Protein AF-A0ABD3D390-F1 (afdb_monomer_lite)

Secondary structure (DSSP, 8-state):
-PPPP----PPPPSSTTS-EEEEEE--BSSPBTTTB-EEEEEEETTT--EEEEEESSGGGHHHHHHHHHHHHHHHHT----EEEE---TTTS-HHHHHHHHHHTPEEEEPPTT-GGGGHHHHHHHHHHHHHHHHHHHTSSS-GGGHHHHHHHHHHHHHHS-BTTBSS-HHHHHHSSPPP-TT---TT-EEEEE-----TTS-SEEEEEEEE--SSSSSEEEEETTTTEEEEES--EE-HHHHHHS----------B--------PPP-------------------------PPPGGGTTTT-S-------------SSHHHHHSSTTHHHHHHHHHHHHHHHHHTT-----PPPTT--PPPEEEEEEEEE-TTS-EEEEEEEEEE--TTPPTTTTSS--SS-PPPHHHHHHHHHHHHHHTPPP-----S---------SEEEE-TTS--EEEPPGGGGG-SSEEEEE--SSEEEEE-----TT-SEEE--S-SEEEEPPPGGGGG-TT--EEE--SSEEEEPPPS-GGG-SS--EEE--SSEEEEEPPGGGGG-TT--EEE--SSEEESPPPGGGGG-TT--EEE--SS--EEPPP----SB-TTS-B---EEE--SSEE-SPPPGGG-

Sequence (630 aa):
MTKSPFTGEGERASELLGLIHTDVCGPMSSTARGGFSYFITFTDDVSRFGYVYLMKHKSESFEKFTEFQNEVENQLGKTIKALRSDRGGEYMSQEFDDHLVKCGIISQLTPPGTPQLNGVSERRNRTLLDMVRSMMSQAVLPISFWRHALQTAAFTLNRAPTKAVDKTPYQIWTGKVPKLSYFKIWGCEAYVKRNISTKLEPKSDKCFFVGYPKETKGYYFYNQSENKVFVARDGVFLEKEHISKKASGSNIVLNEVREDGQQIQPEINDTVIEDPMDVEITPTLRRSERYRVRPARYLDVLANESYEVMLLESNEPSTYKTAIAGPDSEKWLEAMKSEIESMSENQVWNLVDLPNGVKPIGCKWVFKIKTDMDGKLEVFKARLVAKGYKQIHGVDYDETFSPVAMLKSIRILLAIAAHYDYEIWQMDVKTAFLNGILEEEVLDFSNCSITGTMPKWLSSFMNLTRLDLSNNHIEGPIPELSSSMRFLYLSNNMMINGSIPDSLCQMKSLETLDLSKNRLSGNLPDCWGNFESLDTARLSSNQFSGDIPNSIGGAYNLQLLQLNNNSFTGQLPTTLKNCSRLILLDVGDNKLSGKLPELDIGQYPDGTDGLRFLRLRNNELYDIIPSSYC

InterPro domains:
  IPR001584 Integrase, catalytic core [PF00665] (18-115)
  IPR001584 Integrase, catalytic core [PS50994] (1-177)
  IPR001611 Leucine-rich repeat [PF00560] (463-482)
  IPR001611 Leucine-rich repeat [PF00560] (485-507)
  IPR001611 Leucine-rich repeat [PF00560] (509-531)
  IPR001611 Leucine-rich repeat [PF00560] (557-579)
  IPR001611 Leucine-rich repeat [PS51450] (463-485)
  IPR012337 Ribonuclease H-like superfamily [SSF53098] (18-184)
  IPR013103 Reverse transcriptase, RNA-dependent DNA polymerase [PF07727] (346-442)
  IPR032675 Leucine-rich repeat domain superfamily [G3DSA:3.80.10.10] (426-630)
  IPR036397 Ribonuclease H superfamily [G3DSA:3.30.420.10] (9-190)
  IPR039537 Retrotransposon Ty1/copia-like [PTHR42648] (2-226)
  IPR057670 Retroviral polymerase, SH3-like domain [PF25597] (188-246)

Radius of gyration: 32.11 Å; chains: 1; bounding box: 96×70×72 Å

Structure (mmCIF, N/CA/C/O backbone):
data_AF-A0ABD3D390-F1
#
_entry.id   AF-A0ABD3D390-F1
#
loop_
_atom_site.group_PDB
_atom_site.id
_atom_site.type_symbol
_atom_site.label_atom_id
_atom_site.label_alt_id
_atom_site.label_comp_id
_atom_site.label_asym_id
_atom_site.label_entity_id
_atom_site.label_seq_id
_atom_site.pdbx_PDB_ins_code
_atom_site.Cartn_x
_atom_site.Cartn_y
_atom_site.Cartn_z
_atom_site.occupancy
_atom_site.B_iso_or_equiv
_atom_site.auth_seq_id
_atom_site.auth_comp_id
_atom_site.auth_asym_id
_atom_site.auth_atom_id
_atom_site.pdbx_PDB_model_num
ATOM 1 N N . MET A 1 1 ? 24.607 2.615 22.182 1.00 33.56 1 MET A N 1
ATOM 2 C CA . MET A 1 1 ? 23.678 1.831 23.026 1.00 33.56 1 MET A CA 1
ATOM 3 C C . MET A 1 1 ? 22.365 1.669 22.275 1.00 33.56 1 MET A C 1
ATOM 5 O O . MET A 1 1 ? 21.786 2.673 21.886 1.00 33.56 1 MET A O 1
ATOM 9 N N . THR A 1 2 ? 21.925 0.443 21.997 1.00 32.66 2 THR A N 1
ATOM 10 C CA . THR A 1 2 ? 20.591 0.171 21.427 1.00 32.66 2 THR A CA 1
ATOM 11 C C . THR A 1 2 ? 19.517 0.329 22.504 1.00 32.66 2 THR A C 1
ATOM 13 O O . THR A 1 2 ? 19.751 -0.075 23.642 1.00 32.66 2 THR A O 1
ATOM 16 N N . LYS A 1 3 ? 18.360 0.917 22.159 1.00 33.91 3 LYS A N 1
ATOM 17 C CA . LYS A 1 3 ? 17.220 1.101 23.078 1.00 33.91 3 LYS A CA 1
ATOM 18 C C . LYS A 1 3 ? 16.818 -0.235 23.715 1.00 33.91 3 LYS A C 1
ATOM 20 O O . LYS A 1 3 ? 16.620 -1.216 23.000 1.00 33.91 3 LYS A O 1
ATOM 25 N N . SER A 1 4 ? 16.705 -0.261 25.041 1.00 38.94 4 SER A N 1
ATOM 26 C CA . SER A 1 4 ? 16.231 -1.426 25.792 1.00 38.94 4 SER A CA 1
ATOM 27 C C . SER A 1 4 ? 14.790 -1.780 25.396 1.00 38.94 4 SER A C 1
ATOM 29 O O . SER A 1 4 ? 13.994 -0.866 25.162 1.00 38.94 4 SER A O 1
ATOM 31 N N . PRO A 1 5 ? 14.429 -3.074 25.312 1.00 40.56 5 PRO A N 1
ATOM 32 C CA . PRO A 1 5 ? 13.050 -3.483 25.075 1.00 40.56 5 PRO A CA 1
ATOM 33 C C . PRO A 1 5 ? 12.152 -3.004 26.219 1.00 40.56 5 PRO A C 1
ATOM 35 O O . PRO A 1 5 ? 12.545 -3.012 27.384 1.00 40.56 5 PRO A O 1
ATOM 38 N N . PHE A 1 6 ? 10.946 -2.569 25.867 1.00 48.03 6 PHE A N 1
ATOM 39 C CA . PHE A 1 6 ? 9.955 -2.080 26.813 1.00 48.03 6 PHE A CA 1
ATOM 40 C C . PHE A 1 6 ? 9.243 -3.280 27.462 1.00 48.03 6 PHE A C 1
ATOM 42 O O . PHE A 1 6 ? 8.554 -4.023 26.771 1.00 48.03 6 PHE A O 1
ATOM 49 N N . THR A 1 7 ? 9.457 -3.512 28.760 1.00 43.53 7 THR A N 1
ATOM 50 C CA . THR A 1 7 ? 8.981 -4.707 29.496 1.00 43.53 7 THR A CA 1
ATOM 51 C C . THR A 1 7 ? 7.921 -4.396 30.559 1.00 43.53 7 THR A C 1
ATOM 53 O O . THR A 1 7 ? 7.740 -5.183 31.480 1.00 43.53 7 THR A O 1
ATOM 56 N N . GLY A 1 8 ? 7.255 -3.241 30.490 1.00 49.16 8 GLY A N 1
ATOM 57 C CA . GLY A 1 8 ? 6.240 -2.855 31.474 1.00 49.16 8 GLY A CA 1
ATOM 58 C C . GLY A 1 8 ? 4.819 -3.121 30.983 1.00 49.16 8 GLY A C 1
ATOM 59 O O . GLY A 1 8 ? 4.412 -2.541 29.977 1.00 49.16 8 GLY A O 1
ATOM 60 N N . GLU A 1 9 ? 4.049 -3.929 31.714 1.00 51.69 9 GLU A N 1
ATOM 61 C CA . GLU A 1 9 ? 2.586 -3.842 31.682 1.00 51.69 9 GLU A CA 1
ATOM 62 C C . GLU A 1 9 ? 2.197 -2.486 32.284 1.00 51.69 9 GLU A C 1
ATOM 64 O O . GLU A 1 9 ? 2.497 -2.194 33.441 1.00 51.69 9 GLU A O 1
ATOM 69 N N . GLY A 1 10 ? 1.617 -1.599 31.475 1.00 59.81 10 GLY A N 1
ATOM 70 C CA . GLY A 1 10 ? 1.157 -0.304 31.970 1.00 59.81 10 GLY A CA 1
ATOM 71 C C . GLY A 1 10 ? -0.030 -0.491 32.911 1.00 59.81 10 GLY A C 1
ATOM 72 O O . GLY A 1 10 ? -0.993 -1.164 32.547 1.00 59.81 10 GLY A O 1
ATOM 73 N N . GLU A 1 11 ? 0.016 0.124 34.093 1.00 67.62 11 GLU A N 1
ATOM 74 C CA . GLU A 1 11 ? -1.122 0.126 35.014 1.00 67.62 11 GLU A CA 1
ATOM 75 C C . GLU A 1 11 ? -2.350 0.749 34.339 1.00 67.62 11 GLU A C 1
ATOM 77 O O . GLU A 1 11 ? -2.301 1.878 33.837 1.00 67.62 11 GLU A O 1
ATOM 82 N N . ARG A 1 12 ? -3.450 -0.011 34.317 1.00 79.50 12 ARG A N 1
ATOM 83 C CA . ARG A 1 12 ? -4.741 0.440 33.797 1.00 79.50 12 ARG A CA 1
ATOM 84 C C . ARG A 1 12 ? -5.472 1.242 34.869 1.00 79.50 12 ARG A C 1
ATOM 86 O O . ARG A 1 12 ? -5.472 0.861 36.039 1.00 79.50 12 ARG A O 1
ATOM 93 N N . ALA A 1 13 ? -6.148 2.313 34.472 1.00 86.19 13 ALA A N 1
ATOM 94 C CA . ALA A 1 13 ? -7.027 3.047 35.371 1.00 86.19 13 ALA A CA 1
ATOM 95 C C . ALA A 1 13 ? -8.154 2.138 35.905 1.00 86.19 13 ALA A C 1
ATOM 97 O O . ALA A 1 13 ? -8.640 1.239 35.218 1.00 86.19 13 ALA A O 1
ATOM 98 N N . SER A 1 14 ? -8.585 2.382 37.143 1.00 85.56 14 SER A N 1
ATOM 99 C CA . SER A 1 14 ? -9.670 1.634 37.793 1.00 85.56 14 SER A CA 1
ATOM 100 C C . SER A 1 14 ? -11.055 2.229 37.524 1.00 85.56 14 SER A C 1
ATOM 102 O O . SER A 1 14 ? -12.066 1.536 37.645 1.00 85.56 14 SER A O 1
ATOM 104 N N . GLU A 1 15 ? -11.122 3.504 37.134 1.00 91.94 15 GLU A N 1
ATOM 105 C CA . GLU A 1 15 ? -12.368 4.216 36.877 1.00 91.94 15 GLU A CA 1
ATOM 106 C C . GLU A 1 15 ? -12.321 5.113 35.633 1.00 91.94 15 GLU A C 1
ATOM 108 O O . GLU A 1 15 ? -11.257 5.558 35.202 1.00 91.94 15 GLU A O 1
ATOM 113 N N . LEU A 1 16 ? -13.503 5.393 35.068 1.00 93.19 16 LEU A N 1
ATOM 114 C CA . LEU A 1 16 ? -13.673 6.367 33.983 1.00 93.19 16 LEU A CA 1
ATOM 115 C C . LEU A 1 16 ? -13.083 7.726 34.370 1.00 93.19 16 LEU A C 1
ATOM 117 O O . LEU A 1 16 ? -13.301 8.184 35.493 1.00 93.19 16 LEU A O 1
ATOM 121 N N . LEU A 1 17 ? -12.407 8.369 33.416 1.00 94.25 17 LEU A N 1
ATOM 122 C CA . LEU A 1 17 ? -11.651 9.617 33.580 1.00 94.25 17 LEU A CA 1
ATOM 123 C C . LEU A 1 17 ? -10.423 9.510 34.506 1.00 94.25 17 LEU A C 1
ATOM 125 O O . LEU A 1 17 ? -9.750 10.511 34.748 1.00 94.25 17 LEU A O 1
ATOM 129 N N . GLY A 1 18 ? -10.068 8.312 34.983 1.00 92.81 18 GLY A N 1
ATOM 130 C CA . GLY A 1 18 ? -8.848 8.108 35.769 1.00 92.81 18 GLY A CA 1
ATOM 131 C C . GLY A 1 18 ? -7.574 8.398 34.967 1.00 92.81 18 GLY A C 1
ATOM 132 O O . GLY A 1 18 ? -6.640 9.007 35.481 1.00 92.81 18 GLY A O 1
ATOM 133 N N . LEU A 1 19 ? -7.551 8.018 33.689 1.00 94.25 19 LEU A N 1
ATOM 134 C CA . LEU A 1 19 ? -6.449 8.304 32.775 1.00 94.25 19 LEU A CA 1
ATOM 135 C C . LEU A 1 19 ? -6.984 8.549 31.363 1.00 94.25 19 LEU A C 1
ATOM 137 O O . LEU A 1 19 ? -7.680 7.701 30.799 1.00 94.25 19 LEU A O 1
ATOM 141 N N . ILE A 1 20 ? -6.622 9.693 30.786 1.00 95.94 20 ILE A N 1
ATOM 142 C CA . ILE A 1 20 ? -6.909 10.036 29.392 1.00 95.94 20 ILE A CA 1
ATOM 143 C C . ILE A 1 20 ? -5.615 9.994 28.587 1.00 95.94 20 ILE A C 1
ATOM 145 O O . ILE A 1 20 ? -4.655 10.684 28.910 1.00 95.94 20 ILE A O 1
ATOM 149 N N . HIS A 1 21 ? -5.604 9.210 27.514 1.00 94.56 21 HIS A N 1
ATOM 150 C CA . HIS A 1 21 ? -4.530 9.197 26.526 1.00 94.56 21 HIS A CA 1
ATOM 151 C C . HIS A 1 21 ? -4.840 10.178 25.405 1.00 94.56 21 HIS A C 1
ATOM 153 O O . HIS A 1 21 ? -5.932 10.131 24.831 1.00 94.56 21 HIS A O 1
ATOM 159 N N . THR A 1 22 ? -3.877 11.022 25.057 1.00 94.31 22 THR A N 1
ATOM 160 C CA . THR A 1 22 ? -4.019 11.989 23.971 1.00 94.31 22 THR A CA 1
ATOM 161 C C . THR A 1 22 ? -2.812 11.991 23.050 1.00 94.31 22 THR A C 1
ATOM 163 O O . THR A 1 22 ? -1.713 11.632 23.468 1.00 94.31 22 THR A O 1
ATOM 166 N N . ASP A 1 23 ? -3.056 12.309 21.784 1.00 92.38 23 ASP A N 1
ATOM 167 C CA . ASP A 1 23 ? -2.038 12.458 20.749 1.00 92.38 23 ASP A CA 1
ATOM 168 C C . ASP A 1 23 ? -2.574 13.357 19.622 1.00 92.38 23 ASP A C 1
ATOM 170 O O . ASP A 1 23 ? -3.759 13.258 19.254 1.00 92.38 23 ASP A O 1
ATOM 174 N N . VAL A 1 24 ? -1.712 14.223 19.083 1.00 90.81 24 VAL A N 1
ATOM 175 C CA . VAL A 1 24 ? -2.023 15.119 17.961 1.00 90.81 24 VAL A CA 1
ATOM 176 C C . VAL A 1 24 ? -1.482 14.534 16.670 1.00 90.81 24 VAL A C 1
ATOM 178 O O . VAL A 1 24 ? -0.295 14.285 16.510 1.00 90.81 24 VAL A O 1
ATOM 181 N N . CYS A 1 25 ? -2.365 14.407 15.690 1.00 88.62 25 CYS A N 1
ATOM 182 C CA . CYS A 1 25 ? -2.065 13.813 14.403 1.00 88.62 25 CYS A CA 1
ATOM 183 C C . CYS A 1 25 ? -2.111 14.891 13.305 1.00 88.62 25 CYS A C 1
ATOM 185 O O . CYS A 1 25 ? -3.143 15.543 13.102 1.00 88.62 25 CYS A O 1
ATOM 187 N N . GLY A 1 26 ? -0.989 15.096 12.603 1.00 85.62 26 GLY A N 1
ATOM 188 C CA . GLY A 1 26 ? -0.865 16.020 11.466 1.00 85.62 26 GLY A CA 1
ATOM 189 C C . GLY A 1 26 ? 0.453 16.823 11.417 1.00 85.62 26 GLY A C 1
ATOM 190 O O . GLY A 1 26 ? 1.260 16.750 12.349 1.00 85.62 26 GLY A O 1
ATOM 191 N N . PRO A 1 27 ? 0.660 17.646 10.367 1.00 85.69 27 PRO A N 1
ATOM 192 C CA . PRO A 1 27 ? -0.337 18.017 9.362 1.00 85.69 27 PRO A CA 1
ATOM 193 C C . PRO A 1 27 ? -0.616 16.884 8.380 1.00 85.69 27 PRO A C 1
ATOM 195 O O . PRO A 1 27 ? 0.280 16.139 8.001 1.00 85.69 27 PRO A O 1
ATOM 198 N N . MET A 1 28 ? -1.867 16.743 7.961 1.00 85.12 28 MET A N 1
ATOM 199 C CA . MET A 1 28 ? -2.247 15.790 6.921 1.00 85.12 28 MET A CA 1
ATOM 200 C C . MET A 1 28 ? -1.771 16.260 5.545 1.00 85.12 28 MET A C 1
ATOM 202 O O . MET A 1 28 ? -1.821 17.449 5.240 1.00 85.12 28 MET A O 1
ATOM 206 N N . SER A 1 29 ? -1.405 15.311 4.680 1.00 79.50 29 SER A N 1
ATOM 207 C CA . SER A 1 29 ? -0.998 15.544 3.285 1.00 79.50 29 SER A CA 1
ATOM 208 C C . SER A 1 29 ? -2.047 16.273 2.437 1.00 79.50 29 SER A C 1
ATOM 210 O O . SER A 1 29 ? -1.717 16.840 1.400 1.00 79.50 29 SER A O 1
ATOM 212 N N . SER A 1 30 ? -3.314 16.269 2.863 1.00 80.94 30 SER A N 1
ATOM 213 C CA . SER A 1 30 ? -4.393 17.020 2.230 1.00 80.94 30 SER A CA 1
ATOM 214 C C . SER A 1 30 ? -5.227 17.760 3.269 1.00 80.94 30 SER A C 1
ATOM 216 O O . SER A 1 30 ? -5.717 17.164 4.231 1.00 80.94 30 SER A O 1
ATOM 218 N N . THR A 1 31 ? -5.442 19.057 3.054 1.00 85.25 31 THR A N 1
ATOM 219 C CA . THR A 1 31 ? -6.301 19.882 3.907 1.00 85.25 31 THR A CA 1
ATOM 220 C C . THR A 1 31 ? -7.761 19.461 3.750 1.00 85.25 31 THR A C 1
ATOM 222 O O . THR A 1 31 ? -8.325 19.467 2.651 1.00 85.25 31 THR A O 1
ATOM 225 N N . ALA A 1 32 ? -8.412 19.115 4.860 1.00 83.69 32 ALA A N 1
ATOM 226 C CA . ALA A 1 32 ? -9.836 18.824 4.857 1.00 83.69 32 ALA A CA 1
ATOM 227 C C . ALA A 1 32 ? -10.651 20.074 4.527 1.00 83.69 32 ALA A C 1
ATOM 229 O O . ALA A 1 32 ? -10.271 21.218 4.804 1.00 83.69 32 ALA A O 1
ATOM 230 N N . ARG A 1 33 ? -11.859 19.845 4.007 1.00 81.25 33 ARG A N 1
ATOM 231 C CA . ARG A 1 33 ? -12.851 20.899 3.806 1.00 81.25 33 ARG A CA 1
ATOM 232 C C . ARG A 1 33 ? -12.993 21.720 5.09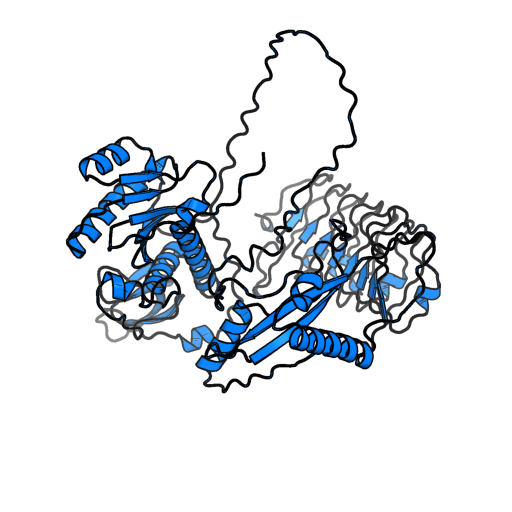3 1.00 81.25 33 ARG A C 1
ATOM 234 O O . ARG A 1 33 ? -13.036 21.149 6.177 1.00 81.25 33 ARG A O 1
ATOM 241 N N . GLY A 1 34 ? -13.053 23.047 4.995 1.00 79.25 34 GLY A N 1
ATOM 242 C CA . GLY A 1 34 ? -13.066 23.939 6.166 1.00 79.25 34 GLY A CA 1
ATOM 243 C C . GLY A 1 34 ? -11.686 24.311 6.728 1.00 79.25 34 GLY A C 1
ATOM 244 O O . GLY A 1 34 ? -11.636 25.028 7.724 1.00 79.25 34 GLY A O 1
ATOM 245 N N . GLY A 1 35 ? -10.595 23.882 6.082 1.00 84.88 35 GLY A N 1
ATOM 246 C CA . GLY A 1 35 ? -9.233 24.318 6.406 1.00 84.88 35 GLY A CA 1
ATOM 247 C C . GLY A 1 35 ? -8.574 23.542 7.546 1.00 84.88 35 GLY A C 1
ATOM 248 O O . GLY A 1 35 ? -7.660 24.066 8.169 1.00 84.88 35 GLY A O 1
ATOM 249 N N . PHE A 1 36 ? -9.059 22.338 7.856 1.00 89.31 36 PHE A N 1
ATOM 250 C CA . PHE A 1 36 ? -8.504 21.510 8.928 1.00 89.31 36 PHE A CA 1
ATOM 251 C C . PHE A 1 36 ? -7.352 20.658 8.398 1.00 89.31 36 PHE A C 1
ATOM 253 O O . PHE A 1 36 ? -7.521 19.951 7.404 1.00 89.31 36 PHE A O 1
ATOM 260 N N . SER A 1 37 ? -6.217 20.688 9.088 1.00 89.94 37 SER A N 1
ATOM 261 C CA . SER A 1 37 ? -5.024 19.908 8.726 1.00 89.94 37 SER A CA 1
ATOM 262 C C . SER A 1 37 ? -4.563 18.982 9.847 1.00 89.94 37 SER A C 1
ATOM 264 O O . SER A 1 37 ? -3.721 18.122 9.609 1.00 89.94 37 SER A O 1
ATOM 266 N N . TYR A 1 38 ? -5.132 19.122 11.045 1.00 92.69 38 TYR A N 1
ATOM 267 C CA . TYR A 1 38 ? -4.770 18.360 12.234 1.00 92.69 38 TYR A CA 1
ATOM 268 C C . TYR A 1 38 ? -6.020 17.787 12.900 1.00 92.69 38 TYR A C 1
ATOM 270 O O . TYR A 1 38 ? -7.134 18.298 12.731 1.00 92.69 38 TYR A O 1
ATOM 278 N N . PHE A 1 39 ? -5.839 16.746 13.702 1.00 94.81 39 PHE A N 1
ATOM 279 C CA . PHE A 1 39 ? -6.833 16.332 14.681 1.00 94.81 39 PHE A CA 1
ATOM 280 C C . PHE A 1 39 ? -6.155 15.868 15.966 1.00 94.81 39 PHE A C 1
ATOM 282 O O . PHE A 1 39 ? -5.033 15.374 15.940 1.00 94.81 39 PHE A O 1
ATOM 289 N N . ILE A 1 40 ? -6.853 16.019 17.085 1.00 95.19 40 ILE A N 1
ATOM 290 C CA . ILE A 1 40 ? -6.432 15.521 18.394 1.00 95.19 40 ILE A CA 1
ATOM 291 C C . ILE A 1 40 ? -7.415 14.455 18.855 1.00 95.19 40 ILE A C 1
ATOM 293 O O . ILE A 1 40 ? -8.628 14.565 18.619 1.00 95.19 40 ILE A O 1
ATOM 297 N N . THR A 1 41 ? -6.896 13.409 19.492 1.00 96.25 41 THR A N 1
ATOM 298 C CA . THR A 1 41 ? -7.727 12.374 20.105 1.00 96.25 41 THR A CA 1
ATOM 299 C C . THR A 1 41 ? -7.608 12.386 21.618 1.00 96.25 41 THR A C 1
ATOM 301 O O . THR A 1 41 ? -6.554 12.683 22.173 1.00 96.25 41 THR A O 1
ATOM 304 N N . PHE A 1 42 ? -8.713 12.068 22.289 1.00 96.62 42 PHE A N 1
ATOM 305 C CA . PHE A 1 42 ? -8.764 11.865 23.736 1.00 96.62 42 PHE A CA 1
ATOM 306 C C . PHE A 1 42 ? -9.428 10.522 23.993 1.00 96.62 42 PHE A C 1
ATOM 308 O O . PHE A 1 42 ? -10.597 10.334 23.657 1.00 96.62 42 PHE A O 1
ATOM 315 N N . THR A 1 43 ? -8.674 9.567 24.527 1.00 95.62 43 THR A N 1
ATOM 316 C CA . THR A 1 43 ? -9.132 8.191 24.735 1.00 95.62 43 THR A CA 1
ATOM 317 C C . THR A 1 43 ? -9.071 7.839 26.208 1.00 95.62 43 THR A C 1
ATOM 319 O O . THR A 1 43 ? -8.001 7.861 26.809 1.00 95.62 43 THR A O 1
ATOM 322 N N . ASP A 1 44 ? -10.214 7.471 26.772 1.00 95.69 44 ASP A N 1
ATOM 323 C CA . ASP A 1 44 ? -10.296 6.987 28.147 1.00 95.69 44 ASP A CA 1
ATOM 324 C C . ASP A 1 44 ? -9.688 5.585 28.277 1.00 95.69 44 ASP A C 1
ATOM 326 O O . ASP A 1 44 ? -9.950 4.694 27.461 1.00 95.69 44 ASP A O 1
ATOM 330 N N . ASP A 1 45 ? -8.856 5.382 29.295 1.00 93.62 45 ASP A N 1
ATOM 331 C CA . ASP A 1 45 ? -8.093 4.144 29.453 1.00 93.62 45 ASP A CA 1
ATOM 332 C C . ASP A 1 45 ? -8.968 2.932 29.838 1.00 93.62 45 ASP A C 1
ATOM 334 O O . ASP A 1 45 ? -8.740 1.803 29.381 1.00 93.62 45 ASP A O 1
ATOM 338 N N . VAL A 1 46 ? -10.036 3.161 30.607 1.00 92.38 46 VAL A N 1
ATOM 339 C CA . VAL A 1 46 ? -10.939 2.096 31.066 1.00 92.38 46 VAL A CA 1
ATOM 340 C C . VAL A 1 46 ? -11.863 1.649 29.946 1.00 92.38 46 VAL A C 1
ATOM 342 O O . VAL A 1 46 ? -11.826 0.492 29.533 1.00 92.38 46 VAL A O 1
ATOM 345 N N . SER A 1 47 ? -12.674 2.561 29.420 1.00 92.81 47 SER A N 1
ATOM 346 C CA . SER A 1 47 ? -13.694 2.270 28.411 1.00 92.81 47 SER A CA 1
ATOM 347 C C . SER A 1 47 ? -13.138 2.125 26.999 1.00 92.81 47 SER A C 1
ATOM 349 O O . SER A 1 47 ? -13.806 1.540 26.148 1.00 92.81 47 SER A O 1
ATOM 351 N N . ARG A 1 48 ? -11.946 2.677 26.721 1.00 93.81 48 ARG A N 1
ATOM 352 C CA . ARG A 1 48 ? -11.417 2.883 25.358 1.00 93.81 48 ARG A CA 1
ATOM 353 C C . ARG A 1 48 ? -12.319 3.755 24.482 1.00 93.81 48 ARG A C 1
ATOM 355 O O . ARG A 1 48 ? -12.203 3.733 23.253 1.00 93.81 48 ARG A O 1
ATOM 362 N N . PHE A 1 49 ? -13.221 4.520 25.096 1.00 95.06 49 PHE A N 1
ATOM 363 C CA . PHE A 1 49 ? -14.042 5.488 24.390 1.00 95.06 49 PHE A CA 1
ATOM 364 C C . PHE A 1 49 ? -13.158 6.651 23.946 1.00 95.06 49 PHE A C 1
ATOM 366 O O . PHE A 1 49 ? -12.448 7.243 24.755 1.00 95.06 49 PHE A O 1
ATOM 373 N N . GLY A 1 50 ? -13.181 6.949 22.647 1.00 94.56 50 GLY A N 1
ATOM 374 C CA . GLY A 1 50 ? -12.318 7.964 22.049 1.00 94.56 50 GLY A CA 1
ATOM 375 C C . GLY A 1 50 ? -13.107 9.130 21.468 1.00 94.56 50 GLY A C 1
ATOM 376 O O . GLY A 1 50 ? -14.030 8.913 20.678 1.00 94.56 50 GLY A O 1
ATOM 377 N N . TYR A 1 51 ? -12.701 10.348 21.802 1.00 95.81 51 TYR A N 1
ATOM 378 C CA . TYR A 1 51 ? -13.135 11.586 21.161 1.00 95.81 51 TYR A CA 1
ATOM 379 C C . TYR A 1 51 ? -12.119 12.015 20.105 1.00 95.81 51 TYR A C 1
ATOM 381 O O . TYR A 1 51 ? -10.929 11.724 20.218 1.00 95.81 51 TYR A O 1
ATOM 389 N N . VAL A 1 52 ? -12.609 12.701 19.073 1.00 95.94 52 VAL A N 1
ATOM 390 C CA . VAL A 1 52 ? -11.793 13.293 18.009 1.00 95.94 52 VAL A CA 1
ATOM 391 C C . VAL A 1 52 ? -12.240 14.735 17.810 1.00 95.94 52 VAL A C 1
ATOM 393 O O . VAL A 1 52 ? -13.430 14.976 17.574 1.00 95.94 52 VAL A O 1
ATOM 396 N N . TYR A 1 53 ? -11.291 15.667 17.866 1.00 95.38 53 TYR A N 1
ATOM 397 C CA . TYR A 1 53 ? -11.500 17.084 17.571 1.00 95.38 53 TYR A CA 1
ATOM 398 C C . TYR A 1 53 ? -10.620 17.492 16.389 1.00 95.38 53 TYR A C 1
ATOM 400 O O . TYR A 1 53 ? -9.461 17.096 16.299 1.00 95.38 53 TYR A O 1
ATOM 408 N N . LEU A 1 54 ? -11.193 18.250 15.455 1.00 93.88 54 LEU A N 1
ATOM 409 C CA . LEU A 1 54 ? -10.504 18.740 14.260 1.00 93.88 54 LEU A CA 1
ATOM 410 C C . LEU A 1 54 ? -9.874 20.102 14.560 1.00 93.88 54 LEU A C 1
ATOM 412 O O . LEU A 1 54 ? -10.511 20.926 15.213 1.00 93.88 54 LEU A O 1
ATOM 416 N N . MET A 1 55 ? -8.670 20.344 14.044 1.00 94.06 55 MET A N 1
ATOM 417 C CA . MET A 1 55 ? -7.900 21.567 14.290 1.00 94.06 55 MET A CA 1
ATOM 418 C C . MET A 1 55 ? -7.271 22.089 12.993 1.00 94.06 55 MET A C 1
ATOM 420 O O . MET A 1 55 ? -6.934 21.314 12.086 1.00 94.06 55 MET A O 1
ATOM 424 N N . LYS A 1 56 ? -7.127 23.411 12.872 1.00 91.31 56 LYS A N 1
ATOM 425 C CA . LYS A 1 56 ? -6.402 24.031 11.750 1.00 91.31 56 LYS A CA 1
ATOM 426 C C . LYS A 1 56 ? -4.917 24.168 12.072 1.00 91.31 56 LYS A C 1
ATOM 428 O O . LYS A 1 56 ? -4.088 23.964 11.190 1.00 91.31 56 LYS A O 1
ATOM 433 N N . HIS A 1 57 ? -4.594 24.419 13.339 1.00 88.94 57 HIS A N 1
ATOM 434 C CA . HIS A 1 57 ? -3.236 24.549 13.861 1.00 88.94 57 HIS A CA 1
ATOM 435 C C . HIS A 1 57 ? -3.037 23.702 15.126 1.00 88.94 57 HIS A C 1
ATOM 437 O O . HIS A 1 57 ? -3.966 23.529 15.913 1.00 88.94 57 HIS A O 1
ATOM 443 N N . LYS A 1 58 ? -1.808 23.213 15.370 1.00 88.38 58 LYS A N 1
ATOM 444 C CA . LYS A 1 58 ? -1.474 22.452 16.595 1.00 88.38 58 LYS A CA 1
ATOM 445 C C . LYS A 1 58 ? -1.682 23.258 17.884 1.00 88.38 58 LYS A C 1
ATOM 447 O O . LYS A 1 58 ? -1.937 22.673 18.931 1.00 88.38 58 LYS A O 1
ATOM 452 N N . SER A 1 59 ? -1.622 24.589 17.812 1.00 87.44 59 SER A N 1
ATOM 453 C CA . SER A 1 59 ? -1.857 25.485 18.950 1.00 87.44 59 SER A CA 1
ATOM 454 C C . SER A 1 59 ? -3.292 25.437 19.489 1.00 87.44 59 SER A C 1
ATOM 456 O O . SER A 1 59 ? -3.519 25.834 20.624 1.00 87.44 59 SER A O 1
ATOM 458 N N . GLU A 1 60 ? -4.259 24.927 18.718 1.00 91.12 60 GLU A N 1
ATOM 459 C CA . GLU A 1 60 ? -5.654 24.769 19.165 1.00 91.12 60 GLU A CA 1
ATOM 460 C C . GLU A 1 60 ? -5.835 23.610 20.169 1.00 91.12 60 GLU A C 1
ATOM 462 O O . GLU A 1 60 ? -6.918 23.440 20.727 1.00 91.12 60 GLU A O 1
ATOM 467 N N . SER A 1 61 ? -4.789 22.815 20.435 1.00 92.31 61 SER A N 1
ATOM 468 C CA . SER A 1 61 ? -4.864 21.623 21.296 1.00 92.31 61 SER A CA 1
ATOM 469 C C . SER A 1 61 ? -5.355 21.931 22.713 1.00 92.31 61 SER A C 1
ATOM 471 O O . SER A 1 61 ? -6.154 21.168 23.257 1.00 92.31 61 SER A O 1
ATOM 473 N N . PHE A 1 62 ? -4.940 23.063 23.295 1.00 93.19 62 PHE A N 1
ATOM 474 C CA . PHE A 1 62 ? -5.381 23.483 24.630 1.00 93.19 62 PHE A CA 1
ATOM 475 C C . PHE A 1 62 ? -6.876 23.837 24.673 1.00 93.19 62 PHE A C 1
ATOM 477 O O . PHE A 1 62 ? -7.608 23.387 25.560 1.00 93.19 62 PHE A O 1
ATOM 484 N N . GLU A 1 63 ? -7.358 24.578 23.672 1.00 94.56 63 GLU A N 1
ATOM 485 C CA . GLU A 1 63 ? -8.779 24.904 23.529 1.00 94.56 63 GLU A CA 1
ATOM 486 C C . GLU A 1 63 ? -9.613 23.617 23.425 1.00 94.56 63 GLU A C 1
ATOM 488 O O . GLU A 1 63 ? -10.620 23.464 24.119 1.00 94.56 63 GLU A O 1
ATOM 493 N N . LYS A 1 64 ? -9.159 22.649 22.614 1.00 95.38 64 LYS A N 1
ATOM 494 C CA . LYS A 1 64 ? -9.857 21.367 22.425 1.00 95.38 64 LYS A CA 1
ATOM 495 C C . LYS A 1 64 ? -9.809 20.465 23.647 1.00 95.38 64 LYS A C 1
ATOM 497 O O . LYS A 1 64 ? -10.787 19.766 23.907 1.00 95.38 64 LYS A O 1
ATOM 502 N N . PHE A 1 65 ? -8.730 20.505 24.423 1.00 95.94 65 PHE A N 1
ATOM 503 C CA . PHE A 1 65 ? -8.683 19.834 25.718 1.00 95.94 65 PHE A CA 1
ATOM 504 C C . PHE A 1 65 ? -9.693 20.437 26.700 1.00 95.94 65 PHE A C 1
ATOM 506 O O . PHE A 1 65 ? -10.431 19.694 27.340 1.00 95.94 65 PHE A O 1
ATOM 513 N N . THR A 1 66 ? -9.791 21.766 26.768 1.00 94.44 66 THR A N 1
ATOM 514 C CA . THR A 1 66 ? -10.745 22.457 27.648 1.00 94.44 66 THR A CA 1
ATOM 515 C C . THR A 1 66 ? -12.196 22.161 27.254 1.00 94.44 66 THR A C 1
ATOM 517 O O . THR A 1 66 ? -13.036 21.895 28.115 1.00 94.44 66 THR A O 1
ATOM 520 N N . GLU A 1 67 ? -12.502 22.155 25.950 1.00 95.31 67 GLU A N 1
ATOM 521 C CA . GLU A 1 67 ? -13.808 21.748 25.411 1.00 95.31 67 GLU A CA 1
ATOM 522 C C . GLU A 1 67 ? -14.152 20.307 25.829 1.00 95.31 67 GLU A C 1
ATOM 524 O O . GLU A 1 67 ? -15.223 20.060 26.388 1.00 95.31 67 GLU A O 1
ATOM 529 N N . PHE A 1 68 ? -13.213 19.376 25.628 1.00 96.44 68 PHE A N 1
ATOM 530 C CA . PHE A 1 68 ? -13.354 17.973 26.012 1.00 96.44 68 PHE A CA 1
ATOM 531 C C . PHE A 1 68 ? -13.563 17.797 27.519 1.00 96.44 68 PHE A C 1
ATOM 533 O O . PHE A 1 68 ? -14.511 17.125 27.919 1.00 96.44 68 PHE A O 1
ATOM 540 N N . GLN A 1 69 ? -12.715 18.410 28.348 1.00 95.94 69 GLN A N 1
ATOM 541 C CA . GLN A 1 69 ? -12.783 18.318 29.804 1.00 95.94 69 GLN A CA 1
ATOM 542 C C . GLN A 1 69 ? -14.156 18.767 30.310 1.00 95.94 69 GLN A C 1
ATOM 544 O O . GLN A 1 69 ? -14.844 18.003 30.984 1.00 95.94 69 GLN A O 1
ATOM 549 N N . ASN A 1 70 ? -14.590 19.970 29.928 1.00 94.88 70 ASN A N 1
ATOM 550 C CA . ASN A 1 70 ? -15.875 20.512 30.362 1.00 94.88 70 ASN A CA 1
ATOM 551 C C . ASN A 1 70 ? -17.049 19.622 29.930 1.00 94.88 70 ASN A C 1
ATOM 553 O O . ASN A 1 70 ? -18.000 19.430 30.690 1.00 94.88 70 ASN A O 1
ATOM 557 N N . GLU A 1 71 ? -16.987 19.063 28.718 1.00 93.69 71 GLU A N 1
ATOM 558 C CA . GLU A 1 71 ? -18.012 18.161 28.200 1.00 93.69 71 GLU A CA 1
ATOM 559 C C . GLU A 1 71 ? -18.096 16.865 29.024 1.00 93.69 71 GLU A C 1
ATOM 561 O O . GLU A 1 71 ? -19.178 16.502 29.498 1.00 93.69 71 GLU A O 1
ATOM 566 N N . VAL A 1 72 ? -16.976 16.156 29.199 1.00 94.69 72 VAL A N 1
ATOM 567 C CA . VAL A 1 72 ? -16.985 14.813 29.798 1.00 94.69 72 VAL A CA 1
ATOM 568 C C . VAL A 1 72 ? -17.152 14.835 31.308 1.00 94.69 72 VAL A C 1
ATOM 570 O O . VAL A 1 72 ? -17.841 13.967 31.847 1.00 94.69 72 VAL A O 1
ATOM 573 N N . GLU A 1 73 ? -16.585 15.833 31.988 1.00 94.88 73 GLU A N 1
ATOM 574 C CA . GLU A 1 73 ? -16.714 15.954 33.438 1.00 94.88 73 GLU A CA 1
ATOM 575 C C . GLU A 1 73 ? -18.160 16.266 33.832 1.00 94.88 73 GLU A C 1
ATOM 577 O O . GLU A 1 73 ? -18.711 15.641 34.741 1.00 94.88 73 GLU A O 1
ATOM 582 N N . ASN A 1 74 ? -18.823 17.147 33.077 1.00 93.88 74 ASN A N 1
ATOM 583 C CA . ASN A 1 74 ? -20.233 17.458 33.283 1.00 93.88 74 ASN A CA 1
ATOM 584 C C . ASN A 1 74 ? -21.153 16.272 32.941 1.00 93.88 74 ASN A C 1
ATOM 586 O O . ASN A 1 74 ? -22.112 16.007 33.662 1.00 93.88 74 ASN A O 1
ATOM 590 N N . GLN A 1 75 ? -20.874 15.531 31.861 1.00 90.19 75 GLN A N 1
ATOM 591 C CA . GLN A 1 75 ? -21.701 14.381 31.468 1.00 90.19 75 GLN A CA 1
ATOM 592 C C . GLN A 1 75 ? -21.596 13.197 32.438 1.00 90.19 75 GLN A C 1
ATOM 594 O O . GLN A 1 75 ? -22.586 12.492 32.639 1.00 90.19 75 GLN A O 1
ATOM 599 N N . LEU A 1 76 ? -20.413 12.955 33.011 1.00 91.62 76 LEU A N 1
ATOM 600 C CA . LEU A 1 76 ? -20.160 11.803 33.882 1.00 91.62 76 LEU A CA 1
ATOM 601 C C . LEU A 1 76 ? -20.226 12.134 35.378 1.00 91.62 76 LEU A C 1
ATOM 603 O O . LEU A 1 76 ? -20.268 11.211 36.191 1.00 91.62 76 LEU A O 1
ATOM 607 N N . GLY A 1 77 ? -20.222 13.418 35.756 1.00 91.69 77 GLY A N 1
ATOM 608 C CA . GLY A 1 77 ? -20.138 13.845 37.156 1.00 91.69 77 GLY A CA 1
ATOM 609 C C . GLY A 1 77 ? -18.828 13.419 37.829 1.00 91.69 77 GLY A C 1
ATOM 610 O O . GLY A 1 77 ? -18.798 13.176 39.034 1.00 91.69 77 GLY A O 1
ATOM 611 N N . LYS A 1 78 ? -17.759 13.268 37.042 1.00 92.44 78 LYS A N 1
ATOM 612 C CA . LYS A 1 78 ? -16.421 12.836 37.467 1.00 92.44 78 LYS A CA 1
ATOM 613 C C . LYS A 1 78 ? -15.385 13.829 36.962 1.00 92.44 78 LYS A C 1
ATOM 615 O O . LYS A 1 78 ? -15.653 14.523 35.995 1.00 92.44 78 LYS A O 1
ATOM 620 N N . THR A 1 79 ? -14.207 13.864 37.578 1.00 94.00 79 THR A N 1
ATOM 621 C CA . THR A 1 79 ? -13.097 14.702 37.100 1.00 94.00 79 THR A CA 1
ATOM 622 C C . THR A 1 79 ? -11.986 13.862 36.496 1.00 94.00 79 THR A C 1
ATOM 624 O O . THR A 1 79 ? -11.750 12.734 36.940 1.00 94.00 79 THR A O 1
ATOM 627 N N . ILE A 1 80 ? -11.298 14.420 35.504 1.00 96.06 80 ILE A N 1
ATOM 628 C CA . ILE A 1 80 ? -10.096 13.823 34.927 1.00 96.06 80 ILE A CA 1
ATOM 629 C C . ILE A 1 80 ? -9.004 13.806 36.000 1.00 96.06 80 ILE A C 1
ATOM 631 O O . ILE A 1 80 ? -8.763 14.814 36.657 1.00 96.06 80 ILE A O 1
ATOM 635 N N . LYS A 1 81 ? -8.359 12.654 36.221 1.00 94.88 81 LYS A N 1
ATOM 636 C CA . LYS A 1 81 ? -7.291 12.530 37.234 1.00 94.88 81 LYS A CA 1
ATOM 637 C C . LYS A 1 81 ? -5.899 12.672 36.638 1.00 94.88 81 LYS A C 1
ATOM 639 O O . LYS A 1 81 ? -5.041 13.314 37.237 1.00 94.88 81 LYS A O 1
ATOM 644 N N . ALA A 1 82 ? -5.677 12.096 35.461 1.00 93.75 82 ALA A N 1
ATOM 645 C CA . ALA A 1 82 ? -4.400 12.167 34.771 1.00 93.75 82 ALA A CA 1
ATOM 646 C C . ALA A 1 82 ? -4.574 12.275 33.252 1.00 93.75 82 ALA A C 1
ATOM 648 O O . ALA A 1 82 ? -5.478 11.671 32.666 1.00 93.75 82 ALA A O 1
ATOM 649 N N . LEU A 1 83 ? -3.664 13.012 32.620 1.00 94.12 83 LEU A N 1
ATOM 650 C CA . LEU A 1 83 ? -3.562 13.159 31.172 1.00 94.12 83 LEU A CA 1
ATOM 651 C C . LEU A 1 83 ? -2.201 12.631 30.718 1.00 94.12 83 LEU A C 1
ATOM 653 O O . LEU A 1 83 ? -1.172 13.127 31.167 1.00 94.12 83 LEU A O 1
ATOM 657 N N . ARG A 1 84 ? -2.189 11.638 29.826 1.00 92.56 84 ARG A N 1
ATOM 658 C CA . ARG A 1 84 ? -0.970 11.101 29.215 1.00 92.56 84 ARG A CA 1
ATOM 659 C C . ARG A 1 84 ? -0.833 11.580 27.779 1.00 92.56 84 ARG A C 1
ATOM 661 O O . ARG A 1 84 ? -1.680 11.272 26.940 1.00 92.56 84 ARG A O 1
ATOM 668 N N . SER A 1 85 ? 0.263 12.275 27.511 1.00 90.75 85 SER A N 1
ATOM 669 C CA . SER A 1 85 ? 0.635 12.793 26.197 1.00 90.75 85 SER A CA 1
ATOM 670 C C . SER A 1 85 ? 2.117 12.544 25.930 1.00 90.75 85 SER A C 1
ATOM 672 O O . SER A 1 85 ? 2.879 12.142 26.818 1.00 90.75 85 SER A O 1
ATOM 674 N N . ASP A 1 86 ? 2.538 12.788 24.697 1.00 85.44 86 ASP A N 1
ATOM 675 C CA . ASP A 1 86 ? 3.952 12.926 24.395 1.00 85.44 86 ASP A CA 1
ATOM 676 C C . ASP A 1 86 ? 4.484 14.298 24.859 1.00 85.44 86 ASP A C 1
ATOM 678 O O . ASP A 1 86 ? 3.794 15.071 25.530 1.00 85.44 86 ASP A O 1
ATOM 682 N N . ARG A 1 87 ? 5.749 14.585 24.537 1.00 81.75 87 ARG A N 1
ATOM 683 C CA . ARG A 1 87 ? 6.377 15.894 24.781 1.00 81.75 87 ARG A CA 1
ATOM 684 C C . ARG A 1 87 ? 6.227 16.830 23.575 1.00 81.75 87 ARG A C 1
ATOM 686 O O . ARG A 1 87 ? 7.149 17.588 23.277 1.00 81.75 87 ARG A O 1
ATOM 693 N N . GLY A 1 88 ? 5.107 16.744 22.856 1.00 79.12 88 GLY A N 1
ATOM 694 C CA . GLY A 1 88 ? 4.762 17.691 21.802 1.00 79.12 88 GLY A CA 1
ATOM 695 C C . GLY A 1 88 ? 4.696 19.117 22.351 1.00 79.12 88 GLY A C 1
ATOM 696 O O . GLY A 1 88 ? 4.238 19.345 23.474 1.00 79.12 88 GLY A O 1
ATOM 697 N N . GLY A 1 89 ? 5.172 20.093 21.573 1.00 78.31 89 GLY A N 1
ATOM 698 C CA . GLY A 1 89 ? 5.216 21.500 21.993 1.00 78.31 89 GLY A CA 1
ATOM 699 C C . GLY A 1 89 ? 3.837 22.074 22.348 1.00 78.31 89 GLY A C 1
ATOM 700 O O . GLY A 1 89 ? 3.740 22.990 23.157 1.00 78.31 89 GLY A O 1
ATOM 701 N N . GLU A 1 90 ? 2.769 21.497 21.800 1.00 83.38 90 GLU A N 1
ATOM 702 C CA . GLU A 1 90 ? 1.371 21.818 22.088 1.00 83.38 90 GLU A CA 1
ATOM 703 C C . GLU A 1 90 ? 0.914 21.452 23.509 1.00 83.38 90 GLU A C 1
ATOM 705 O O . GLU A 1 90 ? 0.005 22.095 24.031 1.00 83.38 90 GLU A O 1
ATOM 710 N N . TYR A 1 91 ? 1.544 20.454 24.137 1.00 84.56 91 TYR A N 1
ATOM 711 C CA . TYR A 1 91 ? 1.255 20.016 25.507 1.00 84.56 91 TYR A CA 1
ATOM 712 C C . TYR A 1 91 ? 2.196 20.663 26.533 1.00 84.56 91 TYR A C 1
ATOM 714 O O . TYR A 1 91 ? 1.983 20.532 27.734 1.00 84.56 91 TYR A O 1
ATOM 722 N N . MET A 1 92 ? 3.246 21.348 26.066 1.00 83.38 92 MET A N 1
ATOM 723 C CA . MET A 1 92 ? 4.280 21.973 26.898 1.00 83.38 92 MET A CA 1
ATOM 724 C C . MET A 1 92 ? 4.097 23.489 27.068 1.00 83.38 92 MET A C 1
ATOM 726 O O . MET A 1 92 ? 5.009 24.165 27.548 1.00 83.38 92 MET A O 1
ATOM 730 N N . SER A 1 93 ? 2.961 24.057 26.653 1.00 87.00 93 SER A N 1
ATOM 731 C CA . SER A 1 93 ? 2.704 25.482 26.864 1.00 87.00 93 SER A CA 1
ATOM 732 C C . SER A 1 93 ? 2.424 25.777 28.342 1.00 87.00 93 SER A C 1
ATOM 734 O O . SER A 1 93 ? 1.802 24.977 29.041 1.00 87.00 93 SER A O 1
ATOM 736 N N . GLN A 1 94 ? 2.856 26.952 28.813 1.00 86.88 94 GLN A N 1
ATOM 737 C CA . GLN A 1 94 ? 2.629 27.379 30.200 1.00 86.88 94 GLN A CA 1
ATOM 738 C C . GLN A 1 94 ? 1.133 27.421 30.540 1.00 86.88 94 GLN A C 1
ATOM 740 O O . GLN A 1 94 ? 0.734 27.010 31.619 1.00 86.88 94 GLN A O 1
ATOM 745 N N . GLU A 1 95 ? 0.300 27.858 29.592 1.00 90.38 95 GLU A N 1
ATOM 746 C CA . GLU A 1 95 ? -1.156 27.904 29.755 1.00 90.38 95 GLU A CA 1
ATOM 747 C C . GLU A 1 95 ? -1.761 26.510 29.987 1.00 90.38 95 GLU A C 1
ATOM 749 O O . GLU A 1 95 ? -2.642 26.350 30.834 1.00 90.38 95 GLU A O 1
ATOM 754 N N . PHE A 1 96 ? -1.265 25.493 29.271 1.00 90.56 96 PHE A N 1
ATOM 755 C CA . PHE A 1 96 ? -1.723 24.115 29.434 1.00 90.56 96 PHE A CA 1
ATOM 756 C C . PHE A 1 96 ? -1.334 23.583 30.818 1.00 90.56 96 PHE A C 1
ATOM 758 O O . PHE A 1 96 ? -2.182 23.030 31.520 1.00 90.56 96 PHE A O 1
ATOM 765 N N . ASP A 1 97 ? -0.081 23.788 31.233 1.00 89.31 97 ASP A N 1
ATOM 766 C CA . ASP A 1 97 ? 0.421 23.338 32.536 1.00 89.31 97 ASP A CA 1
ATOM 767 C C . ASP A 1 97 ? -0.302 24.033 33.702 1.00 89.31 97 ASP A C 1
ATOM 769 O O . ASP A 1 97 ? -0.824 23.364 34.597 1.00 89.31 97 ASP A O 1
ATOM 773 N N . ASP A 1 98 ? -0.455 25.361 33.640 1.00 90.94 98 ASP A N 1
ATOM 774 C CA . ASP A 1 98 ? -1.170 26.155 34.646 1.00 90.94 98 ASP A CA 1
ATOM 775 C C . ASP A 1 98 ? -2.619 25.673 34.817 1.00 90.94 98 ASP A C 1
ATOM 777 O O . ASP A 1 98 ? -3.135 25.589 35.937 1.00 90.94 98 ASP A O 1
ATOM 781 N N . HIS A 1 99 ? -3.287 25.326 33.713 1.00 93.25 99 HIS A N 1
ATOM 782 C CA . HIS A 1 99 ? -4.652 24.804 33.736 1.00 93.25 99 HIS A CA 1
ATOM 783 C C . HIS A 1 99 ? -4.731 23.394 34.330 1.00 93.25 99 HIS A C 1
ATOM 785 O O . HIS A 1 99 ? -5.605 23.137 35.160 1.00 93.25 99 HIS A O 1
ATOM 791 N N . LEU A 1 100 ? -3.808 22.492 33.975 1.00 92.44 100 LEU A N 1
ATOM 792 C CA . LEU A 1 100 ? -3.750 21.151 34.570 1.00 92.44 100 LEU A CA 1
ATOM 793 C C . LEU A 1 100 ? -3.518 21.225 36.082 1.00 92.44 100 LEU A C 1
ATOM 795 O O . LEU A 1 100 ? -4.248 20.584 36.841 1.00 92.44 100 LEU A O 1
ATOM 799 N N . VAL A 1 101 ? -2.577 22.063 36.528 1.00 92.19 101 VAL A N 1
ATOM 800 C CA . VAL A 1 101 ? -2.307 22.303 37.953 1.00 92.19 101 VAL A CA 1
ATOM 801 C C . VAL A 1 101 ? -3.542 22.873 38.649 1.00 92.19 101 VAL A C 1
ATOM 803 O O . VAL A 1 101 ? -3.942 22.376 39.703 1.00 92.19 101 VAL A O 1
ATOM 806 N N . LYS A 1 102 ? -4.200 23.868 38.043 1.00 93.94 102 LYS A N 1
ATOM 807 C CA . LYS A 1 102 ? -5.423 24.482 38.579 1.00 93.94 102 LYS A CA 1
ATOM 808 C C . LYS A 1 102 ? -6.572 23.483 38.727 1.00 93.94 102 LYS A C 1
ATOM 810 O O . LYS A 1 102 ? -7.320 23.558 39.701 1.00 93.94 102 LYS A O 1
ATOM 815 N N . CYS A 1 103 ? -6.726 22.562 37.780 1.00 91.62 103 CYS A N 1
ATOM 816 C CA . CYS A 1 103 ? -7.748 21.517 37.817 1.00 91.62 103 CYS A CA 1
ATOM 817 C C . CYS A 1 103 ? -7.342 20.293 38.659 1.00 91.62 103 CYS A C 1
ATOM 819 O O . CYS A 1 103 ? -8.172 19.412 38.878 1.00 91.62 103 CYS A O 1
ATOM 821 N N . GLY A 1 104 ? -6.097 20.228 39.143 1.00 91.81 104 GLY A N 1
ATOM 822 C CA . GLY A 1 104 ? -5.571 19.081 39.884 1.00 91.81 104 GLY A CA 1
ATOM 823 C C . GLY A 1 104 ? -5.366 17.832 39.019 1.00 91.81 104 GLY A C 1
ATOM 824 O O . GLY A 1 104 ? -5.453 16.716 39.530 1.00 91.81 104 GLY A O 1
ATOM 825 N N . ILE A 1 105 ? -5.129 18.009 37.717 1.00 94.81 105 ILE A N 1
ATOM 826 C CA . ILE A 1 105 ? -4.903 16.928 36.754 1.00 94.81 105 ILE A CA 1
ATOM 827 C C . ILE A 1 105 ? -3.405 16.634 36.674 1.00 94.81 105 ILE A C 1
ATOM 829 O O . ILE A 1 105 ? -2.595 17.522 36.420 1.00 94.81 105 ILE A O 1
ATOM 833 N N . ILE A 1 106 ? -3.028 15.368 36.843 1.00 92.81 106 ILE A N 1
ATOM 834 C CA . ILE A 1 106 ? -1.630 14.939 36.772 1.00 92.81 106 ILE A CA 1
ATOM 835 C C . ILE A 1 106 ? -1.202 14.795 35.307 1.00 92.81 106 ILE A C 1
ATOM 837 O O . ILE A 1 106 ? -1.716 13.939 34.583 1.00 92.81 106 ILE A O 1
ATOM 841 N N . SER A 1 107 ? -0.217 15.589 34.884 1.00 91.44 107 SER A N 1
ATOM 842 C CA . SER A 1 107 ? 0.423 15.445 33.572 1.00 91.44 107 SER A CA 1
ATOM 843 C C . SER A 1 107 ? 1.391 14.254 33.560 1.00 91.44 107 SER A C 1
ATOM 845 O O . SER A 1 107 ? 2.341 14.197 34.343 1.00 91.44 107 SER A O 1
ATOM 847 N N . GLN A 1 108 ? 1.157 13.281 32.677 1.00 90.19 108 GLN A N 1
ATOM 848 C CA . GLN A 1 108 ? 1.996 12.100 32.464 1.00 90.19 108 GLN A CA 1
ATOM 849 C C . GLN A 1 108 ? 2.660 12.175 31.083 1.00 90.19 108 GLN A C 1
ATOM 851 O O . GLN A 1 108 ? 2.177 11.598 30.112 1.00 90.19 108 GLN A O 1
ATOM 856 N N . LEU A 1 109 ? 3.788 12.877 30.991 1.00 85.88 109 LEU A N 1
ATOM 857 C CA . LEU A 1 109 ? 4.529 13.019 29.736 1.00 85.88 109 LEU A CA 1
ATOM 858 C C . LEU A 1 109 ? 5.382 11.780 29.448 1.00 85.88 109 LEU A C 1
ATOM 860 O O . LEU A 1 109 ? 6.225 11.395 30.265 1.00 85.88 109 LEU A O 1
ATOM 864 N N . THR A 1 110 ? 5.244 11.186 28.262 1.00 82.62 110 THR A N 1
ATOM 865 C CA . THR A 1 110 ? 6.145 10.098 27.858 1.00 82.62 110 THR A CA 1
ATOM 866 C C . THR A 1 110 ? 7.561 10.623 27.581 1.00 82.62 110 THR A C 1
ATOM 868 O O . THR A 1 110 ? 7.710 11.718 27.029 1.00 82.62 110 THR A O 1
ATOM 871 N N . PRO A 1 111 ? 8.627 9.874 27.915 1.00 75.94 111 PRO A N 1
ATOM 872 C CA . PRO A 1 111 ? 9.996 10.266 27.599 1.00 75.94 111 PRO A CA 1
ATOM 873 C C . PRO A 1 111 ? 10.221 10.501 26.089 1.00 75.94 111 PRO A C 1
ATOM 875 O O . PRO A 1 111 ? 9.577 9.853 25.252 1.00 75.94 111 PRO A O 1
ATOM 878 N N . PRO A 1 112 ? 11.156 11.398 25.712 1.00 70.44 112 PRO A N 1
ATOM 879 C CA . PRO A 1 112 ? 11.477 11.660 24.313 1.00 70.44 112 PRO A CA 1
ATOM 880 C C . PRO A 1 112 ? 11.884 10.388 23.565 1.00 70.44 112 PRO A C 1
ATOM 882 O O . PRO A 1 112 ? 12.695 9.592 24.042 1.00 70.44 112 PRO A O 1
ATOM 885 N N . GLY A 1 113 ? 11.339 10.198 22.364 1.00 59.25 113 GLY A N 1
ATOM 886 C CA . GLY A 1 113 ? 11.676 9.053 21.521 1.00 59.25 113 GLY A CA 1
ATOM 887 C C . GLY A 1 113 ? 11.164 7.705 22.040 1.00 59.25 113 GLY A C 1
ATOM 888 O O . GLY A 1 113 ? 11.607 6.675 21.524 1.00 59.25 113 GLY A O 1
ATOM 889 N N . THR A 1 114 ? 10.237 7.686 23.004 1.00 67.81 114 THR A N 1
ATOM 890 C CA . THR A 1 114 ? 9.496 6.478 23.421 1.00 67.81 114 THR A CA 1
ATOM 891 C C . THR A 1 114 ? 7.984 6.593 23.159 1.00 67.81 114 THR A C 1
ATOM 893 O O . THR A 1 114 ? 7.202 6.476 24.100 1.00 67.81 114 THR A O 1
ATOM 896 N N . PRO A 1 115 ? 7.562 6.802 21.894 1.00 61.06 115 PRO A N 1
ATOM 897 C CA . PRO A 1 115 ? 6.149 6.867 21.494 1.00 61.06 115 PRO A CA 1
ATOM 898 C C . PRO A 1 115 ? 5.306 5.692 22.037 1.00 61.06 115 PRO A C 1
ATOM 900 O O . PRO A 1 115 ? 4.193 5.847 22.536 1.00 61.06 115 PRO A O 1
ATOM 903 N N . GLN A 1 116 ? 5.928 4.512 22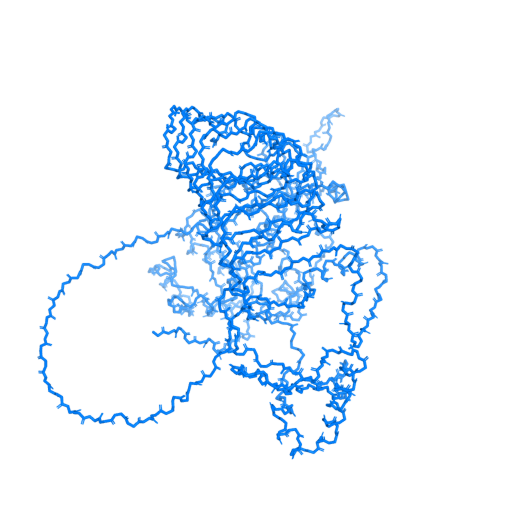.120 1.00 62.69 116 GLN A N 1
ATOM 904 C CA . GLN A 1 116 ? 5.315 3.261 22.570 1.00 62.69 116 GLN A CA 1
ATOM 905 C C . GLN A 1 116 ? 4.692 3.331 23.979 1.00 62.69 116 GLN A C 1
ATOM 907 O O . GLN A 1 116 ? 3.760 2.579 24.270 1.00 62.69 116 GLN A O 1
ATOM 912 N N . LEU A 1 117 ? 5.165 4.239 24.844 1.00 70.62 117 LEU A N 1
ATOM 913 C CA . LEU A 1 117 ? 4.617 4.472 26.187 1.00 70.62 117 LEU A CA 1
ATOM 914 C C . LEU A 1 117 ? 3.218 5.115 26.177 1.00 70.62 117 LEU A C 1
ATOM 916 O O . LEU A 1 117 ? 2.470 4.988 27.152 1.00 70.62 117 LEU A O 1
ATOM 920 N N . ASN A 1 118 ? 2.839 5.748 25.064 1.00 81.44 118 ASN A N 1
ATOM 921 C CA . ASN A 1 118 ? 1.489 6.226 24.785 1.00 81.44 118 ASN A CA 1
ATOM 922 C C . ASN A 1 118 ? 0.785 5.352 23.733 1.00 81.44 118 ASN A C 1
ATOM 924 O O . ASN A 1 118 ? -0.084 5.807 22.995 1.00 81.44 118 ASN A O 1
ATOM 928 N N . GLY A 1 119 ? 1.120 4.059 23.672 1.00 82.19 119 GLY A N 1
ATOM 929 C CA . GLY A 1 119 ? 0.652 3.168 22.609 1.00 82.19 119 GLY A CA 1
ATOM 930 C C . GLY A 1 119 ? -0.875 3.061 22.461 1.00 82.19 119 GLY A C 1
ATOM 931 O O . GLY A 1 119 ? -1.352 2.618 21.421 1.00 82.19 119 GLY A O 1
ATOM 932 N N . VAL A 1 120 ? -1.666 3.465 23.461 1.00 86.12 120 VAL A N 1
ATOM 933 C CA . VAL A 1 120 ? -3.135 3.527 23.366 1.00 86.12 120 VAL A CA 1
ATOM 934 C C . VAL A 1 120 ? -3.583 4.563 22.334 1.00 86.12 120 VAL A C 1
ATOM 936 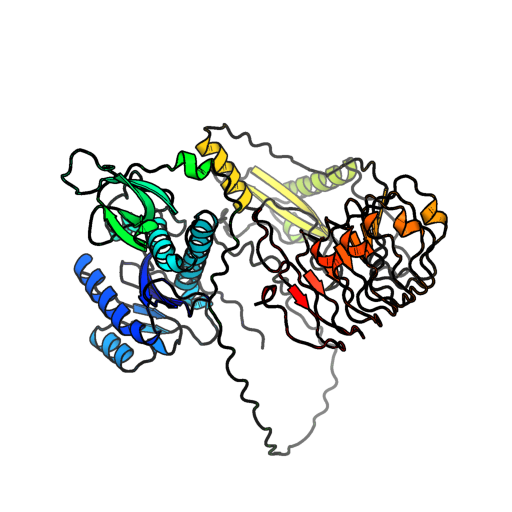O O . VAL A 1 120 ? -4.355 4.210 21.438 1.00 86.12 120 VAL A O 1
ATOM 939 N N . SER A 1 121 ? -3.125 5.814 22.444 1.00 86.12 121 SER A N 1
ATOM 940 C CA . SER A 1 121 ? -3.507 6.890 21.519 1.00 86.12 121 SER A CA 1
ATOM 941 C C . SER A 1 121 ? -2.905 6.654 20.134 1.00 86.12 121 SER A C 1
ATOM 943 O O . SER A 1 121 ? -3.612 6.782 19.138 1.00 86.12 121 SER A O 1
ATOM 945 N N . GLU A 1 122 ? -1.671 6.156 20.052 1.00 86.12 122 GLU A N 1
ATOM 946 C CA . GLU A 1 122 ? -1.023 5.842 18.771 1.00 86.12 122 GLU A CA 1
ATOM 947 C C . GLU A 1 122 ? -1.747 4.735 18.004 1.00 86.12 122 GLU A C 1
ATOM 949 O O . GLU A 1 122 ? -2.066 4.870 16.818 1.00 86.12 122 GLU A O 1
ATOM 954 N N . ARG A 1 123 ? -2.071 3.621 18.681 1.00 86.44 123 ARG A N 1
ATOM 955 C CA . ARG A 1 123 ? -2.859 2.541 18.070 1.00 86.44 123 ARG A CA 1
ATOM 956 C C . ARG A 1 123 ? -4.233 3.045 17.654 1.00 86.44 123 ARG A C 1
ATOM 958 O O . ARG A 1 123 ? -4.734 2.627 16.605 1.00 86.44 123 ARG A O 1
ATOM 965 N N . ARG A 1 124 ? -4.837 3.930 18.452 1.00 89.31 124 ARG A N 1
ATOM 966 C CA . ARG A 1 124 ? -6.128 4.541 18.142 1.00 89.31 124 ARG A CA 1
ATOM 967 C C . ARG A 1 124 ? -6.046 5.392 16.876 1.00 89.31 124 ARG A C 1
ATOM 969 O O . ARG A 1 124 ? -6.851 5.164 15.975 1.00 89.31 124 ARG A O 1
ATOM 976 N N . ASN A 1 125 ? -5.067 6.287 16.774 1.00 90.88 125 ASN A N 1
ATOM 977 C CA . ASN A 1 125 ? -4.852 7.161 15.619 1.00 90.88 125 ASN A CA 1
ATOM 978 C C . ASN A 1 125 ? -4.576 6.349 14.349 1.00 90.88 125 ASN A C 1
ATOM 980 O O . ASN A 1 125 ? -5.241 6.552 13.332 1.00 90.88 125 ASN A O 1
ATOM 984 N N . ARG A 1 126 ? -3.711 5.332 14.429 1.00 87.62 126 ARG A N 1
ATOM 985 C CA . ARG A 1 126 ? -3.455 4.403 13.317 1.00 87.62 126 ARG A CA 1
ATOM 986 C C . ARG A 1 126 ? -4.724 3.687 12.847 1.00 87.62 126 ARG A C 1
ATOM 988 O O . ARG A 1 126 ? -5.015 3.675 11.656 1.00 87.62 126 ARG A O 1
ATOM 995 N N . THR A 1 127 ? -5.511 3.143 13.779 1.00 89.69 127 THR A N 1
ATOM 996 C CA . THR A 1 127 ? -6.770 2.448 13.450 1.00 89.69 127 THR A CA 1
ATOM 997 C C . THR A 1 127 ? -7.776 3.394 12.794 1.00 89.69 127 THR A C 1
ATOM 999 O O . THR A 1 127 ? -8.432 3.023 11.822 1.00 89.69 127 THR A O 1
ATOM 1002 N N . LEU A 1 128 ? -7.891 4.625 13.301 1.00 92.69 128 LEU A N 1
ATOM 1003 C CA . LEU A 1 128 ? -8.759 5.648 12.724 1.00 92.69 128 LEU A CA 1
ATOM 1004 C C . LEU A 1 128 ? -8.353 5.975 11.284 1.00 92.69 128 LEU A C 1
ATOM 1006 O O . LEU A 1 128 ? -9.210 5.962 10.403 1.00 92.69 128 LEU A O 1
ATOM 1010 N N . LEU A 1 129 ? -7.065 6.210 11.028 1.00 91.06 129 LEU A N 1
ATOM 1011 C CA . LEU A 1 129 ? -6.565 6.509 9.685 1.00 91.06 129 LEU A CA 1
ATOM 1012 C C . LEU A 1 129 ? -6.763 5.339 8.714 1.00 91.06 129 LEU A C 1
ATOM 1014 O O . LEU A 1 129 ? -7.170 5.561 7.576 1.00 91.06 129 LEU A O 1
ATOM 1018 N N . ASP A 1 130 ? -6.556 4.097 9.152 1.00 88.31 130 ASP A N 1
ATOM 1019 C CA . ASP A 1 130 ? -6.801 2.915 8.317 1.00 88.31 130 ASP A CA 1
ATOM 1020 C C . ASP A 1 130 ? -8.283 2.768 7.945 1.00 88.31 130 ASP A C 1
ATOM 1022 O O . ASP A 1 130 ? -8.617 2.463 6.795 1.00 88.31 130 ASP A O 1
ATOM 1026 N N . MET A 1 131 ? -9.189 3.047 8.887 1.00 92.38 131 MET A N 1
ATOM 1027 C CA . MET A 1 131 ? -10.626 3.086 8.608 1.00 92.38 131 MET A CA 1
ATOM 1028 C C . MET A 1 131 ? -10.990 4.224 7.656 1.00 92.38 131 MET A C 1
ATOM 1030 O O . MET A 1 131 ? -11.780 4.004 6.744 1.00 92.38 131 MET A O 1
ATOM 1034 N N . VAL A 1 132 ? -10.400 5.411 7.820 1.00 92.38 132 VAL A N 1
ATOM 1035 C CA . VAL A 1 132 ? -10.604 6.551 6.912 1.00 92.38 132 VAL A CA 1
ATOM 1036 C C . VAL A 1 132 ? -10.170 6.196 5.496 1.00 92.38 132 VAL A C 1
ATOM 1038 O O . VAL A 1 132 ? -10.963 6.346 4.571 1.00 92.38 132 VAL A O 1
ATOM 1041 N N . ARG A 1 133 ? -8.959 5.653 5.319 1.00 88.62 133 ARG A N 1
ATOM 1042 C CA . ARG A 1 133 ? -8.457 5.206 4.009 1.00 88.62 133 ARG A CA 1
ATOM 1043 C C . ARG A 1 133 ? -9.383 4.168 3.380 1.00 88.62 133 ARG A C 1
ATOM 1045 O O . ARG A 1 133 ? -9.672 4.262 2.194 1.00 88.62 133 ARG A O 1
ATOM 1052 N N . SER A 1 134 ? -9.885 3.227 4.181 1.00 87.31 134 SER A N 1
ATOM 1053 C CA . SER A 1 134 ? -10.804 2.178 3.718 1.00 87.31 134 SER A CA 1
ATOM 1054 C C . SER A 1 134 ? -12.180 2.724 3.321 1.00 87.31 134 SER A C 1
ATOM 1056 O O . SER A 1 134 ? -12.731 2.324 2.303 1.00 87.31 134 SER A O 1
ATOM 1058 N N . MET A 1 135 ? -12.745 3.648 4.105 1.00 89.94 135 MET A N 1
ATOM 1059 C CA . MET A 1 135 ? -14.027 4.292 3.792 1.00 89.94 135 MET A CA 1
ATOM 1060 C C . MET A 1 135 ? -13.918 5.159 2.536 1.00 89.94 135 MET A C 1
ATOM 1062 O O . MET A 1 135 ? -14.814 5.166 1.699 1.00 89.94 135 MET A O 1
ATOM 1066 N N . MET A 1 136 ? -12.811 5.884 2.398 1.00 87.81 136 MET A N 1
ATOM 1067 C CA . MET A 1 136 ? -12.599 6.805 1.290 1.00 87.81 136 MET A CA 1
ATOM 1068 C C . MET A 1 136 ? -12.210 6.117 -0.008 1.00 87.81 136 MET A C 1
ATOM 1070 O O . MET A 1 136 ? -12.608 6.598 -1.058 1.00 87.81 136 MET A O 1
ATOM 1074 N N . SER A 1 137 ? -11.499 4.988 0.042 1.00 85.69 137 SER A N 1
ATOM 1075 C CA . SER A 1 137 ? -11.148 4.243 -1.170 1.00 85.69 137 SER A CA 1
ATOM 1076 C C . SER A 1 137 ? -12.368 3.673 -1.892 1.00 85.69 137 SER A C 1
ATOM 1078 O O . SER A 1 137 ? -12.308 3.453 -3.096 1.00 85.69 137 SER A O 1
ATOM 1080 N N . GLN A 1 138 ? -13.470 3.449 -1.170 1.00 80.81 138 GLN A N 1
ATOM 1081 C CA . GLN A 1 138 ? -14.731 2.928 -1.706 1.00 80.81 138 GLN A CA 1
ATOM 1082 C C . GLN A 1 138 ? -15.743 4.026 -2.072 1.00 80.81 138 GLN A C 1
ATOM 1084 O O . GLN A 1 138 ? -16.761 3.747 -2.704 1.00 80.81 138 GLN A O 1
ATOM 1089 N N . ALA A 1 139 ? -15.493 5.280 -1.689 1.00 82.62 139 ALA A N 1
ATOM 1090 C CA . ALA A 1 139 ? -16.410 6.383 -1.944 1.00 82.62 139 ALA A CA 1
ATOM 1091 C C . ALA A 1 139 ? -15.951 7.235 -3.130 1.00 82.62 139 ALA A C 1
ATOM 1093 O O . ALA A 1 139 ? -14.780 7.567 -3.258 1.00 82.62 139 ALA A O 1
ATOM 1094 N N . VAL A 1 140 ? -16.902 7.723 -3.929 1.00 82.75 140 VAL A N 1
ATOM 1095 C CA . VAL A 1 140 ? -16.646 8.668 -5.039 1.00 82.75 140 VAL A CA 1
ATOM 1096 C C . VAL A 1 140 ? -16.479 10.113 -4.519 1.00 82.75 140 VAL A C 1
ATOM 1098 O O . VAL A 1 140 ? -16.826 11.087 -5.181 1.00 82.75 140 VAL A O 1
ATOM 1101 N N . LEU A 1 141 ? -16.010 10.278 -3.279 1.00 85.19 141 LEU A N 1
ATOM 1102 C CA . LEU A 1 141 ? -15.893 11.572 -2.609 1.00 85.19 141 LEU A CA 1
ATOM 1103 C C . LEU A 1 141 ? -14.438 12.064 -2.622 1.00 85.19 141 LEU A C 1
ATOM 1105 O O . LEU A 1 141 ? -13.530 11.268 -2.389 1.00 85.19 141 LEU A O 1
ATOM 1109 N N . PRO A 1 142 ? -14.189 13.374 -2.820 1.00 86.00 142 PRO A N 1
ATOM 1110 C CA . PRO A 1 142 ? -12.835 13.923 -2.801 1.00 86.00 142 PRO A CA 1
ATOM 1111 C C . PRO A 1 142 ? -12.104 13.686 -1.476 1.00 86.00 142 PRO A C 1
ATOM 1113 O O . PRO A 1 142 ? -12.724 13.673 -0.407 1.00 86.00 142 PRO A O 1
ATOM 1116 N N . ILE A 1 143 ? -10.765 13.640 -1.523 1.00 86.50 143 ILE A N 1
ATOM 1117 C CA . ILE A 1 143 ? -9.945 13.410 -0.324 1.00 86.50 143 ILE A CA 1
ATOM 1118 C C . ILE A 1 143 ? -10.187 14.452 0.787 1.00 86.50 143 ILE A C 1
ATOM 1120 O O . ILE A 1 143 ? -10.089 14.158 1.974 1.00 86.50 143 ILE A O 1
ATOM 1124 N N . SER A 1 144 ? -10.629 15.659 0.428 1.00 87.94 144 SER A N 1
ATOM 1125 C CA . SER A 1 144 ? -10.989 16.725 1.373 1.00 87.94 144 SER A CA 1
ATOM 1126 C C . SER A 1 144 ? -12.140 16.367 2.334 1.00 87.94 144 SER A C 1
ATOM 1128 O O . SER A 1 144 ? -12.369 17.083 3.314 1.00 87.94 144 SER A O 1
ATOM 1130 N N . PHE A 1 145 ? -12.859 15.260 2.104 1.00 91.44 145 PHE A N 1
ATOM 1131 C CA . PHE A 1 145 ? -13.892 14.737 3.003 1.00 91.44 145 PHE A CA 1
ATOM 1132 C C . PHE A 1 145 ? -13.358 13.875 4.150 1.00 91.44 145 PHE A C 1
ATOM 1134 O O . PHE A 1 145 ? -14.163 13.469 4.996 1.00 91.44 145 PHE A O 1
ATOM 1141 N N . TRP A 1 146 ? -12.041 13.655 4.244 1.00 92.25 146 TRP A N 1
ATOM 1142 C CA . TRP A 1 146 ? -11.438 12.794 5.265 1.00 92.25 146 TRP A CA 1
ATOM 1143 C C . TRP A 1 146 ? -11.861 13.143 6.694 1.00 92.25 146 TRP A C 1
ATOM 1145 O O . TRP A 1 146 ? -12.021 12.243 7.511 1.00 92.25 146 TRP A O 1
ATOM 1155 N N . ARG A 1 147 ? -12.159 14.416 6.998 1.00 92.81 147 ARG A N 1
ATOM 1156 C CA . ARG A 1 147 ? -12.667 14.824 8.319 1.00 92.81 147 ARG A CA 1
ATOM 1157 C C . ARG A 1 147 ? -13.988 14.140 8.701 1.00 92.81 147 ARG A C 1
ATOM 1159 O O . ARG A 1 147 ? -14.178 13.763 9.853 1.00 92.81 147 ARG A O 1
ATOM 1166 N N . HIS A 1 148 ? -14.903 13.967 7.742 1.00 93.75 148 HIS A N 1
ATOM 1167 C CA . HIS A 1 148 ? -16.207 13.356 8.008 1.00 93.75 148 HIS A CA 1
ATOM 1168 C C . HIS A 1 148 ? -16.083 11.829 8.063 1.00 93.75 148 HIS A C 1
ATOM 1170 O O . HIS A 1 148 ? -16.732 11.187 8.891 1.00 93.75 148 HIS A O 1
ATOM 1176 N N . ALA A 1 149 ? -15.197 11.251 7.242 1.00 94.19 149 ALA A N 1
ATOM 1177 C CA . ALA A 1 149 ? -14.805 9.849 7.362 1.00 94.19 149 ALA A CA 1
ATOM 1178 C C . ALA A 1 149 ? -14.184 9.572 8.741 1.00 94.19 149 ALA A C 1
ATOM 1180 O O . ALA A 1 149 ? -14.566 8.612 9.398 1.00 94.19 149 ALA A O 1
ATOM 1181 N N . LEU A 1 150 ? -13.310 10.456 9.235 1.00 94.88 150 LEU A N 1
ATOM 1182 C CA . LEU A 1 150 ? -12.644 10.326 10.533 1.00 94.88 150 LEU A CA 1
ATOM 1183 C C . LEU A 1 150 ? -13.642 10.365 11.694 1.00 94.88 150 LEU A C 1
ATOM 1185 O O . LEU A 1 150 ? -13.619 9.498 12.568 1.00 94.88 150 LEU A O 1
ATOM 1189 N N . GLN A 1 151 ? -14.564 11.329 11.682 1.00 94.38 151 GLN A N 1
ATOM 1190 C CA . GLN A 1 151 ? -15.639 11.403 12.674 1.00 94.38 151 GLN A CA 1
ATOM 1191 C C . GLN A 1 151 ? -16.539 10.157 12.631 1.00 94.38 151 GLN A C 1
ATOM 1193 O O . GLN A 1 151 ? -16.914 9.626 13.678 1.00 94.38 151 GLN A O 1
ATOM 1198 N N . THR A 1 152 ? -16.839 9.645 11.434 1.00 94.81 152 THR A N 1
ATOM 1199 C CA . THR A 1 152 ? -17.615 8.408 11.250 1.00 94.81 152 THR A CA 1
ATOM 1200 C C . THR A 1 152 ? -16.846 7.185 11.758 1.00 94.81 152 THR A C 1
ATOM 1202 O O . THR A 1 152 ? -17.425 6.337 12.441 1.00 94.81 152 THR A O 1
ATOM 1205 N N . ALA A 1 153 ? -15.542 7.098 11.498 1.00 94.94 153 ALA A N 1
ATOM 1206 C CA . ALA A 1 153 ? -14.676 6.030 11.986 1.00 94.94 153 ALA A CA 1
ATOM 1207 C C . ALA A 1 153 ? -14.631 6.014 13.520 1.00 94.94 153 ALA A C 1
ATOM 1209 O O . ALA A 1 153 ? -14.861 4.970 14.127 1.00 94.94 153 ALA A O 1
ATOM 1210 N N . ALA A 1 154 ? -14.456 7.175 14.158 1.00 94.94 154 ALA A N 1
ATOM 1211 C CA . ALA A 1 154 ? -14.502 7.298 15.615 1.00 94.94 154 ALA A CA 1
ATOM 1212 C C . ALA A 1 154 ? -15.873 6.906 16.190 1.00 94.94 154 ALA A C 1
ATOM 1214 O O . ALA A 1 154 ? -15.953 6.134 17.150 1.00 94.94 154 ALA A O 1
ATOM 1215 N N . PHE A 1 155 ? -16.960 7.373 15.565 1.00 93.31 155 PHE A N 1
ATOM 1216 C CA . PHE A 1 155 ? -18.328 7.008 15.941 1.00 93.31 155 PHE A CA 1
ATOM 1217 C C . PHE A 1 155 ? -18.564 5.492 15.874 1.00 93.31 155 PHE A C 1
ATOM 1219 O O . PHE A 1 155 ? -19.219 4.932 16.762 1.00 93.31 155 PHE A O 1
ATOM 1226 N N . THR A 1 156 ? -18.014 4.850 14.839 1.00 92.81 156 THR A N 1
ATOM 1227 C CA . THR A 1 156 ? -18.091 3.406 14.596 1.00 92.81 156 THR A CA 1
ATOM 1228 C C . THR A 1 156 ? -17.282 2.634 15.629 1.00 92.81 156 THR A C 1
ATOM 1230 O O . THR A 1 156 ? -17.835 1.764 16.295 1.00 92.81 156 THR A O 1
ATOM 1233 N N . LEU A 1 157 ? -16.012 2.992 15.842 1.00 92.56 157 LEU A N 1
ATOM 1234 C CA . LEU A 1 157 ? -15.136 2.317 16.805 1.00 92.56 157 LEU A CA 1
ATOM 1235 C C . LEU A 1 157 ? -15.667 2.377 18.232 1.00 92.56 157 LEU A C 1
ATOM 1237 O O . LEU A 1 157 ? -15.542 1.405 18.967 1.00 92.56 157 LEU A O 1
ATOM 1241 N N . ASN A 1 158 ? -16.289 3.487 18.631 1.00 94.31 158 ASN A N 1
ATOM 1242 C CA . ASN A 1 158 ? -16.880 3.576 19.963 1.00 94.31 158 ASN A CA 1
ATOM 1243 C C . ASN A 1 158 ? -18.044 2.591 20.149 1.00 94.31 158 ASN A C 1
ATOM 1245 O O . ASN A 1 158 ? -18.337 2.208 21.274 1.00 94.31 158 ASN A O 1
ATOM 1249 N N . ARG A 1 159 ? -18.716 2.166 19.076 1.00 92.81 159 ARG A N 1
ATOM 1250 C CA . ARG A 1 159 ? -19.889 1.274 19.127 1.00 92.81 159 ARG A CA 1
ATOM 1251 C C . ARG A 1 159 ? -19.590 -0.154 18.681 1.00 92.81 159 ARG A C 1
ATOM 1253 O O . ARG A 1 159 ? -20.464 -1.007 18.799 1.00 92.81 159 ARG A O 1
ATOM 1260 N N . ALA A 1 160 ? -18.382 -0.409 18.192 1.00 90.06 160 ALA A N 1
ATOM 1261 C CA . ALA A 1 160 ? -17.913 -1.733 17.830 1.00 90.06 160 ALA A CA 1
ATOM 1262 C C . ALA A 1 160 ? -17.339 -2.466 19.061 1.00 90.06 160 ALA A C 1
ATOM 1264 O O . ALA A 1 160 ? -16.775 -1.824 19.953 1.00 90.06 160 ALA A O 1
ATOM 1265 N N . PRO A 1 161 ? -17.454 -3.803 19.130 1.00 87.06 161 PRO A N 1
ATOM 1266 C CA . PRO A 1 161 ? -16.721 -4.603 20.105 1.00 87.06 161 PRO A CA 1
ATOM 1267 C C . PRO A 1 161 ? -15.206 -4.450 19.921 1.00 87.06 161 PRO A C 1
ATOM 1269 O O . PRO A 1 161 ? -14.712 -4.330 18.800 1.00 87.06 161 PRO A O 1
ATOM 1272 N N . THR A 1 162 ? -14.456 -4.489 21.019 1.00 85.00 162 THR A N 1
ATOM 1273 C CA . THR A 1 162 ? -12.988 -4.471 21.014 1.00 85.00 162 THR A CA 1
ATOM 1274 C C . THR A 1 162 ? -12.470 -5.496 22.010 1.00 85.00 162 THR A C 1
ATOM 1276 O O . THR A 1 162 ? -13.164 -5.848 22.951 1.00 85.00 162 THR A O 1
ATOM 1279 N N . LYS A 1 163 ? -11.244 -5.979 21.816 1.00 82.38 163 LYS A N 1
ATOM 1280 C CA . LYS A 1 163 ? -10.636 -6.975 22.708 1.00 82.38 163 LYS A CA 1
ATOM 1281 C C . LYS A 1 163 ? -10.173 -6.387 24.041 1.00 82.38 163 LYS A C 1
ATOM 1283 O O . LYS A 1 163 ? -9.969 -7.120 24.992 1.00 82.38 163 LYS A O 1
ATOM 1288 N N . ALA A 1 164 ? -10.020 -5.065 24.109 1.00 81.69 164 ALA A N 1
ATOM 1289 C CA . ALA A 1 164 ? -9.550 -4.378 25.309 1.00 81.69 164 ALA A CA 1
ATOM 1290 C C . ALA A 1 164 ? -10.617 -4.264 26.417 1.00 81.69 164 ALA A C 1
ATOM 1292 O O . ALA A 1 164 ? -10.284 -3.906 27.551 1.00 81.69 164 ALA A O 1
ATOM 1293 N N . VAL A 1 165 ? -11.894 -4.480 26.089 1.00 87.38 165 VAL A N 1
ATOM 1294 C CA . VAL A 1 165 ? -13.022 -4.367 27.021 1.00 87.38 165 VAL A CA 1
ATOM 1295 C C . VAL A 1 165 ? -14.127 -5.366 26.678 1.00 87.38 165 VAL A C 1
ATOM 1297 O O . VAL A 1 165 ? -14.451 -5.554 25.512 1.00 87.38 165 VAL A O 1
ATOM 1300 N N . ASP A 1 166 ? -14.772 -5.938 27.695 1.00 86.75 166 ASP A N 1
ATOM 1301 C CA . ASP A 1 166 ? -15.806 -6.977 27.519 1.00 86.75 166 ASP A CA 1
ATOM 1302 C C . ASP A 1 166 ? -17.105 -6.462 26.874 1.00 86.75 166 ASP A C 1
ATOM 1304 O O . ASP A 1 166 ? -17.920 -7.225 26.355 1.00 86.75 166 ASP A O 1
ATOM 1308 N N . LYS A 1 167 ? -17.329 -5.147 26.927 1.00 91.31 167 LYS A N 1
ATOM 1309 C CA . LYS A 1 167 ? -18.487 -4.451 26.350 1.00 91.31 167 LYS A CA 1
ATOM 1310 C C . LYS A 1 167 ? -18.006 -3.416 25.345 1.00 91.31 167 LYS A C 1
ATOM 1312 O O . LYS A 1 167 ? -16.858 -2.993 25.378 1.00 91.31 167 LYS A O 1
ATOM 1317 N N . THR A 1 168 ? -18.897 -2.942 24.474 1.00 92.12 168 THR A N 1
ATOM 1318 C CA . THR A 1 168 ? -18.538 -1.840 23.562 1.00 92.12 168 THR A CA 1
ATOM 1319 C C . THR A 1 168 ? -18.094 -0.603 24.359 1.00 92.12 168 THR A C 1
ATOM 1321 O O . THR A 1 168 ? -18.698 -0.324 25.404 1.00 92.12 168 THR A O 1
ATOM 1324 N N . PRO A 1 169 ? -17.111 0.181 23.876 1.00 94.62 169 PRO A N 1
ATOM 1325 C CA . PRO A 1 169 ? -16.692 1.410 24.550 1.00 94.62 169 PRO A CA 1
ATOM 1326 C C . PRO A 1 169 ? -17.870 2.334 24.878 1.00 94.62 169 PRO A C 1
ATOM 1328 O O . PRO A 1 169 ? -17.959 2.887 25.970 1.00 94.62 169 PRO A O 1
ATOM 1331 N N . TYR A 1 170 ? -18.837 2.436 23.963 1.00 93.75 170 TYR A N 1
ATOM 1332 C CA . TYR A 1 170 ? -20.067 3.209 24.121 1.00 93.75 170 TYR A CA 1
ATOM 1333 C C . TYR A 1 170 ? -20.919 2.727 25.293 1.00 93.75 170 TYR A C 1
ATOM 1335 O O . TYR A 1 170 ? -21.456 3.550 26.032 1.00 93.75 170 TYR A O 1
ATOM 1343 N N . GLN A 1 171 ? -21.042 1.415 25.486 1.00 94.25 171 GLN A N 1
ATOM 1344 C CA . GLN A 1 171 ? -21.817 0.859 26.591 1.00 94.25 171 GLN A CA 1
ATOM 1345 C C . GLN A 1 171 ? -21.143 1.090 27.940 1.00 94.25 171 GLN A C 1
ATOM 1347 O O . GLN A 1 171 ? -21.844 1.348 28.912 1.00 94.25 171 GLN A O 1
ATOM 1352 N N . ILE A 1 172 ? -19.813 1.027 28.009 1.00 93.06 172 ILE A N 1
ATOM 1353 C CA . ILE A 1 172 ? -19.080 1.321 29.247 1.00 93.06 172 ILE A CA 1
ATOM 1354 C C . ILE A 1 172 ? -19.170 2.816 29.569 1.00 93.06 172 ILE A C 1
ATOM 1356 O O . ILE A 1 172 ? -19.431 3.177 30.710 1.00 93.06 172 ILE A O 1
ATOM 1360 N N . TRP A 1 173 ? -19.033 3.672 28.554 1.00 93.88 173 TRP A N 1
ATOM 1361 C CA . TRP A 1 173 ? -19.077 5.126 28.707 1.00 93.88 173 TRP A CA 1
ATOM 1362 C C . TRP A 1 173 ? -20.468 5.666 29.064 1.00 93.88 173 TRP A C 1
ATOM 1364 O O . TRP A 1 173 ? -20.602 6.535 29.916 1.00 93.88 173 TRP A O 1
ATOM 1374 N N . THR A 1 174 ? -21.523 5.167 28.412 1.00 91.12 174 THR A N 1
ATOM 1375 C CA . THR A 1 174 ? -22.892 5.709 28.551 1.00 91.12 174 THR A CA 1
ATOM 1376 C C . THR A 1 174 ? -23.831 4.842 29.389 1.00 91.12 174 THR A C 1
ATOM 1378 O O . THR A 1 174 ? -24.970 5.237 29.645 1.00 91.12 174 THR A O 1
ATOM 1381 N N . GLY A 1 175 ? -23.418 3.620 29.732 1.00 90.75 175 GLY A N 1
ATOM 1382 C CA . GLY A 1 175 ? -24.269 2.600 30.351 1.00 90.75 175 GLY A CA 1
ATOM 1383 C C . GLY A 1 175 ? -25.301 1.959 29.409 1.00 90.75 175 GLY A C 1
ATOM 1384 O O . GLY A 1 175 ? -26.041 1.073 29.834 1.00 90.75 175 GLY A O 1
ATOM 1385 N N . LYS A 1 176 ? -25.385 2.374 28.136 1.00 89.81 176 LYS A N 1
ATOM 1386 C CA . LYS A 1 176 ? -26.429 1.939 27.189 1.00 89.81 176 LYS A CA 1
ATOM 1387 C C . LYS A 1 176 ? -25.857 1.088 26.060 1.00 89.81 176 LYS A C 1
ATOM 1389 O O . LYS A 1 176 ? -24.830 1.417 25.478 1.00 89.81 176 LYS A O 1
ATOM 1394 N N . VAL A 1 177 ? -26.563 0.021 25.690 1.00 88.69 177 VAL A N 1
ATOM 1395 C CA . VAL A 1 177 ? -26.200 -0.798 24.521 1.00 88.69 177 VAL A CA 1
ATOM 1396 C C . VAL A 1 177 ? -26.421 0.022 23.237 1.00 88.69 177 VAL A C 1
ATOM 1398 O O . VAL A 1 177 ? -27.504 0.598 23.068 1.00 88.69 177 VAL A O 1
ATOM 1401 N N . PRO A 1 178 ? -25.431 0.115 22.329 1.00 88.06 178 PRO A N 1
ATOM 1402 C CA . PRO A 1 178 ? -25.586 0.878 21.097 1.00 88.06 178 PRO A CA 1
ATOM 1403 C C . PRO A 1 178 ? -26.604 0.218 20.159 1.00 88.06 178 PRO A C 1
ATOM 1405 O O . PRO A 1 178 ? -26.580 -0.990 19.934 1.00 88.06 178 PRO A O 1
ATOM 1408 N N . LYS A 1 179 ? -27.486 1.022 19.556 1.00 84.75 179 LYS A N 1
ATOM 1409 C CA . LYS A 1 179 ? -28.373 0.556 18.481 1.00 84.75 179 LYS A CA 1
ATOM 1410 C C . LYS A 1 179 ? -27.616 0.557 17.155 1.00 84.75 179 LYS A C 1
ATOM 1412 O O . LYS A 1 179 ? -27.194 1.617 16.698 1.00 84.75 179 LYS A O 1
ATOM 1417 N N . LEU A 1 180 ? -27.485 -0.613 16.531 1.00 84.75 180 LEU A N 1
ATOM 1418 C CA . LEU A 1 180 ? -26.738 -0.774 15.277 1.00 84.75 180 LEU A CA 1
ATOM 1419 C C . LEU A 1 180 ? -27.582 -0.536 14.015 1.00 84.75 180 LEU A C 1
ATOM 1421 O O . LEU A 1 180 ? -27.025 -0.287 12.954 1.00 84.75 180 LEU A O 1
ATOM 1425 N N . SER A 1 181 ? -28.916 -0.517 14.124 1.00 82.88 181 SER A N 1
ATOM 1426 C CA . SER A 1 181 ? -29.840 -0.311 12.990 1.00 82.88 181 SER A CA 1
ATOM 1427 C C . SER A 1 181 ? -29.672 1.031 12.266 1.00 82.88 181 SER A C 1
ATOM 1429 O O . SER A 1 181 ? -30.216 1.231 11.186 1.00 82.88 181 SER A O 1
ATOM 1431 N N . TYR A 1 182 ? -28.968 1.968 12.898 1.00 82.44 182 TYR A N 1
ATOM 1432 C CA . TYR A 1 182 ? -28.699 3.308 12.392 1.00 82.44 182 TYR A CA 1
ATOM 1433 C C . TYR A 1 182 ? -27.431 3.388 11.530 1.00 82.44 182 TYR A C 1
ATOM 1435 O O . TYR A 1 182 ? -27.172 4.420 10.920 1.00 82.44 182 TYR A O 1
ATOM 1443 N N . PHE A 1 183 ? -26.615 2.329 11.497 1.00 88.50 183 PHE A N 1
ATOM 1444 C CA . PHE A 1 183 ? -25.395 2.330 10.703 1.00 88.50 183 PHE A CA 1
ATOM 1445 C C . PHE A 1 183 ? -25.704 2.242 9.213 1.00 88.50 183 PHE A C 1
ATOM 1447 O O . PHE A 1 183 ? -26.540 1.448 8.782 1.00 88.50 183 PHE A O 1
ATOM 1454 N N . LYS A 1 184 ? -25.001 3.078 8.452 1.00 91.25 184 LYS A N 1
ATOM 1455 C CA . LYS A 1 184 ? -25.053 3.162 6.997 1.00 91.25 184 LYS A CA 1
ATOM 1456 C C . LYS A 1 184 ? -23.658 3.113 6.399 1.00 91.25 184 LYS A C 1
ATOM 1458 O O . LYS A 1 184 ? -22.702 3.567 7.035 1.00 91.25 184 LYS A O 1
ATOM 1463 N N . ILE A 1 185 ? -23.544 2.564 5.190 1.00 90.12 185 ILE A N 1
ATOM 1464 C CA . ILE A 1 185 ? -22.274 2.511 4.453 1.00 90.12 185 ILE A CA 1
ATOM 1465 C C . ILE A 1 185 ? -21.835 3.934 4.105 1.00 90.12 185 ILE A C 1
ATOM 1467 O O . ILE A 1 185 ? -22.506 4.635 3.349 1.00 90.12 185 ILE A O 1
ATOM 1471 N N . TRP A 1 186 ? -20.713 4.371 4.677 1.00 93.00 186 TRP A N 1
ATOM 1472 C CA . TRP A 1 186 ? -20.159 5.700 4.426 1.00 93.00 186 TRP A CA 1
ATOM 1473 C C . TRP A 1 186 ? -19.855 5.893 2.935 1.00 93.00 186 TRP A C 1
ATOM 1475 O O . TRP A 1 186 ? -19.305 5.000 2.302 1.00 93.00 186 TRP A O 1
ATOM 1485 N N . GLY A 1 187 ? -20.225 7.045 2.373 1.00 90.38 187 GLY A N 1
ATOM 1486 C CA . GLY A 1 187 ? -20.039 7.341 0.952 1.00 90.38 187 GLY A CA 1
ATOM 1487 C C . GLY A 1 187 ? -21.112 6.762 0.025 1.00 90.38 187 GLY A C 1
ATOM 1488 O O . GLY A 1 187 ? -21.050 7.010 -1.179 1.00 90.38 187 GLY A O 1
ATOM 1489 N N . CYS A 1 188 ? -22.114 6.037 0.542 1.00 90.62 188 CYS A N 1
ATOM 1490 C CA . CYS A 1 188 ? -23.209 5.553 -0.295 1.00 90.62 188 CYS A CA 1
ATOM 1491 C C . CYS A 1 188 ? -24.116 6.693 -0.785 1.00 90.62 188 CYS A C 1
ATOM 1493 O O . CYS A 1 188 ? -24.304 7.717 -0.118 1.00 90.62 188 CYS A O 1
ATOM 1495 N N . GLU A 1 189 ? -24.691 6.500 -1.970 1.00 91.06 189 GLU A N 1
ATOM 1496 C CA . GLU A 1 189 ? -25.700 7.401 -2.519 1.00 91.06 189 GLU A CA 1
ATOM 1497 C C . GLU A 1 189 ? -27.014 7.244 -1.740 1.00 91.06 189 GLU A C 1
ATOM 1499 O O . GLU A 1 189 ? -27.416 6.137 -1.380 1.00 91.06 189 GLU A O 1
ATOM 1504 N N . ALA A 1 190 ? -27.705 8.350 -1.489 1.00 91.94 190 ALA A N 1
ATOM 1505 C CA . ALA A 1 190 ? -28.983 8.374 -0.802 1.00 91.94 190 ALA A CA 1
ATOM 1506 C C . ALA A 1 190 ? -29.903 9.455 -1.378 1.00 91.94 190 ALA A C 1
ATOM 1508 O O . ALA A 1 190 ? -29.457 10.552 -1.715 1.00 91.94 190 ALA A O 1
ATOM 1509 N N . TYR A 1 191 ? -31.201 9.161 -1.453 1.00 90.38 191 TYR A N 1
ATOM 1510 C CA . TYR A 1 191 ? -32.216 10.154 -1.799 1.00 90.38 191 TYR A CA 1
ATOM 1511 C C . TYR A 1 191 ? -32.750 10.831 -0.541 1.00 90.38 191 TYR A C 1
ATOM 1513 O O . TYR A 1 191 ? -33.279 10.168 0.356 1.00 90.38 191 TYR A O 1
ATOM 1521 N N . VAL A 1 192 ? -32.638 12.157 -0.491 1.00 89.06 192 VAL A N 1
ATOM 1522 C CA . VAL A 1 192 ? -33.063 12.980 0.647 1.00 89.06 192 VAL A CA 1
ATOM 1523 C C . VAL A 1 192 ? -34.169 13.926 0.203 1.00 89.06 192 VAL A C 1
ATOM 1525 O O . VAL A 1 192 ? -34.062 14.585 -0.828 1.00 89.06 192 VAL A O 1
ATOM 1528 N N . LYS A 1 193 ? -35.263 13.986 0.965 1.00 83.75 193 LYS A N 1
ATOM 1529 C CA . LYS A 1 193 ? -36.435 14.799 0.617 1.00 83.75 193 LYS A CA 1
ATOM 1530 C C . LYS A 1 193 ? -36.115 16.298 0.695 1.00 83.75 193 LYS A C 1
ATOM 1532 O O . LYS A 1 193 ? -35.608 16.764 1.713 1.00 83.75 193 LYS A O 1
ATOM 1537 N N . ARG A 1 194 ? -36.487 17.056 -0.341 1.00 72.38 194 ARG A N 1
ATOM 1538 C CA . ARG A 1 194 ? -36.425 18.525 -0.347 1.00 72.38 194 ARG A CA 1
ATOM 1539 C C . ARG A 1 194 ? -37.625 19.120 0.391 1.00 72.38 194 ARG A C 1
ATOM 1541 O O . ARG A 1 194 ? -38.762 18.683 0.205 1.00 72.38 194 ARG A O 1
ATOM 1548 N N . ASN A 1 195 ? -37.389 20.166 1.181 1.00 63.50 195 ASN A N 1
ATOM 1549 C CA . ASN A 1 195 ? -38.446 20.975 1.797 1.00 63.50 195 ASN A CA 1
ATOM 1550 C C . ASN A 1 195 ? -38.944 22.049 0.808 1.00 63.50 195 ASN A C 1
ATOM 1552 O O . ASN A 1 195 ? -38.802 23.239 1.071 1.00 63.50 195 ASN A O 1
ATOM 1556 N N . ILE A 1 196 ? -39.487 21.644 -0.347 1.00 60.50 196 ILE A N 1
ATOM 1557 C CA . ILE A 1 196 ? -40.045 22.564 -1.359 1.00 60.50 196 ILE A CA 1
ATOM 1558 C C . ILE A 1 196 ? -41.548 22.286 -1.535 1.00 60.50 196 ILE A C 1
ATOM 1560 O O . ILE A 1 196 ? -41.986 21.135 -1.494 1.00 60.50 196 ILE A O 1
ATOM 1564 N N . SER A 1 197 ? -42.347 23.351 -1.679 1.00 53.47 197 SER A N 1
ATOM 1565 C CA . SER A 1 197 ? -43.821 23.330 -1.685 1.00 53.47 197 SER A CA 1
ATOM 1566 C C . SER A 1 197 ? -44.471 23.308 -3.080 1.00 53.47 197 SER A C 1
ATOM 1568 O O . SER A 1 197 ? -45.698 23.244 -3.179 1.00 53.47 197 SER A O 1
ATOM 1570 N N . THR A 1 198 ? -43.698 23.350 -4.167 1.00 56.31 198 THR A N 1
ATOM 1571 C CA . THR A 1 198 ? -44.222 23.411 -5.540 1.00 56.31 198 THR A CA 1
ATOM 1572 C C . THR A 1 198 ? -44.511 22.013 -6.103 1.00 56.31 198 THR A C 1
ATOM 1574 O O . THR A 1 198 ? -43.750 21.063 -5.937 1.00 56.31 198 THR A O 1
ATOM 1577 N N . LYS A 1 199 ? -45.674 21.855 -6.753 1.00 56.47 199 LYS A N 1
ATOM 1578 C CA . LYS A 1 199 ? -46.265 20.545 -7.101 1.00 56.47 199 LYS A CA 1
ATOM 1579 C C . LYS A 1 199 ? -45.553 19.767 -8.224 1.00 56.47 199 LYS A C 1
ATOM 1581 O O . LYS A 1 199 ? -45.890 18.599 -8.403 1.00 56.47 199 LYS A O 1
ATOM 1586 N N . LEU A 1 200 ? -44.626 20.381 -8.966 1.00 57.44 200 LEU A N 1
ATOM 1587 C CA . LEU A 1 200 ? -44.087 19.833 -10.225 1.00 57.44 200 LEU A CA 1
ATOM 1588 C C . LEU A 1 200 ? -42.566 19.592 -10.240 1.00 57.44 200 LEU A C 1
ATOM 1590 O O . LEU A 1 200 ? -42.067 19.032 -11.210 1.00 57.44 200 LEU A O 1
ATOM 1594 N N . GLU A 1 201 ? -41.827 19.962 -9.192 1.00 64.25 201 GLU A N 1
ATOM 1595 C CA . GLU A 1 201 ? -40.376 19.731 -9.122 1.00 64.25 201 GLU A CA 1
ATOM 1596 C C . GLU A 1 201 ? -40.022 18.393 -8.442 1.00 64.25 201 GLU A C 1
ATOM 1598 O O . GLU A 1 201 ? -40.817 17.867 -7.649 1.00 64.25 201 GLU A O 1
ATOM 1603 N N . PRO A 1 202 ? -38.826 17.827 -8.714 1.00 64.19 202 PRO A N 1
ATOM 1604 C CA . PRO A 1 202 ? -38.328 16.647 -8.013 1.00 64.19 202 PRO A CA 1
ATOM 1605 C C . PRO A 1 202 ? -38.345 16.851 -6.491 1.00 64.19 202 PRO A C 1
ATOM 1607 O O . PRO A 1 202 ? -37.742 17.779 -5.955 1.00 64.19 202 PRO A O 1
ATOM 1610 N N . LYS A 1 203 ? -39.035 15.957 -5.772 1.00 73.44 203 LYS A N 1
ATOM 1611 C CA . LYS A 1 203 ? -39.236 16.058 -4.312 1.00 73.44 203 LYS A CA 1
ATOM 1612 C C . LYS A 1 203 ? -38.039 15.583 -3.483 1.00 73.44 203 LYS A C 1
ATOM 1614 O O . LYS A 1 203 ? -38.098 15.629 -2.253 1.00 73.44 203 LYS A O 1
ATOM 1619 N N . SER A 1 204 ? -36.982 15.096 -4.122 1.00 82.31 204 SER A N 1
ATOM 1620 C CA . SER A 1 204 ? -35.800 14.553 -3.459 1.00 82.31 204 SER A CA 1
ATOM 1621 C C . SER A 1 204 ? -34.546 14.793 -4.279 1.00 82.31 204 SER A C 1
ATOM 1623 O O . SER A 1 204 ? -34.572 14.614 -5.496 1.00 82.31 204 SER A O 1
ATOM 1625 N N . ASP A 1 205 ? -33.454 15.096 -3.590 1.00 83.88 205 ASP A N 1
ATOM 1626 C CA . ASP A 1 205 ? -32.129 15.210 -4.181 1.00 83.88 205 ASP A CA 1
ATOM 1627 C C . ASP A 1 205 ? -31.341 13.922 -3.968 1.00 83.88 205 ASP A C 1
ATOM 1629 O O . ASP A 1 205 ? -31.441 13.279 -2.917 1.00 83.88 205 ASP A O 1
ATOM 1633 N N . LYS A 1 206 ? -30.530 13.563 -4.964 1.00 89.12 206 LYS A N 1
ATOM 1634 C CA . LYS A 1 206 ? -29.520 12.517 -4.826 1.00 89.12 206 LYS A CA 1
ATOM 1635 C C . LYS A 1 206 ? -28.298 13.115 -4.130 1.00 89.12 206 LYS A C 1
ATOM 1637 O O . LYS A 1 206 ? -27.734 14.099 -4.600 1.00 89.12 206 LYS A O 1
ATOM 1642 N N . CYS A 1 207 ? -27.915 12.555 -2.994 1.00 91.62 207 CYS A N 1
ATOM 1643 C CA . CYS A 1 207 ? -26.821 13.033 -2.152 1.00 91.62 207 CYS A CA 1
ATOM 1644 C C . CYS A 1 207 ? -25.928 11.865 -1.721 1.00 91.62 207 CYS A C 1
ATOM 1646 O O . CYS A 1 207 ? -26.314 10.707 -1.839 1.00 91.62 207 CYS A O 1
ATOM 1648 N N . PHE A 1 208 ? -24.753 12.163 -1.176 1.00 91.88 208 PHE A N 1
ATOM 1649 C CA . PHE A 1 208 ? -23.871 11.163 -0.577 1.00 91.88 208 PHE A CA 1
ATOM 1650 C C . PHE A 1 208 ? -23.974 11.199 0.941 1.00 91.88 208 PHE A C 1
ATOM 1652 O O . PHE A 1 208 ? -23.938 12.273 1.542 1.00 91.88 208 PHE A O 1
ATOM 1659 N N . PHE A 1 209 ? -24.080 10.038 1.576 1.00 94.25 209 PHE A N 1
ATOM 1660 C CA . PHE A 1 209 ? -24.006 9.934 3.026 1.00 94.25 209 PHE A CA 1
ATOM 1661 C C . PHE A 1 209 ? -22.562 10.145 3.500 1.00 94.25 209 PHE A C 1
ATOM 1663 O O . PHE A 1 209 ? -21.664 9.404 3.104 1.00 94.25 209 PHE A O 1
ATOM 1670 N N . VAL A 1 210 ? -22.333 11.142 4.360 1.00 92.69 210 VAL A N 1
ATOM 1671 C CA . VAL A 1 210 ? -20.977 11.523 4.795 1.00 92.69 210 VAL A CA 1
ATOM 1672 C C . VAL A 1 210 ? -20.749 11.459 6.304 1.00 92.69 210 VAL A C 1
ATOM 1674 O O . VAL A 1 210 ? -19.628 11.702 6.736 1.00 92.69 210 VAL A O 1
ATOM 1677 N N . GLY A 1 211 ? -21.738 11.086 7.120 1.00 92.75 211 GLY A N 1
ATOM 1678 C CA . GLY A 1 211 ? -21.507 10.796 8.542 1.00 92.75 211 GLY A CA 1
ATOM 1679 C C . GLY A 1 211 ? -22.650 11.177 9.473 1.00 92.75 211 GLY A C 1
ATOM 1680 O O . GLY A 1 211 ? -23.770 11.434 9.042 1.00 92.75 211 GLY A O 1
ATOM 1681 N N . TYR A 1 212 ? -22.364 11.227 10.773 1.00 91.69 212 TYR A N 1
ATOM 1682 C CA . TYR A 1 212 ? -23.377 11.391 11.817 1.00 91.69 212 TYR A CA 1
ATOM 1683 C C . TYR A 1 212 ? -23.185 12.711 12.596 1.00 91.69 212 TYR A C 1
ATOM 1685 O O . TYR A 1 212 ? -22.141 12.868 13.233 1.00 91.69 212 TYR A O 1
ATOM 1693 N N . PRO A 1 213 ? -24.144 13.659 12.575 1.00 88.88 213 PRO A N 1
ATOM 1694 C CA . PRO A 1 213 ? -24.143 14.837 13.450 1.00 88.88 213 PRO A CA 1
ATOM 1695 C C . PRO A 1 213 ? -24.184 14.467 14.936 1.00 88.88 213 PRO A C 1
ATOM 1697 O O . PRO A 1 213 ? -24.857 13.513 15.329 1.00 88.88 213 PRO A O 1
ATOM 1700 N N . LYS A 1 214 ? -23.482 15.248 15.772 1.00 83.62 214 LYS A N 1
ATOM 1701 C CA . LYS A 1 214 ? -23.496 15.082 17.236 1.00 83.62 214 LYS A CA 1
ATOM 1702 C C . LYS A 1 214 ? -24.758 15.698 17.852 1.00 83.62 214 L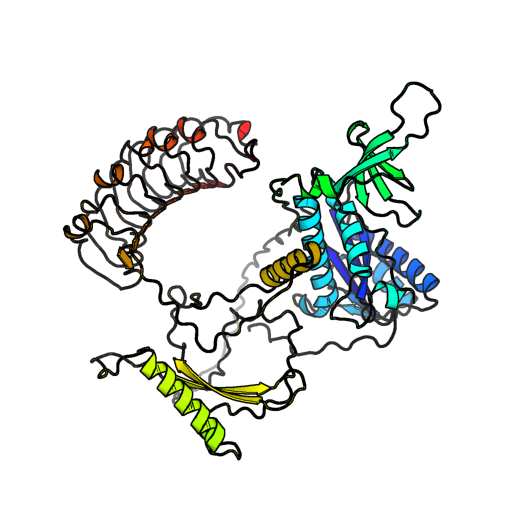YS A C 1
ATOM 1704 O O . LYS A 1 214 ? -25.305 15.167 18.811 1.00 83.62 214 LYS A O 1
ATOM 1709 N N . GLU A 1 215 ? -25.231 16.798 17.275 1.00 81.69 215 GLU A N 1
ATOM 1710 C CA . GLU A 1 215 ? -26.232 17.705 17.843 1.00 81.69 215 GLU A CA 1
ATOM 1711 C C . GLU A 1 215 ? -27.670 17.301 17.494 1.00 81.69 215 GLU A C 1
ATOM 1713 O O . GLU A 1 215 ? -28.625 17.742 18.128 1.00 81.69 215 GLU A O 1
ATOM 1718 N N . THR A 1 216 ? -27.860 16.490 16.451 1.00 82.62 216 THR A N 1
ATOM 1719 C CA . THR A 1 216 ? -29.184 16.147 15.913 1.00 82.62 216 THR A CA 1
ATOM 1720 C C . THR A 1 216 ? -29.272 14.665 15.584 1.00 82.62 216 THR A C 1
ATOM 1722 O O . THR A 1 216 ? -28.325 14.059 15.097 1.00 82.62 216 THR A O 1
ATOM 1725 N N . LYS A 1 217 ? -30.451 14.070 15.797 1.00 81.94 217 LYS A N 1
ATOM 1726 C CA . LYS A 1 217 ? -30.762 12.722 15.305 1.00 81.94 217 LYS A CA 1
ATOM 1727 C C . LYS A 1 217 ? -31.009 12.783 13.795 1.00 81.94 217 LYS A C 1
ATOM 1729 O O . LYS A 1 217 ? -32.119 13.085 13.361 1.00 81.94 217 LYS A O 1
ATOM 1734 N N . GLY A 1 218 ? -29.961 12.547 13.019 1.00 87.88 218 GLY A N 1
ATOM 1735 C CA . GLY A 1 218 ? -29.998 12.535 11.562 1.00 87.88 218 GLY A CA 1
ATOM 1736 C C . GLY A 1 218 ? -28.638 12.177 10.972 1.00 87.88 218 GLY A C 1
ATOM 1737 O O . GLY A 1 218 ? -27.733 11.729 11.680 1.00 87.88 218 GLY A O 1
ATOM 1738 N N . TYR A 1 219 ? -28.495 12.371 9.674 1.00 92.44 219 TYR A N 1
ATOM 1739 C CA . TYR A 1 219 ? -27.294 12.039 8.925 1.00 92.44 219 TYR A CA 1
ATOM 1740 C C . TYR A 1 219 ? -26.792 13.288 8.201 1.00 92.44 219 TYR A C 1
ATOM 1742 O O . TYR A 1 219 ? -27.585 14.132 7.774 1.00 92.44 219 TYR A O 1
ATOM 1750 N N . TYR A 1 220 ? -25.475 13.403 8.062 1.00 92.94 220 TYR A N 1
ATOM 1751 C CA . TYR A 1 220 ? -24.864 14.361 7.158 1.00 92.94 220 TYR A CA 1
ATOM 1752 C C . TYR A 1 220 ? -24.955 13.834 5.732 1.00 92.94 220 TYR A C 1
ATOM 1754 O O . TYR A 1 220 ? -24.499 12.727 5.432 1.00 92.94 220 TYR A O 1
ATOM 1762 N N . PHE A 1 221 ? -25.495 14.668 4.852 1.00 92.69 221 PHE A N 1
ATOM 1763 C CA . PHE A 1 221 ? -25.574 14.418 3.425 1.00 92.69 221 PHE A CA 1
ATOM 1764 C C . PHE A 1 221 ? -24.804 15.486 2.663 1.00 92.69 221 PHE A C 1
ATOM 1766 O O . PHE A 1 221 ? -24.866 16.670 2.997 1.00 92.69 221 PHE A O 1
ATOM 1773 N N . TYR A 1 222 ? -24.082 15.065 1.633 1.00 92.44 222 TYR A N 1
ATOM 1774 C CA . TYR A 1 222 ? -23.397 15.943 0.701 1.00 92.44 222 TYR A CA 1
ATOM 1775 C C . TYR A 1 222 ? -24.157 16.000 -0.622 1.00 92.44 222 TYR A C 1
ATOM 1777 O O . TYR A 1 222 ? -24.303 14.985 -1.304 1.00 92.44 222 TYR A O 1
ATOM 1785 N N . ASN A 1 223 ? -24.624 17.195 -0.981 1.00 88.81 223 ASN A N 1
ATOM 1786 C CA . ASN A 1 223 ? -25.169 17.481 -2.300 1.00 88.81 223 ASN A CA 1
ATOM 1787 C C . ASN A 1 223 ? -24.036 17.987 -3.201 1.00 88.81 223 ASN A C 1
ATOM 1789 O O . ASN A 1 223 ? -23.460 19.048 -2.942 1.00 88.81 223 ASN A O 1
ATOM 1793 N N . GLN A 1 224 ? -23.723 17.222 -4.248 1.00 86.19 224 GLN A N 1
ATOM 1794 C CA . GLN A 1 224 ? -22.666 17.551 -5.202 1.00 86.19 224 GLN A CA 1
ATOM 1795 C C . GLN A 1 224 ? -23.015 18.791 -6.039 1.00 86.19 224 GLN A C 1
ATOM 1797 O O . GLN A 1 224 ? -22.148 19.632 -6.255 1.00 86.19 224 GLN A O 1
ATOM 1802 N N . SER A 1 225 ? -24.282 18.950 -6.436 1.00 83.75 225 SER A N 1
ATOM 1803 C CA . SER A 1 225 ? -24.759 20.060 -7.275 1.00 83.75 225 SER A CA 1
ATOM 1804 C C . SER A 1 225 ? -24.655 21.412 -6.570 1.00 83.75 225 SER A C 1
ATOM 1806 O O . SER A 1 225 ? -24.281 22.411 -7.173 1.00 83.75 225 SER A O 1
ATOM 1808 N N . GLU A 1 226 ? -24.959 21.443 -5.273 1.00 83.69 226 GLU A N 1
ATOM 1809 C CA . GLU A 1 226 ? -24.873 22.655 -4.443 1.00 83.69 226 GLU A CA 1
ATOM 1810 C C . GLU A 1 226 ? -23.508 22.791 -3.751 1.00 83.69 226 GLU A C 1
ATOM 1812 O O . GLU A 1 226 ? -23.249 23.763 -3.039 1.00 83.69 226 GLU A O 1
ATOM 1817 N N . ASN A 1 227 ? -22.647 21.781 -3.907 1.00 85.56 227 ASN A N 1
ATOM 1818 C CA . ASN A 1 227 ? -21.413 21.605 -3.159 1.00 85.56 227 ASN A CA 1
ATOM 1819 C C . ASN A 1 227 ? -21.610 21.849 -1.648 1.00 85.56 227 ASN A C 1
ATOM 1821 O O . ASN A 1 227 ? -20.789 22.495 -0.999 1.00 85.56 227 ASN A O 1
ATOM 1825 N N . LYS A 1 228 ? -22.684 21.341 -1.036 1.00 88.00 228 LYS A N 1
ATOM 1826 C CA . LYS A 1 228 ? -23.038 21.657 0.361 1.00 88.00 228 LYS A CA 1
ATOM 1827 C C . LYS A 1 228 ? -23.270 20.400 1.186 1.00 88.00 228 LYS A C 1
ATOM 1829 O O . LYS A 1 228 ? -23.863 19.436 0.713 1.00 88.00 228 LYS A O 1
ATOM 1834 N N . VAL A 1 229 ? -22.786 20.420 2.429 1.00 89.81 229 VAL A N 1
ATOM 1835 C CA . VAL A 1 229 ? -23.120 19.406 3.437 1.00 89.81 229 VAL A CA 1
ATOM 1836 C C . VAL A 1 229 ? -24.263 19.941 4.291 1.00 89.81 229 VAL A C 1
ATOM 1838 O O . VAL A 1 229 ? -24.202 21.080 4.756 1.00 89.81 229 VAL A O 1
ATOM 1841 N N . PHE A 1 230 ? -25.302 19.140 4.486 1.00 90.19 230 PHE A N 1
ATOM 1842 C CA . PHE A 1 230 ? -26.463 19.483 5.303 1.00 90.19 230 PHE A CA 1
ATOM 1843 C C . PHE A 1 230 ? -26.917 18.275 6.128 1.00 90.19 230 PHE A C 1
ATOM 1845 O O . PHE A 1 230 ? -26.506 17.144 5.872 1.00 90.19 230 PHE A O 1
ATOM 1852 N N . VAL A 1 231 ? -27.743 18.520 7.145 1.00 91.00 231 VAL A N 1
ATOM 1853 C CA . VAL A 1 231 ? -28.307 17.471 8.003 1.00 91.00 231 VAL A CA 1
ATOM 1854 C C . VAL A 1 231 ? -29.736 17.184 7.573 1.00 91.00 231 VAL A C 1
ATOM 1856 O O . VAL A 1 231 ? -30.533 18.108 7.416 1.00 91.00 231 VAL A O 1
ATOM 1859 N N . ALA A 1 232 ? -30.078 15.907 7.444 1.00 88.44 232 ALA A N 1
ATOM 1860 C CA . ALA A 1 232 ? -31.462 15.471 7.315 1.00 88.44 232 ALA A CA 1
ATOM 1861 C C . ALA A 1 232 ? -31.741 14.279 8.232 1.00 88.44 232 ALA A C 1
ATOM 1863 O O . ALA A 1 232 ? -30.852 13.482 8.530 1.00 88.44 232 ALA A O 1
ATOM 1864 N N . ARG A 1 233 ? -32.988 14.175 8.700 1.00 85.38 233 ARG A N 1
ATOM 1865 C CA . ARG A 1 233 ? -33.408 13.118 9.628 1.00 85.38 233 ARG A CA 1
ATOM 1866 C C . ARG A 1 233 ? -33.356 11.738 8.975 1.00 85.38 233 ARG A C 1
ATOM 1868 O O . ARG A 1 233 ? -32.799 10.818 9.558 1.00 85.38 233 ARG A O 1
ATOM 1875 N N . ASP A 1 234 ? -33.918 11.630 7.775 1.00 81.38 234 ASP A N 1
ATOM 1876 C CA . ASP A 1 234 ? -34.099 10.371 7.060 1.00 81.38 234 ASP A CA 1
ATOM 1877 C C . ASP A 1 234 ? -33.727 10.535 5.580 1.00 81.38 234 ASP A C 1
ATOM 1879 O O . ASP A 1 234 ? -33.864 11.616 5.000 1.00 81.38 234 ASP A O 1
ATOM 1883 N N . GLY A 1 235 ? -33.281 9.438 4.973 1.00 85.44 235 GLY A N 1
ATOM 1884 C CA . GLY A 1 235 ? -32.983 9.319 3.550 1.00 85.44 235 GLY A CA 1
ATOM 1885 C C . GLY A 1 235 ? -33.131 7.866 3.102 1.00 85.44 235 GLY A C 1
ATOM 1886 O O . GLY A 1 235 ? -33.065 6.945 3.919 1.00 85.44 235 GLY A O 1
ATOM 1887 N N . VAL A 1 236 ? -33.361 7.653 1.809 1.00 90.12 236 VAL A N 1
ATOM 1888 C CA . VAL A 1 236 ? -33.382 6.308 1.216 1.00 90.12 236 VAL A CA 1
ATOM 1889 C C . VAL A 1 236 ? -31.970 5.985 0.741 1.00 90.12 236 VAL A C 1
ATOM 1891 O O . VAL A 1 236 ? -31.526 6.541 -0.259 1.00 90.12 236 VAL A O 1
ATOM 1894 N N . PHE A 1 237 ? -31.263 5.125 1.475 1.00 91.19 237 PHE A N 1
ATOM 1895 C CA . PHE A 1 237 ? -29.863 4.770 1.215 1.00 91.19 237 PHE A CA 1
ATOM 1896 C C . PHE A 1 237 ? -29.753 3.632 0.196 1.00 91.19 237 PHE A C 1
ATOM 1898 O O . PHE A 1 237 ? -30.370 2.578 0.358 1.00 91.19 237 PHE A O 1
ATOM 1905 N N . LEU A 1 238 ? -28.921 3.818 -0.826 1.00 88.12 238 LEU A N 1
ATOM 1906 C CA . LEU A 1 238 ? -28.696 2.866 -1.915 1.00 88.12 238 LEU A CA 1
ATOM 1907 C C . LEU A 1 238 ? -27.487 1.961 -1.614 1.00 88.12 238 LEU A C 1
ATOM 1909 O O . LEU A 1 238 ? -26.552 1.844 -2.402 1.00 88.12 238 LEU A O 1
ATOM 1913 N N . GLU A 1 239 ? -27.490 1.317 -0.444 1.00 86.06 239 GLU A N 1
ATOM 1914 C CA . GLU A 1 239 ? -26.349 0.533 0.068 1.00 86.06 239 GLU A CA 1
ATOM 1915 C C . GLU A 1 239 ? -26.041 -0.696 -0.803 1.00 86.06 239 GLU A C 1
ATOM 1917 O O . GLU A 1 239 ? -24.881 -1.005 -1.063 1.00 86.06 239 GLU A O 1
ATOM 1922 N N . LYS A 1 240 ? -27.080 -1.367 -1.320 1.00 83.38 240 LYS A N 1
ATOM 1923 C CA . LYS A 1 240 ? -26.925 -2.526 -2.217 1.00 83.38 240 LYS A CA 1
ATOM 1924 C C . LYS A 1 240 ? -26.290 -2.136 -3.550 1.00 83.38 240 LYS A C 1
ATOM 1926 O O . LYS A 1 240 ? -25.389 -2.820 -4.026 1.00 83.38 240 LYS A O 1
ATOM 1931 N N . GLU A 1 241 ? -26.741 -1.024 -4.129 1.00 80.00 241 GLU A N 1
ATOM 1932 C CA . GLU A 1 241 ? -26.181 -0.503 -5.378 1.00 80.00 241 GLU A CA 1
ATOM 1933 C C . GLU A 1 241 ? -24.719 -0.103 -5.186 1.00 80.00 241 GLU A C 1
ATOM 1935 O O . GLU A 1 241 ? -23.883 -0.418 -6.029 1.00 80.00 241 GLU A O 1
ATOM 1940 N N . HIS A 1 242 ? -24.406 0.522 -4.050 1.00 78.88 242 HIS A N 1
ATOM 1941 C CA . HIS A 1 242 ? -23.049 0.912 -3.689 1.00 78.88 242 HIS A CA 1
ATOM 1942 C C . HIS A 1 242 ? -22.091 -0.288 -3.590 1.00 78.88 242 HIS A C 1
ATOM 1944 O O . HIS A 1 242 ? -20.976 -0.190 -4.079 1.00 78.88 242 HIS A O 1
ATOM 1950 N N . ILE A 1 243 ? -22.533 -1.434 -3.054 1.00 77.06 243 ILE A N 1
ATOM 1951 C CA . ILE A 1 243 ? -21.730 -2.675 -3.029 1.00 77.06 243 ILE A CA 1
ATOM 1952 C C . ILE A 1 243 ? -21.607 -3.297 -4.432 1.00 77.06 243 ILE A C 1
ATOM 1954 O O . ILE A 1 243 ? -20.556 -3.817 -4.797 1.00 77.06 243 ILE A O 1
ATOM 1958 N N . SER A 1 244 ? -22.686 -3.272 -5.224 1.00 69.81 244 SER A N 1
ATOM 1959 C CA . SER A 1 244 ? -22.710 -3.887 -6.563 1.00 69.81 244 SER A CA 1
ATOM 1960 C C . SER A 1 244 ? -21.881 -3.127 -7.602 1.00 69.81 244 SER A C 1
ATOM 1962 O O . SER A 1 244 ? -21.329 -3.729 -8.526 1.00 69.81 244 SER A O 1
ATOM 1964 N N . LYS A 1 245 ? -21.760 -1.804 -7.441 1.00 65.31 245 LYS A N 1
ATOM 1965 C CA . LYS A 1 245 ? -20.804 -0.985 -8.175 1.00 65.31 245 LYS A CA 1
ATOM 1966 C C . LYS A 1 245 ? -19.422 -1.368 -7.649 1.00 65.31 245 LYS A C 1
ATOM 1968 O O . LYS A 1 245 ? -18.987 -0.837 -6.636 1.00 65.31 245 LYS A O 1
ATOM 1973 N N . LYS A 1 246 ? -18.738 -2.300 -8.323 1.00 49.59 246 LYS A N 1
ATOM 1974 C CA . LYS A 1 246 ? -17.296 -2.546 -8.155 1.00 49.59 246 LYS A CA 1
ATOM 1975 C C . LYS A 1 246 ? -16.544 -1.251 -8.492 1.00 49.59 246 LYS A C 1
ATOM 1977 O O . LYS A 1 246 ? -16.031 -1.107 -9.595 1.00 49.59 246 LYS A O 1
ATOM 1982 N N . ALA A 1 247 ? -16.539 -0.272 -7.594 1.00 50.53 247 ALA A N 1
ATOM 1983 C CA . ALA A 1 247 ? -15.646 0.860 -7.716 1.00 50.53 247 ALA A CA 1
ATOM 1984 C C . ALA A 1 247 ? -14.235 0.286 -7.566 1.00 50.53 247 ALA A C 1
ATOM 1986 O O . ALA A 1 247 ? -13.915 -0.289 -6.523 1.00 50.53 247 ALA A O 1
ATOM 1987 N N . SER A 1 248 ? -13.420 0.363 -8.624 1.00 48.72 248 SER A N 1
ATOM 1988 C CA . SER A 1 248 ? -11.973 0.176 -8.505 1.00 48.72 248 SER A CA 1
ATOM 1989 C C . SER A 1 248 ? -11.519 1.092 -7.375 1.00 48.72 248 SER A C 1
ATOM 1991 O O . SER A 1 248 ? -11.631 2.311 -7.495 1.00 48.72 248 SER A O 1
ATOM 1993 N N . GLY A 1 249 ? -11.149 0.509 -6.233 1.00 52.75 249 GLY A N 1
ATOM 1994 C CA . GLY A 1 249 ? -10.856 1.283 -5.035 1.00 52.75 249 GLY A CA 1
ATOM 1995 C C . GLY A 1 249 ? -9.776 2.314 -5.346 1.00 52.75 249 GLY A C 1
ATOM 1996 O O . GLY A 1 249 ? -8.716 1.958 -5.854 1.00 52.75 249 GLY A O 1
ATOM 1997 N N . SER A 1 250 ? -10.032 3.591 -5.075 1.00 58.22 250 SER A N 1
ATOM 1998 C CA . SER A 1 250 ? -9.032 4.630 -5.316 1.00 58.22 250 SER A CA 1
ATOM 1999 C C . SER A 1 250 ? -7.923 4.527 -4.268 1.00 58.22 250 SER A C 1
ATOM 2001 O O . SER A 1 250 ? -8.211 4.412 -3.072 1.00 58.22 250 SER A O 1
ATOM 2003 N N . ASN A 1 251 ? -6.657 4.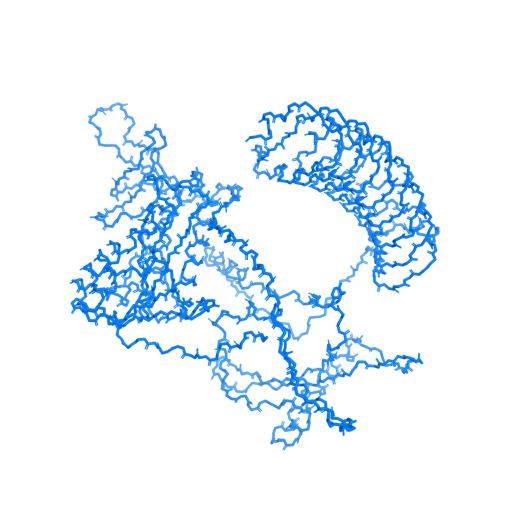607 -4.684 1.00 59.50 251 ASN A N 1
ATOM 2004 C CA . ASN A 1 251 ? -5.526 4.677 -3.759 1.00 59.50 251 ASN A CA 1
ATOM 2005 C C . ASN A 1 251 ? -5.549 6.019 -3.005 1.00 59.50 251 ASN A C 1
ATOM 2007 O O . ASN A 1 251 ? -5.200 7.062 -3.553 1.00 59.50 251 ASN A O 1
ATOM 2011 N N . ILE A 1 252 ? -5.975 6.001 -1.738 1.00 68.44 252 ILE A N 1
ATOM 2012 C CA . ILE A 1 252 ? -6.041 7.198 -0.889 1.00 68.44 252 ILE A CA 1
ATOM 2013 C C . ILE A 1 252 ? -4.698 7.413 -0.184 1.00 68.44 252 ILE A C 1
ATOM 2015 O O . ILE A 1 252 ? -4.349 6.681 0.744 1.00 68.44 252 ILE A O 1
ATOM 2019 N N . VAL A 1 253 ? -3.970 8.462 -0.576 1.00 68.69 253 VAL A N 1
ATOM 2020 C CA . VAL A 1 253 ? -2.744 8.906 0.108 1.00 68.69 253 VAL A CA 1
ATOM 2021 C C . VAL A 1 253 ? -3.094 9.979 1.142 1.00 68.69 253 VAL A C 1
ATOM 2023 O O . VAL A 1 253 ? -3.086 11.176 0.859 1.00 68.69 253 VAL A O 1
ATOM 2026 N N . LEU A 1 254 ? -3.413 9.536 2.360 1.00 65.44 254 LEU A N 1
ATOM 2027 C CA . LEU A 1 254 ? -3.597 10.401 3.529 1.00 65.44 254 LEU A CA 1
ATOM 2028 C C . LEU A 1 254 ? -2.558 10.027 4.589 1.00 65.44 254 LEU A C 1
ATOM 2030 O O . LEU A 1 254 ? -2.698 8.997 5.258 1.00 65.44 254 LEU A O 1
ATOM 2034 N N . ASN A 1 255 ? -1.512 10.842 4.703 1.00 75.38 255 ASN A N 1
ATOM 2035 C CA . ASN A 1 255 ? -0.393 10.626 5.618 1.00 75.38 255 ASN A CA 1
ATOM 2036 C C . ASN A 1 255 ? -0.091 11.898 6.405 1.00 75.38 255 ASN A C 1
ATOM 2038 O O . ASN A 1 255 ? -0.338 13.003 5.926 1.00 75.38 255 ASN A O 1
ATOM 2042 N N . GLU A 1 256 ? 0.484 11.729 7.590 1.00 75.88 256 GLU A N 1
ATOM 2043 C CA . GLU A 1 256 ? 1.104 12.828 8.321 1.00 75.88 256 GLU A CA 1
ATOM 2044 C C . GLU A 1 256 ? 2.377 13.272 7.590 1.00 75.88 256 GLU A C 1
ATOM 2046 O O . GLU A 1 256 ? 3.249 12.454 7.285 1.00 75.88 256 GLU A O 1
ATOM 2051 N N . VAL A 1 257 ? 2.478 14.565 7.298 1.00 71.25 257 VAL A N 1
ATOM 2052 C CA . VAL A 1 257 ? 3.674 15.184 6.731 1.00 71.25 257 VAL A CA 1
ATOM 2053 C C . VAL A 1 257 ? 4.658 15.395 7.876 1.00 71.25 257 VAL A C 1
ATOM 2055 O O . VAL A 1 257 ? 4.412 16.192 8.780 1.00 71.25 257 VAL A O 1
ATOM 2058 N N . ARG A 1 258 ? 5.767 14.654 7.859 1.00 48.03 258 ARG A N 1
ATOM 2059 C CA . ARG A 1 258 ? 6.882 14.883 8.781 1.00 48.03 258 ARG A CA 1
ATOM 2060 C C . ARG A 1 258 ? 7.743 15.999 8.200 1.00 48.03 258 ARG A C 1
ATOM 2062 O O . ARG A 1 258 ? 8.313 15.821 7.129 1.00 48.03 258 ARG A O 1
ATOM 2069 N N . GLU A 1 259 ? 7.816 17.139 8.879 1.00 38.19 259 GLU A N 1
ATOM 2070 C CA . GLU A 1 259 ? 8.895 18.095 8.634 1.00 38.19 259 GLU A CA 1
ATOM 2071 C C . GLU A 1 259 ? 10.188 17.442 9.132 1.00 38.19 259 GLU A C 1
ATOM 2073 O O . GLU A 1 259 ? 10.341 17.189 10.330 1.00 38.19 259 GLU A O 1
ATOM 2078 N N . ASP A 1 260 ? 11.092 17.099 8.214 1.00 29.95 260 ASP A N 1
ATOM 2079 C CA . ASP A 1 260 ? 12.446 16.708 8.582 1.00 29.95 260 ASP A CA 1
ATOM 2080 C C . ASP A 1 260 ? 13.080 17.884 9.328 1.00 29.95 260 ASP A C 1
ATOM 2082 O O . ASP A 1 260 ? 13.310 18.958 8.768 1.00 29.95 260 ASP A O 1
ATOM 2086 N N . GLY A 1 261 ? 13.316 17.687 10.626 1.00 30.75 261 GLY A N 1
ATOM 2087 C CA . GLY A 1 261 ? 14.039 18.641 11.449 1.00 30.75 261 GLY A CA 1
ATOM 2088 C C . GLY A 1 261 ? 15.361 18.997 10.776 1.00 30.75 261 GLY A C 1
ATOM 2089 O O . GLY A 1 261 ? 16.125 18.115 10.380 1.00 30.75 261 GLY A O 1
ATOM 2090 N N . GLN A 1 262 ? 15.605 20.299 10.643 1.00 25.56 262 GLN A N 1
ATOM 2091 C CA . GLN A 1 262 ? 16.869 20.867 10.194 1.00 25.56 262 GLN A CA 1
ATOM 2092 C C . GLN A 1 262 ? 18.038 20.127 10.858 1.00 25.56 262 GLN A C 1
ATOM 2094 O O . GLN A 1 262 ? 18.190 20.146 12.081 1.00 25.56 262 GLN A O 1
ATOM 2099 N N . GLN A 1 263 ? 18.869 19.477 10.042 1.00 25.27 263 GLN A N 1
ATOM 2100 C CA . GLN A 1 263 ? 20.178 19.000 10.466 1.00 25.27 263 GLN A CA 1
ATOM 2101 C C . GLN A 1 263 ? 21.031 20.218 10.830 1.00 25.27 263 GLN A C 1
ATOM 2103 O O . GLN A 1 263 ? 21.661 20.833 9.973 1.00 25.27 263 GLN A O 1
ATOM 2108 N N . ILE A 1 264 ? 21.048 20.574 12.111 1.00 26.52 264 ILE A N 1
ATOM 2109 C CA . ILE A 1 264 ? 22.107 21.405 12.670 1.00 26.52 264 ILE A CA 1
ATOM 2110 C C . ILE A 1 264 ? 23.343 20.502 12.733 1.00 26.52 264 ILE A C 1
ATOM 2112 O O . ILE A 1 264 ? 23.421 19.599 13.566 1.00 26.52 264 ILE A O 1
ATOM 2116 N N . GLN A 1 265 ? 24.275 20.703 11.802 1.00 21.89 265 GLN A N 1
ATOM 2117 C CA . GLN A 1 265 ? 25.627 20.156 11.895 1.00 21.89 265 GLN A CA 1
ATOM 2118 C C . GLN A 1 265 ? 26.291 20.749 13.149 1.00 21.89 265 GLN A C 1
ATOM 2120 O O . GLN A 1 265 ? 26.369 21.974 13.246 1.00 21.89 265 GLN A O 1
ATOM 2125 N N . PRO A 1 266 ? 26.761 19.946 14.119 1.00 27.89 266 PRO A N 1
ATOM 2126 C CA . PRO A 1 266 ? 27.625 20.467 15.162 1.00 27.89 266 PRO A CA 1
ATOM 2127 C C . PRO A 1 266 ? 29.022 20.673 14.571 1.00 27.89 266 PRO A C 1
ATOM 2129 O O . PRO A 1 266 ? 29.672 19.714 14.150 1.00 27.89 266 PRO A O 1
ATOM 2132 N N . GLU A 1 267 ? 29.469 21.928 14.538 1.00 23.78 267 GLU A N 1
ATOM 2133 C CA . GLU A 1 267 ? 30.871 22.286 14.332 1.00 23.78 267 GLU A CA 1
ATOM 2134 C C . GLU A 1 267 ? 31.736 21.617 15.410 1.00 23.78 267 GLU A C 1
ATOM 2136 O O . GLU A 1 267 ? 31.479 21.722 16.611 1.00 23.78 267 GLU A O 1
ATOM 2141 N N . ILE A 1 268 ? 32.757 20.898 14.953 1.00 28.12 268 ILE A N 1
ATOM 2142 C CA . ILE A 1 268 ? 33.785 20.276 15.781 1.00 28.12 268 ILE A CA 1
ATOM 2143 C C . ILE A 1 268 ? 34.711 21.395 16.265 1.00 28.12 268 ILE A C 1
ATOM 2145 O O . ILE A 1 268 ? 35.416 21.993 15.458 1.00 28.12 268 ILE A O 1
ATOM 2149 N N . ASN A 1 269 ? 34.725 21.657 17.572 1.00 25.02 269 ASN A N 1
ATOM 2150 C CA . ASN A 1 269 ? 35.808 22.389 18.224 1.00 25.02 269 ASN A CA 1
ATOM 2151 C C . ASN A 1 269 ? 36.553 21.428 19.148 1.00 25.02 269 ASN A C 1
ATOM 2153 O O . ASN A 1 269 ? 36.067 21.058 20.218 1.00 25.02 269 ASN A O 1
ATOM 2157 N N . ASP A 1 270 ? 37.738 21.033 18.694 1.00 24.16 270 ASP A N 1
ATOM 2158 C CA . ASP A 1 270 ? 38.718 20.259 19.439 1.00 24.16 270 ASP A CA 1
ATOM 2159 C C . ASP A 1 270 ? 39.202 21.042 20.665 1.00 24.16 270 ASP A C 1
ATOM 2161 O O . ASP A 1 270 ? 39.724 22.152 20.556 1.00 24.16 270 ASP A O 1
ATOM 2165 N N . THR A 1 271 ? 39.095 20.448 21.853 1.00 24.06 271 THR A N 1
ATOM 2166 C CA . THR A 1 271 ? 40.012 20.766 22.954 1.00 24.06 271 THR A CA 1
ATOM 2167 C C . THR A 1 271 ? 40.515 19.480 23.598 1.00 24.06 271 THR A C 1
ATOM 2169 O O . THR A 1 271 ? 39.772 18.706 24.197 1.00 24.06 271 THR A O 1
ATOM 2172 N N . VAL A 1 272 ? 41.814 19.274 23.396 1.00 22.81 272 VAL A N 1
ATOM 2173 C CA . VAL A 1 272 ? 42.682 18.213 23.905 1.00 22.81 272 VAL A CA 1
ATOM 2174 C C . VAL A 1 272 ? 42.853 18.346 25.421 1.00 22.81 272 VAL A C 1
ATOM 2176 O O . VAL A 1 272 ? 43.139 19.438 25.911 1.00 22.81 272 VAL A O 1
ATOM 2179 N N . ILE A 1 273 ? 42.747 17.233 26.152 1.00 25.11 273 ILE A N 1
ATOM 2180 C CA . ILE A 1 273 ? 43.321 17.071 27.497 1.00 25.11 273 ILE A CA 1
ATOM 2181 C C . ILE A 1 273 ? 44.042 15.710 27.529 1.00 25.11 273 ILE A C 1
ATOM 2183 O O . ILE A 1 273 ? 43.394 14.673 27.406 1.00 25.11 273 ILE A O 1
ATOM 2187 N N . GLU A 1 274 ? 45.372 15.746 27.661 1.00 22.47 274 GLU A N 1
ATOM 2188 C CA . GLU A 1 274 ? 46.308 14.617 27.862 1.00 22.47 274 GLU A CA 1
ATOM 2189 C C . GLU A 1 274 ? 46.270 14.142 29.339 1.00 22.47 274 GLU A C 1
ATOM 2191 O O . GLU A 1 274 ? 46.285 14.977 30.244 1.00 22.47 274 GLU A O 1
ATOM 2196 N N . ASP A 1 275 ? 45.931 12.870 29.608 1.00 28.59 275 ASP A N 1
ATOM 2197 C CA . ASP A 1 275 ? 46.778 11.677 29.918 1.00 28.59 275 ASP A CA 1
ATOM 2198 C C . ASP A 1 275 ? 47.288 11.568 31.383 1.00 28.59 275 ASP A C 1
ATOM 2200 O O . ASP A 1 275 ? 47.605 12.592 31.991 1.00 28.59 275 ASP A O 1
ATOM 2204 N N . PRO A 1 276 ? 47.350 10.356 32.008 1.00 27.48 276 PRO A N 1
ATOM 2205 C CA . PRO A 1 276 ? 48.475 9.445 31.723 1.00 27.48 276 PRO A CA 1
ATOM 2206 C C . PRO A 1 276 ? 48.273 7.906 31.872 1.00 27.48 276 PRO A C 1
ATOM 2208 O O . PRO A 1 276 ? 47.614 7.411 32.784 1.00 27.48 276 PRO A O 1
ATOM 2211 N N . MET A 1 277 ? 49.065 7.199 31.051 1.00 24.19 277 MET A N 1
ATOM 2212 C CA . MET A 1 277 ? 49.863 5.972 31.279 1.00 24.19 277 MET A CA 1
ATOM 2213 C C . MET A 1 277 ? 49.231 4.566 31.393 1.00 24.19 277 MET A C 1
ATOM 2215 O O . MET A 1 277 ? 48.454 4.233 32.286 1.00 24.19 277 MET A O 1
ATOM 2219 N N . ASP A 1 278 ? 49.759 3.716 30.505 1.00 24.89 278 ASP A N 1
ATOM 2220 C CA . ASP A 1 278 ? 49.565 2.281 30.303 1.00 24.89 278 ASP A CA 1
ATOM 2221 C C . ASP A 1 278 ? 49.899 1.376 31.501 1.00 24.89 278 ASP A C 1
ATOM 2223 O O . ASP A 1 278 ? 50.934 1.512 32.158 1.00 24.89 278 ASP A O 1
ATOM 2227 N N . VAL A 1 279 ? 49.085 0.327 31.662 1.00 26.22 279 VAL A N 1
ATOM 2228 C CA . VAL A 1 279 ? 49.505 -0.962 32.232 1.00 26.22 279 VAL A CA 1
ATOM 2229 C C . VAL A 1 279 ? 49.029 -2.072 31.294 1.00 26.22 279 VAL A C 1
ATOM 2231 O O . VAL A 1 279 ? 47.831 -2.324 31.160 1.00 26.22 279 VAL A O 1
ATOM 2234 N N . GLU A 1 280 ? 49.983 -2.745 30.649 1.00 25.95 280 GLU A N 1
ATOM 2235 C CA . GLU A 1 280 ? 49.763 -3.945 29.841 1.00 25.95 280 GLU A CA 1
ATOM 2236 C C . GLU A 1 280 ? 49.201 -5.090 30.699 1.00 25.95 280 GLU A C 1
ATOM 2238 O O . GLU A 1 280 ? 49.857 -5.586 31.617 1.00 25.95 280 GLU A O 1
ATOM 2243 N N . ILE A 1 281 ? 48.002 -5.572 30.359 1.00 27.39 281 ILE A N 1
ATOM 2244 C CA . ILE A 1 281 ? 47.500 -6.872 30.813 1.00 27.39 281 ILE A CA 1
ATOM 2245 C C . ILE A 1 281 ? 47.159 -7.700 29.575 1.00 27.39 281 ILE A C 1
ATOM 2247 O O . ILE A 1 281 ? 46.278 -7.367 28.784 1.00 27.39 281 ILE A O 1
ATOM 2251 N N . THR A 1 282 ? 47.883 -8.804 29.428 1.00 26.98 282 THR A N 1
ATOM 2252 C CA . THR A 1 282 ? 47.693 -9.848 28.420 1.00 26.98 282 THR A CA 1
ATOM 2253 C C . THR A 1 282 ? 46.230 -10.323 28.357 1.00 26.98 282 THR A C 1
ATOM 2255 O O . THR A 1 282 ? 45.665 -10.728 29.379 1.00 26.98 282 THR A O 1
ATOM 2258 N N . PRO A 1 283 ? 45.575 -10.333 27.176 1.00 29.05 283 PRO A N 1
ATOM 2259 C CA . PRO A 1 283 ? 44.208 -10.815 27.073 1.00 29.05 283 PRO A CA 1
ATOM 2260 C C . PRO A 1 283 ? 44.197 -12.344 27.125 1.00 29.05 283 PRO A C 1
ATOM 2262 O O . PRO A 1 283 ? 44.468 -13.044 26.149 1.00 29.05 283 PRO A O 1
ATOM 2265 N N . THR A 1 284 ? 43.827 -12.876 28.287 1.00 28.47 284 THR A N 1
ATOM 2266 C CA . THR A 1 284 ? 43.270 -14.225 28.379 1.00 28.47 284 THR A CA 1
ATOM 2267 C C . THR A 1 284 ? 42.013 -14.298 27.508 1.00 28.47 284 THR A C 1
ATOM 2269 O O . THR A 1 284 ? 41.191 -13.381 27.495 1.00 28.47 284 THR A O 1
ATOM 2272 N N . LEU A 1 285 ? 41.866 -15.394 26.759 1.00 27.66 285 LEU A N 1
ATOM 2273 C CA . LEU A 1 285 ? 40.681 -15.725 25.964 1.00 27.66 285 LEU A CA 1
ATOM 2274 C C . LEU A 1 285 ? 39.424 -15.762 26.857 1.00 27.66 285 LEU A C 1
ATOM 2276 O O . LEU A 1 285 ? 38.992 -16.818 27.318 1.00 27.66 285 LEU A O 1
ATOM 2280 N N . ARG A 1 286 ? 38.795 -14.604 27.084 1.00 27.11 286 ARG A N 1
ATOM 2281 C CA . ARG A 1 286 ? 37.434 -14.517 27.612 1.00 27.11 286 ARG A CA 1
ATOM 2282 C C . ARG A 1 286 ? 36.474 -14.858 26.484 1.00 27.11 286 ARG A C 1
ATOM 2284 O O . ARG A 1 286 ? 36.151 -14.047 25.620 1.00 27.11 286 ARG A O 1
ATOM 2291 N N . ARG A 1 287 ? 36.019 -16.106 26.518 1.00 27.12 287 ARG A N 1
ATOM 2292 C CA . ARG A 1 287 ? 34.844 -16.607 25.809 1.00 27.12 287 ARG A CA 1
ATOM 2293 C C . ARG A 1 287 ? 33.688 -15.638 26.081 1.00 27.12 287 ARG A C 1
ATOM 2295 O O . ARG A 1 287 ? 33.159 -15.612 27.186 1.00 27.12 287 ARG A O 1
ATOM 2302 N N . SER A 1 288 ? 33.330 -14.804 25.107 1.00 28.25 288 SER A N 1
ATOM 2303 C CA . SER A 1 288 ? 32.187 -13.908 25.260 1.00 28.25 288 SER A CA 1
ATOM 2304 C C . SER A 1 288 ? 30.921 -14.757 25.364 1.00 28.25 288 SER A C 1
ATOM 2306 O O . SER A 1 288 ? 30.511 -15.382 24.380 1.00 28.25 288 SER A O 1
ATOM 2308 N N . GLU A 1 289 ? 30.286 -14.773 26.528 1.00 32.38 289 GLU A N 1
ATOM 2309 C CA . GLU A 1 289 ? 28.894 -15.186 26.664 1.00 32.38 289 GLU A CA 1
ATOM 2310 C C . GLU A 1 289 ? 28.020 -14.091 26.047 1.00 32.38 289 GLU A C 1
ATOM 2312 O O . GLU A 1 289 ? 27.478 -13.219 26.717 1.00 32.38 289 GLU A O 1
ATOM 2317 N N . ARG A 1 290 ? 27.933 -14.083 24.712 1.00 28.69 290 ARG A N 1
ATOM 2318 C CA . ARG A 1 290 ? 26.945 -13.260 24.013 1.00 28.69 290 ARG A CA 1
ATOM 2319 C C . ARG A 1 290 ? 25.569 -13.834 24.319 1.00 28.69 290 ARG A C 1
ATOM 2321 O O . ARG A 1 290 ? 25.256 -14.948 23.892 1.00 28.69 290 ARG A O 1
ATOM 2328 N N . TYR A 1 291 ? 24.739 -13.058 25.007 1.00 32.16 291 TYR A N 1
ATOM 2329 C CA . TYR A 1 291 ? 23.313 -13.334 25.081 1.00 32.16 291 TYR A CA 1
ATOM 2330 C C . TYR A 1 291 ? 22.736 -13.259 23.660 1.00 32.16 291 TYR A C 1
ATOM 2332 O O . TYR A 1 291 ? 22.880 -12.256 22.960 1.00 32.16 291 TYR A O 1
ATOM 2340 N N . ARG A 1 292 ? 22.154 -14.363 23.189 1.00 30.86 292 ARG A N 1
ATOM 2341 C CA . ARG A 1 292 ? 21.590 -14.469 21.838 1.00 30.86 292 ARG A CA 1
ATOM 2342 C C . ARG A 1 292 ? 20.237 -13.756 21.805 1.00 30.86 292 ARG A C 1
ATOM 2344 O O . ARG A 1 292 ? 19.273 -14.263 22.369 1.00 30.86 292 ARG A O 1
ATOM 2351 N N . VAL A 1 293 ? 20.157 -12.614 21.127 1.00 40.25 293 VAL A N 1
ATOM 2352 C CA . VAL A 1 293 ? 18.894 -11.901 20.862 1.00 40.25 293 VAL A CA 1
ATOM 2353 C C . VAL A 1 293 ? 18.262 -12.444 19.573 1.00 40.25 293 VAL A C 1
ATOM 2355 O O . VAL A 1 293 ? 18.968 -12.715 18.601 1.00 40.25 293 VAL A O 1
ATOM 2358 N N . ARG A 1 294 ? 16.937 -12.649 19.568 1.00 32.97 294 ARG A N 1
ATOM 2359 C CA . ARG A 1 294 ? 16.181 -13.106 18.386 1.00 32.97 294 ARG A CA 1
ATOM 2360 C C . ARG A 1 294 ? 16.074 -11.981 17.334 1.00 32.97 294 ARG A C 1
ATOM 2362 O O . ARG A 1 294 ? 15.895 -10.832 17.729 1.00 32.97 294 ARG A O 1
ATOM 2369 N N . PRO A 1 295 ? 16.121 -12.284 16.022 1.00 30.12 295 PRO A N 1
ATOM 2370 C CA . PRO A 1 295 ? 15.859 -11.303 14.965 1.00 30.12 295 PRO A CA 1
ATOM 2371 C C . PRO A 1 295 ? 14.449 -10.705 15.062 1.00 30.12 295 PRO A C 1
ATOM 2373 O O . PRO A 1 295 ? 13.478 -11.434 15.259 1.00 30.12 295 PRO A O 1
ATOM 2376 N N . ALA A 1 296 ? 14.323 -9.391 14.861 1.00 38.50 296 ALA A N 1
ATOM 2377 C CA . ALA A 1 296 ? 13.064 -8.643 14.979 1.00 38.50 296 ALA A CA 1
ATOM 2378 C C . ALA A 1 296 ? 12.046 -8.894 13.842 1.00 38.50 296 ALA A C 1
ATOM 2380 O O . ALA A 1 296 ? 10.938 -8.366 13.888 1.00 38.50 296 ALA A O 1
ATOM 2381 N N . ARG A 1 297 ? 12.382 -9.711 12.834 1.00 35.34 297 ARG A N 1
ATOM 2382 C CA . ARG A 1 297 ? 11.562 -9.892 11.617 1.00 35.34 297 ARG A CA 1
ATOM 2383 C C . ARG A 1 297 ? 10.223 -10.600 11.830 1.00 35.34 297 ARG A C 1
ATOM 2385 O O . ARG A 1 297 ? 9.364 -10.524 10.966 1.00 35.34 297 ARG A O 1
ATOM 2392 N N . TYR A 1 298 ? 10.019 -11.221 12.990 1.00 31.58 298 TYR A N 1
ATOM 2393 C CA . TYR A 1 298 ? 8.753 -11.862 13.363 1.00 31.58 298 TYR A CA 1
ATOM 2394 C C . TYR A 1 298 ? 8.042 -11.197 14.547 1.00 31.58 298 TYR A C 1
ATOM 2396 O O . TYR A 1 298 ? 7.110 -11.778 15.101 1.00 31.58 298 TYR A O 1
ATOM 2404 N N . LEU A 1 299 ? 8.467 -9.999 14.967 1.00 31.59 299 LEU A N 1
ATOM 2405 C CA . LEU A 1 299 ? 7.831 -9.338 16.108 1.00 31.59 299 LEU A CA 1
ATOM 2406 C C . LEU A 1 299 ? 6.593 -8.522 15.713 1.00 31.59 299 LEU A C 1
ATOM 2408 O O . LEU A 1 299 ? 5.652 -8.463 16.493 1.00 31.59 299 LEU A O 1
ATOM 2412 N N . ASP A 1 300 ? 6.528 -7.960 14.503 1.00 33.41 300 ASP A N 1
ATOM 2413 C CA . ASP A 1 300 ? 5.464 -6.994 14.171 1.00 33.41 300 ASP A CA 1
ATOM 2414 C C . ASP A 1 300 ? 4.148 -7.639 13.685 1.00 33.41 300 ASP A C 1
ATOM 2416 O O . ASP A 1 300 ? 3.102 -6.995 13.634 1.00 33.41 300 ASP A O 1
ATOM 2420 N N . VAL A 1 301 ? 4.159 -8.948 13.397 1.00 33.22 301 VAL A N 1
ATOM 2421 C CA . VAL A 1 301 ? 2.940 -9.730 13.091 1.00 33.22 301 VAL A CA 1
ATOM 2422 C C . VAL A 1 301 ? 2.394 -10.454 14.333 1.00 33.22 301 VAL A C 1
ATOM 2424 O O . VAL A 1 301 ? 1.227 -10.841 14.356 1.00 33.22 301 VAL A O 1
ATOM 2427 N N . LEU A 1 302 ? 3.190 -10.566 15.404 1.00 30.31 302 LEU A N 1
ATOM 2428 C CA . LEU A 1 302 ? 2.783 -11.160 16.685 1.00 30.31 302 LEU A CA 1
ATOM 2429 C C . LEU A 1 302 ? 2.565 -10.124 17.806 1.00 30.31 302 LEU A C 1
ATOM 2431 O O . LEU A 1 302 ? 2.102 -10.495 18.878 1.00 30.31 302 LEU A O 1
ATOM 2435 N N . ALA A 1 303 ? 2.819 -8.833 17.562 1.00 34.09 303 ALA A N 1
ATOM 2436 C CA . ALA A 1 303 ? 2.652 -7.763 18.555 1.00 34.09 303 ALA A CA 1
ATOM 2437 C C . ALA A 1 303 ? 1.225 -7.177 18.655 1.00 34.09 303 ALA A C 1
ATOM 2439 O O . ALA A 1 303 ? 1.015 -6.182 19.346 1.00 34.09 303 ALA A O 1
ATOM 2440 N N . ASN A 1 304 ? 0.228 -7.778 17.997 1.00 31.61 304 ASN A N 1
ATOM 2441 C CA . ASN A 1 304 ? -1.178 -7.494 18.291 1.00 31.61 304 ASN A CA 1
ATOM 2442 C C . ASN A 1 304 ? -1.721 -8.590 19.208 1.00 31.61 304 ASN A C 1
ATOM 2444 O O . ASN A 1 304 ? -2.227 -9.613 18.743 1.00 31.61 304 ASN A O 1
ATOM 2448 N N . GLU A 1 305 ? -1.609 -8.337 20.512 1.00 35.00 305 GLU A N 1
ATOM 2449 C CA . GLU A 1 305 ? -2.260 -9.054 21.608 1.00 35.00 305 GLU A CA 1
ATOM 2450 C C . GLU A 1 305 ? -3.678 -9.458 21.220 1.00 35.00 305 GLU A C 1
ATOM 2452 O O . GLU A 1 305 ? -4.576 -8.623 21.101 1.00 35.00 305 GLU A O 1
ATOM 2457 N N . SER A 1 306 ? -3.856 -10.742 20.912 1.00 30.66 306 SER A N 1
ATOM 2458 C CA . SER A 1 306 ? -5.124 -11.461 21.067 1.00 30.66 306 SER A CA 1
ATOM 2459 C C . SER A 1 306 ? -5.098 -12.904 20.570 1.00 30.66 306 SER A C 1
ATOM 2461 O O . SER A 1 306 ? -6.110 -13.435 20.109 1.00 30.66 306 SER A O 1
ATOM 2463 N N . TYR A 1 307 ? -3.943 -13.538 20.710 1.00 34.66 307 TYR A N 1
ATOM 2464 C CA . TYR A 1 307 ? -3.853 -14.980 20.854 1.00 34.66 307 TYR A CA 1
ATOM 2465 C C . TYR A 1 307 ? -3.107 -15.263 22.159 1.00 34.66 307 TYR A C 1
ATOM 2467 O O . TYR A 1 307 ? -2.032 -15.851 22.161 1.00 34.66 307 TYR A O 1
ATOM 2475 N N . GLU A 1 308 ? -3.684 -14.829 23.282 1.00 29.38 308 GLU A N 1
ATOM 2476 C CA . GLU A 1 308 ? -3.487 -15.552 24.537 1.00 29.38 308 GLU A CA 1
ATOM 2477 C C . GLU A 1 308 ? -4.246 -16.875 24.416 1.00 29.38 308 GLU A C 1
ATOM 2479 O O . GLU A 1 308 ? -5.360 -17.043 24.902 1.00 29.38 308 GLU A O 1
ATOM 2484 N N . VAL A 1 309 ? -3.638 -17.842 23.733 1.00 30.38 309 VAL A N 1
ATOM 2485 C CA . VAL A 1 309 ? -3.790 -19.218 24.190 1.00 30.38 309 VAL A CA 1
ATOM 2486 C C . VAL A 1 309 ? -2.852 -19.311 25.383 1.00 30.38 309 VAL A C 1
ATOM 2488 O O . VAL A 1 309 ? -1.656 -19.509 25.201 1.00 30.38 309 VAL A O 1
ATOM 2491 N N . MET A 1 310 ? -3.395 -19.026 26.569 1.00 27.62 310 MET A N 1
ATOM 2492 C CA . MET A 1 310 ? -2.918 -19.492 27.872 1.00 27.62 310 MET A CA 1
ATOM 2493 C C . MET A 1 310 ? -1.392 -19.733 27.933 1.00 27.62 310 MET A C 1
ATOM 2495 O O . MET A 1 310 ? -0.931 -20.872 27.975 1.00 27.62 310 MET A O 1
ATOM 2499 N N . LEU A 1 311 ? -0.582 -18.668 27.955 1.00 32.12 311 LEU A N 1
ATOM 2500 C CA . LEU A 1 311 ? 0.803 -18.767 28.436 1.00 32.12 311 LEU A CA 1
ATOM 2501 C C . LEU A 1 311 ? 0.778 -18.799 29.970 1.00 32.12 311 LEU A C 1
ATOM 2503 O O . LEU A 1 311 ? 1.325 -17.935 30.645 1.00 32.12 311 LEU A O 1
ATOM 2507 N N . LEU A 1 312 ? 0.129 -19.831 30.514 1.00 32.03 312 LEU A N 1
ATOM 2508 C CA . LEU A 1 312 ? 0.551 -20.382 31.794 1.00 32.03 312 LEU A CA 1
ATOM 2509 C C . LEU A 1 312 ? 2.023 -20.770 31.632 1.00 32.03 312 LEU A C 1
ATOM 2511 O O . LEU A 1 312 ? 2.408 -21.240 30.556 1.00 32.03 312 LEU A O 1
ATOM 2515 N N . GLU A 1 313 ? 2.838 -20.546 32.664 1.00 35.31 313 GLU A N 1
ATOM 2516 C CA . GLU A 1 313 ? 4.231 -20.997 32.732 1.00 35.31 313 GLU A CA 1
ATOM 2517 C C . GLU A 1 313 ? 4.366 -22.372 32.066 1.00 35.31 313 GLU A C 1
ATOM 2519 O O . GLU A 1 313 ? 3.814 -23.372 32.529 1.00 35.31 313 GLU A O 1
ATOM 2524 N N . SER A 1 314 ? 4.999 -22.412 30.892 1.00 47.31 314 SER A N 1
ATOM 2525 C CA . SER A 1 314 ? 4.972 -23.620 30.083 1.00 47.31 314 SER A CA 1
ATOM 2526 C C . SER A 1 314 ? 5.820 -24.680 30.780 1.00 47.31 314 SER A C 1
ATOM 2528 O O . SER A 1 314 ? 7.046 -24.584 30.763 1.00 47.31 314 SER A O 1
ATOM 2530 N N . ASN A 1 315 ? 5.193 -25.740 31.291 1.00 59.69 315 ASN A N 1
ATOM 2531 C CA . ASN A 1 315 ? 5.857 -26.992 31.690 1.00 59.69 315 ASN A CA 1
ATOM 2532 C C . ASN A 1 315 ? 6.509 -27.732 30.490 1.00 59.69 315 ASN A C 1
ATOM 2534 O O . ASN A 1 315 ? 6.777 -28.931 30.545 1.00 59.69 315 ASN A O 1
ATOM 2538 N N . GLU A 1 316 ? 6.745 -27.041 29.371 1.00 77.31 316 GLU A N 1
ATOM 2539 C CA . GLU A 1 316 ? 7.302 -27.584 28.139 1.00 77.31 316 GLU A CA 1
ATOM 2540 C C . GLU A 1 316 ? 8.839 -27.597 28.213 1.00 77.31 316 GLU A C 1
ATOM 2542 O O . GLU A 1 316 ? 9.470 -26.572 28.491 1.00 77.31 316 GLU A O 1
ATOM 2547 N N . PRO A 1 317 ? 9.489 -28.736 27.933 1.00 78.38 317 PRO A N 1
ATOM 2548 C CA . PRO A 1 317 ? 10.937 -28.828 27.987 1.00 78.38 317 PRO A CA 1
ATOM 2549 C C . PRO A 1 317 ? 11.585 -28.039 26.842 1.00 78.38 317 PRO A C 1
ATOM 2551 O O . PRO A 1 317 ? 11.205 -28.151 25.680 1.00 78.38 317 PRO A O 1
ATOM 2554 N N . SER A 1 318 ? 12.640 -27.284 27.148 1.00 72.75 318 SER A N 1
ATOM 2555 C CA . SER A 1 318 ? 13.392 -26.510 26.148 1.00 72.75 318 SER A CA 1
ATOM 2556 C C . SER A 1 318 ? 14.488 -27.318 25.441 1.00 72.75 318 SER A C 1
ATOM 2558 O O . SER A 1 318 ? 15.014 -26.898 24.406 1.00 72.75 318 SER A O 1
ATOM 2560 N N . THR A 1 319 ? 14.854 -28.480 25.989 1.00 77.19 319 THR A N 1
ATOM 2561 C CA . THR A 1 319 ? 15.902 -29.355 25.458 1.00 77.19 319 THR A CA 1
ATOM 2562 C C . THR A 1 319 ? 15.505 -30.824 25.552 1.00 77.19 319 THR A C 1
ATOM 2564 O O . THR A 1 319 ? 14.713 -31.213 26.404 1.00 77.19 319 THR A O 1
ATOM 2567 N N . TYR A 1 320 ? 16.126 -31.669 24.726 1.00 81.31 320 TYR A N 1
ATOM 2568 C CA . TYR A 1 320 ? 15.982 -33.125 24.838 1.00 81.31 320 TYR A CA 1
ATOM 2569 C C . TYR A 1 320 ? 16.308 -33.626 26.254 1.00 81.31 320 TYR A C 1
ATOM 2571 O O . TYR A 1 320 ? 15.578 -34.433 26.815 1.00 81.31 320 TYR A O 1
ATOM 2579 N N . LYS A 1 321 ? 17.372 -33.094 26.872 1.00 80.44 321 LYS A N 1
ATOM 2580 C CA . LYS A 1 321 ? 17.786 -33.496 28.224 1.00 80.44 321 LYS A CA 1
ATOM 2581 C C . LYS A 1 321 ? 16.708 -33.197 29.267 1.00 80.44 321 LYS A C 1
ATOM 2583 O O . LYS A 1 321 ? 16.455 -34.036 30.119 1.00 80.44 321 LYS A O 1
ATOM 2588 N N . THR A 1 322 ? 16.059 -32.035 29.180 1.00 79.38 322 THR A N 1
ATOM 2589 C CA . THR A 1 322 ? 14.967 -31.668 30.095 1.00 79.38 322 THR A CA 1
ATOM 2590 C C . THR A 1 322 ? 13.674 -32.424 29.787 1.00 79.38 322 THR A C 1
ATOM 2592 O O . THR A 1 322 ? 12.923 -32.708 30.708 1.00 79.38 322 THR A O 1
ATOM 2595 N N . ALA A 1 323 ? 13.431 -32.794 28.523 1.00 80.06 323 ALA A N 1
ATOM 2596 C CA . ALA A 1 323 ? 12.273 -33.603 28.133 1.00 80.06 323 ALA A CA 1
ATOM 2597 C C . ALA A 1 323 ? 12.348 -35.033 28.686 1.00 80.06 323 ALA A C 1
ATOM 2599 O O . ALA A 1 323 ? 11.352 -35.556 29.173 1.00 80.06 323 ALA A O 1
ATOM 2600 N N . ILE A 1 324 ? 13.536 -35.645 28.653 1.00 81.00 324 ILE A N 1
ATOM 2601 C CA . ILE A 1 324 ? 13.746 -37.022 29.126 1.00 81.00 324 ILE A CA 1
ATOM 2602 C C . ILE A 1 324 ? 13.922 -37.109 30.648 1.00 81.00 324 ILE A C 1
ATOM 2604 O O . ILE A 1 324 ? 13.621 -38.138 31.239 1.00 81.00 324 ILE A O 1
ATOM 2608 N N . ALA A 1 325 ? 14.378 -36.039 31.303 1.00 79.69 325 ALA A N 1
ATOM 2609 C CA . ALA A 1 325 ? 14.513 -36.007 32.761 1.00 79.69 325 ALA A CA 1
ATOM 2610 C C . ALA A 1 325 ? 13.180 -35.778 33.504 1.00 79.69 325 ALA A C 1
ATOM 2612 O O . ALA A 1 325 ? 13.140 -35.898 34.727 1.00 79.69 325 ALA A O 1
ATOM 2613 N N . GLY A 1 326 ? 12.113 -35.406 32.788 1.00 77.62 326 GLY A N 1
ATOM 2614 C CA . GLY A 1 326 ? 10.802 -35.110 33.363 1.00 77.62 326 GLY A CA 1
ATOM 2615 C C . GLY A 1 326 ? 9.881 -36.334 33.499 1.00 77.62 326 GLY A C 1
ATOM 2616 O O . GLY A 1 326 ? 10.127 -37.374 32.884 1.00 77.62 326 GLY A O 1
ATOM 2617 N N . PRO A 1 327 ? 8.780 -36.203 34.262 1.00 78.19 327 PRO A N 1
ATOM 2618 C CA . PRO A 1 327 ? 7.798 -37.275 34.459 1.00 78.19 327 PRO A CA 1
ATOM 2619 C C . PRO A 1 327 ? 7.044 -37.663 33.173 1.00 78.19 327 PRO A C 1
ATOM 2621 O O . PRO A 1 327 ? 6.609 -38.800 33.047 1.00 78.19 327 PRO A O 1
ATOM 2624 N N . ASP A 1 328 ? 6.936 -36.761 32.191 1.00 83.75 328 ASP A N 1
ATOM 2625 C CA . ASP A 1 328 ? 6.284 -37.011 30.892 1.00 83.75 328 ASP A CA 1
ATOM 2626 C C . ASP A 1 328 ? 7.253 -37.497 29.790 1.00 83.75 328 ASP A C 1
ATOM 2628 O O . ASP A 1 328 ? 6.971 -37.374 28.595 1.00 83.75 328 ASP A O 1
ATOM 2632 N N . SER A 1 329 ? 8.419 -38.030 30.167 1.00 83.56 329 SER A N 1
ATOM 2633 C CA . SER A 1 329 ? 9.488 -38.428 29.237 1.00 83.56 329 SER A CA 1
ATOM 2634 C C . SER A 1 329 ? 9.057 -39.454 28.182 1.00 83.56 329 SER A C 1
ATOM 2636 O O . SER A 1 329 ? 9.430 -39.310 27.015 1.00 83.56 329 SER A O 1
ATOM 2638 N N . GLU A 1 330 ? 8.236 -40.442 28.548 1.00 86.06 330 GLU A N 1
ATOM 2639 C CA . GLU A 1 330 ? 7.721 -41.455 27.614 1.00 86.06 330 GLU A CA 1
ATOM 2640 C C . GLU A 1 330 ? 6.869 -40.832 26.501 1.00 86.06 330 GLU A C 1
ATOM 2642 O O . GLU A 1 330 ? 7.075 -41.129 25.323 1.00 86.06 330 GLU A O 1
ATOM 2647 N N . LYS A 1 331 ? 5.987 -39.888 26.851 1.00 86.56 331 LYS A N 1
ATOM 2648 C CA . LYS A 1 331 ? 5.103 -39.201 25.895 1.00 86.56 331 LYS A CA 1
ATOM 2649 C C . LYS A 1 331 ? 5.889 -38.302 24.944 1.00 86.56 331 LYS A C 1
ATOM 2651 O O . LYS A 1 331 ? 5.596 -38.237 23.751 1.00 86.56 331 LYS A O 1
ATOM 2656 N N . TRP A 1 332 ? 6.926 -37.626 25.446 1.00 86.81 332 TRP A N 1
ATOM 2657 C CA . TRP A 1 332 ? 7.831 -36.853 24.592 1.00 86.81 332 TRP A CA 1
ATOM 2658 C C . TRP A 1 332 ? 8.612 -37.741 23.625 1.00 86.81 332 TRP A C 1
ATOM 2660 O O . TRP A 1 332 ? 8.850 -37.343 22.484 1.00 86.81 332 TRP A O 1
ATOM 2670 N N . LEU A 1 333 ? 9.004 -38.938 24.061 1.00 86.81 333 LEU A N 1
ATOM 2671 C CA . LEU A 1 333 ? 9.736 -39.895 23.239 1.00 86.81 333 LEU A CA 1
ATOM 2672 C C . LEU A 1 333 ? 8.858 -40.498 22.137 1.00 86.81 333 LEU A C 1
ATOM 2674 O O . LEU A 1 333 ? 9.316 -40.620 21.002 1.00 86.81 333 LEU A O 1
ATOM 2678 N N . GLU A 1 334 ? 7.597 -40.796 22.439 1.00 87.56 334 GLU A N 1
ATOM 2679 C CA . GLU A 1 334 ? 6.598 -41.210 21.449 1.00 87.56 334 GLU A CA 1
ATOM 2680 C C . GLU A 1 334 ? 6.350 -40.114 20.402 1.00 87.56 334 GLU A C 1
ATOM 2682 O O . GLU A 1 334 ? 6.421 -40.374 19.200 1.00 87.56 334 GLU A O 1
ATOM 2687 N N . ALA A 1 335 ? 6.193 -38.859 20.837 1.00 86.62 335 ALA A N 1
ATOM 2688 C CA . ALA A 1 335 ? 6.033 -37.724 19.930 1.00 86.62 335 ALA A CA 1
ATOM 2689 C C . ALA A 1 335 ? 7.254 -37.515 19.011 1.00 86.62 335 ALA A C 1
ATOM 2691 O O . ALA A 1 335 ? 7.096 -37.171 17.840 1.00 86.62 335 ALA A O 1
ATOM 2692 N N . MET A 1 336 ? 8.476 -37.728 19.519 1.00 87.88 336 MET A N 1
ATOM 2693 C CA . MET A 1 336 ? 9.704 -37.650 18.713 1.00 87.88 336 MET A CA 1
ATOM 2694 C C . MET A 1 336 ? 9.796 -38.778 17.683 1.00 87.88 336 MET A C 1
ATOM 2696 O O . MET A 1 336 ? 10.196 -38.524 16.547 1.00 87.88 336 MET A O 1
ATOM 2700 N N . LYS A 1 337 ? 9.426 -40.009 18.061 1.00 89.62 337 LYS A N 1
ATOM 2701 C CA . LYS A 1 337 ? 9.389 -41.152 17.136 1.00 89.62 337 LYS A CA 1
ATOM 2702 C C . LYS A 1 337 ? 8.401 -40.914 16.003 1.00 89.62 337 LYS A C 1
ATOM 2704 O O . LYS A 1 337 ? 8.792 -41.027 14.848 1.00 89.62 337 LYS A O 1
ATOM 2709 N N . SER A 1 338 ? 7.183 -40.485 16.334 1.00 86.62 338 SER A N 1
ATOM 2710 C CA . SER A 1 338 ? 6.140 -40.192 15.346 1.00 86.62 338 SER A CA 1
ATOM 2711 C C . SER A 1 338 ? 6.581 -39.140 14.316 1.00 86.62 338 SER A C 1
ATOM 2713 O O . SER A 1 338 ? 6.313 -39.292 13.127 1.00 86.62 338 SER A O 1
ATOM 2715 N N . GLU A 1 339 ? 7.310 -38.101 14.738 1.00 86.69 339 GLU A N 1
ATOM 2716 C CA . GLU A 1 339 ? 7.857 -37.095 13.816 1.00 86.69 339 GLU A CA 1
ATOM 2717 C C . GLU A 1 339 ? 8.938 -37.680 12.886 1.00 86.69 339 GLU A C 1
ATOM 2719 O O . GLU A 1 339 ? 8.917 -37.413 11.686 1.00 86.69 339 GLU A O 1
ATOM 2724 N N . ILE A 1 340 ? 9.873 -38.487 13.408 1.00 86.19 340 ILE A N 1
ATOM 2725 C CA . ILE A 1 340 ? 10.918 -39.132 12.587 1.00 86.19 340 ILE A CA 1
ATOM 2726 C C . ILE A 1 340 ? 10.308 -40.121 11.591 1.00 86.19 340 ILE A C 1
ATOM 2728 O O . ILE A 1 340 ? 10.694 -40.117 10.423 1.00 86.19 340 ILE A O 1
ATOM 2732 N N . GLU A 1 341 ? 9.360 -40.945 12.037 1.00 87.00 341 GLU A N 1
ATOM 2733 C CA . GLU A 1 341 ? 8.643 -41.900 11.188 1.00 87.00 341 GLU A CA 1
ATOM 2734 C C . GLU A 1 341 ? 7.889 -41.170 10.079 1.00 87.00 341 GLU A C 1
ATOM 2736 O O . GLU A 1 341 ? 8.071 -41.496 8.909 1.00 87.00 341 GLU A O 1
ATOM 2741 N N . SER A 1 342 ? 7.164 -40.095 10.410 1.00 82.69 342 SER A N 1
ATOM 2742 C CA . SER A 1 342 ? 6.495 -39.264 9.407 1.00 82.69 342 SER A CA 1
ATOM 2743 C C . SER A 1 342 ? 7.479 -38.688 8.383 1.00 82.69 342 SER A C 1
ATOM 2745 O O . SER A 1 342 ? 7.196 -38.719 7.186 1.00 82.69 342 SER A O 1
ATOM 2747 N N . MET A 1 343 ? 8.647 -38.192 8.806 1.00 80.94 343 MET A N 1
ATOM 2748 C CA . MET A 1 343 ? 9.666 -37.704 7.867 1.00 80.94 343 MET A CA 1
ATOM 2749 C C . MET A 1 343 ? 10.237 -38.818 6.978 1.00 80.94 343 MET A C 1
ATOM 2751 O O . MET A 1 343 ? 10.531 -38.570 5.810 1.00 80.94 343 MET A O 1
ATOM 2755 N N . SER A 1 344 ? 10.382 -40.031 7.517 1.00 82.62 344 SER A N 1
ATOM 2756 C CA . SER A 1 344 ? 10.867 -41.203 6.783 1.00 82.62 344 SER A CA 1
ATOM 2757 C C . SER A 1 344 ? 9.853 -41.685 5.742 1.00 82.62 344 SER A C 1
ATOM 2759 O O . SER A 1 344 ? 10.217 -41.927 4.590 1.00 82.62 344 SER A O 1
ATOM 2761 N N . GLU A 1 345 ? 8.577 -41.802 6.122 1.00 81.62 345 GLU A N 1
ATOM 2762 C CA . GLU A 1 345 ? 7.482 -42.203 5.227 1.00 81.62 345 GLU A CA 1
ATOM 2763 C C . GLU A 1 345 ? 7.312 -41.217 4.069 1.00 81.62 345 GLU A C 1
ATOM 2765 O O . GLU A 1 345 ? 7.114 -41.625 2.928 1.00 81.62 345 GLU A O 1
ATOM 2770 N N . ASN A 1 346 ? 7.451 -39.919 4.350 1.00 75.31 346 ASN A N 1
ATOM 2771 C CA . ASN A 1 346 ? 7.339 -38.864 3.344 1.00 75.31 346 ASN A CA 1
ATOM 2772 C C . ASN A 1 346 ? 8.659 -38.580 2.604 1.00 75.31 346 ASN A C 1
ATOM 2774 O O . ASN A 1 346 ? 8.715 -37.621 1.841 1.00 75.31 346 ASN A O 1
ATOM 2778 N N . GLN A 1 347 ? 9.712 -39.382 2.824 1.00 79.69 347 GLN A N 1
ATOM 2779 C CA . GLN A 1 347 ? 11.012 -39.258 2.145 1.00 79.69 347 GLN A CA 1
ATOM 2780 C C . GLN A 1 347 ? 11.590 -37.827 2.203 1.00 79.69 347 GLN A C 1
ATOM 2782 O O . GLN A 1 347 ? 12.146 -37.318 1.234 1.00 79.69 347 GLN A O 1
ATOM 2787 N N . VAL A 1 348 ? 11.447 -37.153 3.351 1.00 71.75 348 VAL A N 1
ATOM 2788 C CA . VAL A 1 348 ? 11.779 -35.722 3.498 1.00 71.75 348 VAL A CA 1
ATOM 2789 C C . VAL A 1 348 ? 13.289 -35.458 3.401 1.00 71.75 348 VAL A C 1
ATOM 2791 O O . VAL A 1 348 ? 13.708 -34.353 3.062 1.00 71.75 348 VAL A O 1
ATOM 2794 N N . TRP A 1 349 ? 14.127 -36.447 3.718 1.00 74.88 349 TRP A N 1
ATOM 2795 C CA . TRP A 1 349 ? 15.583 -36.320 3.711 1.00 74.88 349 TRP A CA 1
ATOM 2796 C C . TRP A 1 349 ? 16.268 -37.639 3.347 1.00 74.88 349 TRP A C 1
ATOM 2798 O O . TRP A 1 349 ? 15.737 -38.717 3.594 1.00 74.88 349 TRP A O 1
ATOM 2808 N N . ASN A 1 350 ? 17.494 -37.531 2.825 1.00 77.38 350 ASN A N 1
ATOM 2809 C CA . ASN A 1 350 ? 18.398 -38.656 2.590 1.00 77.38 350 ASN A CA 1
ATOM 2810 C C . ASN A 1 350 ? 19.594 -38.564 3.543 1.00 77.38 350 ASN A C 1
ATOM 2812 O O . ASN A 1 350 ? 20.183 -37.493 3.704 1.00 77.38 350 ASN A O 1
ATOM 2816 N N . LEU A 1 351 ? 19.961 -39.682 4.174 1.00 81.12 351 LEU A N 1
ATOM 2817 C CA . LEU A 1 351 ? 21.163 -39.751 5.003 1.00 81.12 351 LEU A CA 1
ATOM 2818 C C . LEU A 1 351 ? 22.400 -39.812 4.100 1.00 81.12 351 LEU A C 1
ATOM 2820 O O . LEU A 1 351 ? 22.501 -40.704 3.262 1.00 81.12 351 LEU A O 1
ATOM 2824 N N . VAL A 1 352 ? 23.337 -38.880 4.280 1.00 80.38 352 VAL A N 1
ATOM 2825 C CA . VAL A 1 352 ? 24.578 -38.797 3.494 1.00 80.38 352 VAL A CA 1
ATOM 2826 C C . VAL A 1 352 ? 25.788 -38.607 4.404 1.00 80.38 352 VAL A C 1
ATOM 2828 O O . VAL A 1 352 ? 25.677 -38.004 5.476 1.00 80.38 352 VAL A O 1
ATOM 2831 N N . ASP A 1 353 ? 26.951 -39.087 3.964 1.00 86.19 353 ASP A N 1
ATOM 2832 C CA . ASP A 1 353 ? 28.222 -38.810 4.633 1.00 86.19 353 ASP A CA 1
ATOM 2833 C C . ASP A 1 353 ? 28.585 -37.326 4.519 1.00 86.19 353 ASP A C 1
ATOM 2835 O O . ASP A 1 353 ? 28.329 -36.682 3.499 1.00 86.19 353 ASP A O 1
ATOM 2839 N N . LEU A 1 354 ? 29.192 -36.767 5.572 1.00 80.31 354 LEU A N 1
ATOM 2840 C CA . LEU A 1 354 ? 29.567 -35.354 5.602 1.00 80.31 354 LEU A CA 1
ATOM 2841 C C . LEU A 1 354 ? 30.655 -35.065 4.546 1.00 80.31 354 LEU A C 1
ATOM 2843 O O . LEU A 1 354 ? 31.770 -35.574 4.689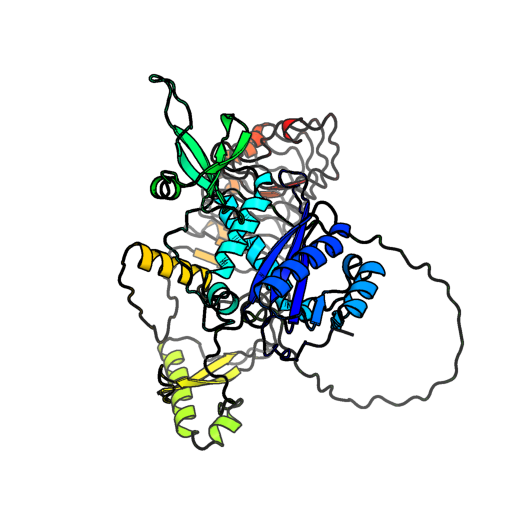 1.00 80.31 354 LEU A O 1
ATOM 2847 N N . PRO A 1 355 ? 30.398 -34.210 3.537 1.00 79.12 355 PRO A N 1
ATOM 2848 C CA . PRO A 1 355 ? 31.390 -33.906 2.511 1.00 79.12 355 PRO A CA 1
ATOM 2849 C C . PRO A 1 355 ? 32.590 -33.129 3.072 1.00 79.12 355 PRO A C 1
ATOM 2851 O O . PRO A 1 355 ? 32.455 -32.294 3.974 1.00 79.12 355 PRO A O 1
ATOM 2854 N N . ASN A 1 356 ? 33.774 -33.364 2.499 1.00 73.81 356 ASN A N 1
ATOM 2855 C CA . ASN A 1 356 ? 35.013 -32.707 2.919 1.00 73.81 356 ASN A CA 1
ATOM 2856 C C . ASN A 1 356 ? 34.902 -31.174 2.833 1.00 73.81 356 ASN A C 1
ATOM 2858 O O . ASN A 1 356 ? 34.516 -30.621 1.808 1.00 73.81 356 ASN A O 1
ATOM 2862 N N . GLY A 1 357 ? 35.266 -30.481 3.917 1.00 78.06 357 GLY A N 1
ATOM 2863 C CA . GLY A 1 357 ? 35.240 -29.013 4.003 1.00 78.06 357 GLY A CA 1
ATOM 2864 C C . GLY A 1 357 ? 33.897 -28.401 4.426 1.00 78.06 357 GLY A C 1
ATOM 2865 O O . GLY A 1 357 ? 33.831 -27.196 4.673 1.00 78.06 357 GLY A O 1
ATOM 2866 N N . VAL A 1 358 ? 32.837 -29.201 4.586 1.00 70.62 358 VAL A N 1
ATOM 2867 C CA . VAL A 1 358 ? 31.503 -28.707 4.957 1.00 70.62 358 VAL A CA 1
ATOM 2868 C C . VAL A 1 358 ? 31.297 -28.759 6.474 1.00 70.62 358 VAL A C 1
ATOM 2870 O O . VAL A 1 358 ? 31.516 -29.776 7.126 1.00 70.62 358 VAL A O 1
ATOM 2873 N N . LYS A 1 359 ? 30.825 -27.653 7.067 1.00 74.50 359 LYS A N 1
ATOM 2874 C CA . LYS A 1 359 ? 30.367 -27.624 8.470 1.00 74.50 359 LYS A CA 1
ATOM 2875 C C . LYS A 1 359 ? 28.859 -27.916 8.518 1.00 74.50 359 LYS A C 1
ATOM 2877 O O . LYS A 1 359 ? 28.108 -27.060 8.039 1.00 74.50 359 LYS A O 1
ATOM 2882 N N . PRO A 1 360 ? 28.390 -29.024 9.114 1.00 74.50 360 PRO A N 1
ATOM 2883 C CA . PRO A 1 360 ? 26.968 -29.360 9.130 1.00 74.50 360 PRO A CA 1
ATOM 2884 C C . PRO A 1 360 ? 26.154 -28.349 9.947 1.00 74.50 360 PRO A C 1
ATOM 2886 O O . PRO A 1 360 ? 26.636 -27.774 10.931 1.00 74.50 360 PRO A O 1
ATOM 2889 N N . ILE A 1 361 ? 24.904 -28.124 9.543 1.00 75.69 361 ILE A N 1
ATOM 2890 C CA . ILE A 1 361 ? 23.931 -27.376 10.344 1.00 75.69 361 ILE A CA 1
ATOM 2891 C C . ILE A 1 361 ? 23.347 -28.346 11.369 1.00 75.69 361 ILE A C 1
ATOM 2893 O O . ILE A 1 361 ? 22.817 -29.393 11.023 1.00 75.69 361 ILE A O 1
ATOM 2897 N N . GLY A 1 362 ? 23.470 -28.017 12.654 1.00 77.19 362 GLY A N 1
ATOM 2898 C CA . GLY A 1 362 ? 22.890 -28.849 13.707 1.00 77.19 362 GLY A CA 1
ATOM 2899 C C . GLY A 1 362 ? 21.364 -28.732 13.750 1.00 77.19 362 GLY A C 1
ATOM 2900 O O . GLY A 1 362 ? 20.822 -27.674 13.446 1.00 77.19 362 GLY A O 1
ATOM 2901 N N . CYS A 1 363 ? 20.683 -29.764 14.241 1.00 81.06 363 CYS A N 1
ATOM 2902 C CA . CYS A 1 363 ? 19.240 -29.737 14.505 1.00 81.06 363 CYS A CA 1
ATOM 2903 C C . CYS A 1 363 ? 18.936 -29.543 16.001 1.00 81.06 363 CYS A C 1
ATOM 2905 O O . CYS A 1 363 ? 19.812 -29.712 16.862 1.00 81.06 363 CYS A O 1
ATOM 2907 N N . LYS A 1 364 ? 17.700 -29.152 16.325 1.00 81.31 364 LYS A N 1
ATOM 2908 C CA . LYS A 1 364 ? 17.130 -29.174 17.681 1.00 81.31 364 LYS A CA 1
ATOM 2909 C C . LYS A 1 364 ? 15.710 -29.736 17.661 1.00 81.31 364 LYS A C 1
ATOM 2911 O O . LYS A 1 364 ? 15.002 -29.590 16.672 1.00 81.31 364 LYS A O 1
ATOM 2916 N N . TRP A 1 365 ? 15.296 -30.286 18.794 1.00 83.00 365 TRP A N 1
ATOM 2917 C CA . TRP A 1 365 ? 13.900 -30.609 19.058 1.00 83.00 365 TRP A CA 1
ATOM 2918 C C . TRP A 1 365 ? 13.151 -29.384 19.581 1.00 83.00 365 TRP A C 1
ATOM 2920 O O . TRP A 1 365 ? 13.695 -28.600 20.363 1.00 83.00 365 TRP A O 1
ATOM 2930 N N . VAL A 1 366 ? 11.912 -29.223 19.130 1.00 81.31 366 VAL A N 1
ATOM 2931 C CA . VAL A 1 366 ? 10.936 -28.264 19.648 1.00 81.31 366 VAL A CA 1
ATOM 2932 C C . VAL A 1 366 ? 9.754 -29.062 20.176 1.00 81.31 366 VAL A C 1
ATOM 2934 O O . VAL A 1 366 ? 9.184 -29.868 19.445 1.00 81.31 366 VAL A O 1
ATOM 2937 N N . PHE A 1 367 ? 9.409 -28.840 21.439 1.00 81.38 367 PHE A N 1
ATOM 2938 C CA . PHE A 1 367 ? 8.361 -29.561 22.150 1.00 81.38 367 PHE A CA 1
ATOM 2939 C C . PHE A 1 367 ? 7.162 -28.642 22.366 1.00 81.38 367 PHE A C 1
ATOM 2941 O O . PHE A 1 367 ? 7.339 -27.461 22.666 1.00 81.38 367 PHE A O 1
ATOM 2948 N N . LYS A 1 368 ? 5.953 -29.170 22.177 1.00 80.25 368 LYS A N 1
ATOM 2949 C CA . LYS A 1 368 ? 4.704 -28.437 22.372 1.00 80.25 368 LYS A CA 1
ATOM 2950 C C . LYS A 1 368 ? 3.626 -29.351 22.935 1.00 80.25 368 LYS A C 1
ATOM 2952 O O . LYS A 1 368 ? 3.431 -30.454 22.430 1.00 80.25 368 LYS A O 1
ATOM 2957 N N . ILE A 1 369 ? 2.917 -28.881 23.948 1.00 81.19 369 ILE A N 1
ATOM 2958 C CA . ILE A 1 369 ? 1.709 -29.517 24.462 1.00 81.19 369 ILE A CA 1
ATOM 2959 C C . ILE A 1 369 ? 0.515 -28.875 23.751 1.00 81.19 369 ILE A C 1
ATOM 2961 O O . ILE A 1 369 ? 0.400 -27.650 23.700 1.00 81.19 369 ILE A O 1
ATOM 2965 N N . LYS A 1 370 ? -0.359 -29.697 23.165 1.00 71.31 370 LYS A N 1
ATOM 2966 C CA . LYS A 1 370 ? -1.653 -29.260 22.635 1.00 71.31 370 LYS A CA 1
ATOM 2967 C C . LYS A 1 370 ? -2.749 -29.559 23.655 1.00 71.31 370 LYS A C 1
ATOM 2969 O O . LYS A 1 370 ? -2.833 -30.680 24.159 1.00 71.31 370 LYS A O 1
ATOM 2974 N N . THR A 1 371 ? -3.563 -28.552 23.942 1.00 71.38 371 THR A N 1
ATOM 2975 C CA . THR A 1 371 ? -4.755 -28.643 24.791 1.00 71.38 371 THR A CA 1
ATOM 2976 C C . THR A 1 371 ? -6.000 -28.415 23.946 1.00 71.38 371 THR A C 1
ATOM 2978 O O . THR A 1 371 ? -5.968 -27.595 23.027 1.00 71.38 371 THR A O 1
ATOM 2981 N N . ASP A 1 372 ? -7.079 -29.108 24.289 1.00 59.44 372 ASP A N 1
ATOM 2982 C CA . ASP A 1 372 ? -8.397 -28.930 23.679 1.00 59.44 372 ASP A CA 1
ATOM 2983 C C . ASP A 1 372 ? -9.029 -27.577 24.093 1.00 59.44 372 ASP A C 1
ATOM 2985 O O . ASP A 1 372 ? -8.504 -26.874 24.965 1.00 59.44 372 ASP A O 1
ATOM 2989 N N . MET A 1 373 ? -10.166 -27.212 23.490 1.00 54.38 373 MET A N 1
ATOM 2990 C CA . MET A 1 373 ? -10.952 -25.992 23.751 1.00 54.38 373 MET A CA 1
ATOM 2991 C C . MET A 1 373 ? -11.293 -25.799 25.238 1.00 54.38 373 MET A C 1
ATOM 2993 O O . MET A 1 373 ? -11.334 -24.667 25.714 1.00 54.38 373 MET A O 1
ATOM 2997 N N . ASP A 1 374 ? -11.468 -26.895 25.981 1.00 60.66 374 ASP A N 1
ATOM 2998 C CA . ASP A 1 374 ? -11.762 -26.894 27.421 1.00 60.66 374 ASP A CA 1
ATOM 2999 C C . ASP A 1 374 ? -10.496 -26.859 28.309 1.00 60.66 374 ASP A C 1
ATOM 3001 O O . ASP A 1 374 ? -10.568 -27.051 29.524 1.00 60.66 374 ASP A O 1
ATOM 3005 N N . GLY A 1 375 ? -9.306 -26.669 27.723 1.00 54.03 375 GLY A N 1
ATOM 3006 C CA . GLY A 1 375 ? -8.025 -26.635 28.443 1.00 54.03 375 GLY A CA 1
ATOM 3007 C C . GLY A 1 375 ? -7.524 -28.008 28.908 1.00 54.03 375 GLY A C 1
ATOM 3008 O O . GLY A 1 375 ? -6.531 -28.100 29.632 1.00 54.03 375 GLY A O 1
ATOM 3009 N N . LYS A 1 376 ? -8.184 -29.095 28.491 1.00 60.34 376 LYS A N 1
ATOM 3010 C CA . LYS A 1 376 ? -7.771 -30.466 28.803 1.00 60.34 376 LYS A CA 1
ATOM 3011 C C . LYS A 1 376 ? -6.601 -30.884 27.907 1.00 60.34 376 LYS A C 1
ATOM 3013 O O . LYS A 1 376 ? -6.607 -30.659 26.700 1.00 60.34 376 LYS A O 1
ATOM 3018 N N . LEU A 1 377 ? -5.586 -31.488 28.520 1.00 63.41 377 LEU A N 1
ATOM 3019 C CA . LEU A 1 377 ? -4.361 -31.960 27.869 1.00 63.41 377 LEU A CA 1
ATOM 3020 C C . LEU A 1 377 ? -4.697 -33.027 26.814 1.00 63.41 377 LEU A C 1
ATOM 3022 O O . LEU A 1 377 ? -5.238 -34.075 27.164 1.00 63.41 377 LEU A O 1
ATOM 3026 N N . GLU A 1 378 ? -4.391 -32.751 25.544 1.00 62.78 378 GLU A N 1
ATOM 3027 C CA . GLU A 1 378 ? -4.844 -33.576 24.420 1.00 62.78 378 GLU A CA 1
ATOM 3028 C C . GLU A 1 378 ? -3.686 -34.370 23.796 1.00 62.78 378 GLU A C 1
ATOM 3030 O O . GLU A 1 378 ? -3.767 -35.592 23.705 1.00 62.78 378 GLU A O 1
ATOM 3035 N N . VAL A 1 379 ? -2.579 -33.718 23.399 1.00 75.94 379 VAL A N 1
ATOM 3036 C CA . VAL A 1 379 ? -1.483 -34.390 22.666 1.00 75.94 379 VAL A CA 1
ATOM 3037 C C . VAL A 1 379 ? -0.115 -33.742 22.922 1.00 75.94 379 VAL A C 1
ATOM 3039 O O . VAL A 1 379 ? 0.035 -32.520 22.882 1.00 75.94 379 VAL A O 1
ATOM 3042 N N . PHE A 1 380 ? 0.918 -34.571 23.103 1.00 81.69 380 PHE A N 1
ATOM 3043 C CA . PHE A 1 380 ? 2.324 -34.156 23.098 1.00 81.69 380 PHE A CA 1
ATOM 3044 C C . PHE A 1 380 ? 2.847 -34.114 21.659 1.00 81.69 380 PHE A C 1
ATOM 3046 O O . PHE A 1 380 ? 2.706 -35.078 20.912 1.00 81.69 380 PHE A O 1
ATOM 3053 N N . LYS A 1 381 ? 3.460 -33.001 21.249 1.00 82.56 381 LYS A N 1
ATOM 3054 C CA . LYS A 1 381 ? 3.976 -32.810 19.888 1.00 82.56 381 LYS A CA 1
ATOM 3055 C C . LYS A 1 381 ? 5.454 -32.438 19.915 1.00 82.56 381 LYS A C 1
ATOM 3057 O O . LYS A 1 381 ? 5.845 -31.481 20.579 1.00 82.56 381 LYS A O 1
ATOM 3062 N N . ALA A 1 382 ? 6.270 -33.157 19.152 1.00 86.88 382 ALA A N 1
ATOM 3063 C CA . ALA A 1 382 ? 7.683 -32.852 18.955 1.00 86.88 382 ALA A CA 1
ATOM 3064 C C . ALA A 1 382 ? 7.946 -32.525 17.480 1.00 86.88 382 ALA A C 1
ATOM 3066 O O . ALA A 1 382 ? 7.317 -33.091 16.593 1.00 86.88 382 ALA A O 1
ATOM 3067 N N . ARG A 1 383 ? 8.854 -31.583 17.216 1.00 83.62 383 ARG A N 1
ATOM 3068 C CA . ARG A 1 383 ? 9.289 -31.196 15.867 1.00 83.62 383 ARG A CA 1
ATOM 3069 C C . ARG A 1 383 ? 10.807 -31.142 15.801 1.00 83.62 383 ARG A C 1
ATOM 3071 O O . ARG A 1 383 ? 11.430 -30.493 16.647 1.00 83.62 383 ARG A O 1
ATOM 3078 N N . LEU A 1 384 ? 11.399 -31.790 14.800 1.00 83.75 384 LEU A N 1
ATOM 3079 C CA . LEU A 1 384 ? 12.832 -31.692 14.533 1.00 83.75 384 LEU A CA 1
ATOM 3080 C C . LEU A 1 384 ? 13.080 -30.522 13.580 1.00 83.75 384 LEU A C 1
ATOM 3082 O O . LEU A 1 384 ? 12.548 -30.492 12.476 1.00 83.75 384 LEU A O 1
ATOM 3086 N N . VAL A 1 385 ? 13.884 -29.546 14.001 1.00 79.38 385 VAL A N 1
ATOM 3087 C CA . VAL A 1 385 ? 14.155 -28.341 13.202 1.00 79.38 385 VAL A CA 1
ATOM 3088 C C . VAL A 1 385 ? 15.652 -28.104 13.042 1.00 79.38 385 VAL A C 1
ATOM 3090 O O . VAL A 1 385 ? 16.421 -28.228 14.002 1.00 79.38 385 VAL A O 1
ATOM 3093 N N . ALA A 1 386 ? 16.077 -27.718 11.839 1.00 74.81 386 ALA A N 1
ATOM 3094 C CA . ALA A 1 386 ? 17.435 -27.247 11.594 1.00 74.81 386 ALA A CA 1
ATOM 3095 C C . ALA A 1 386 ? 17.677 -25.923 12.337 1.00 74.81 386 ALA A C 1
ATOM 3097 O O . ALA A 1 386 ? 16.789 -25.080 12.485 1.00 74.81 386 ALA A O 1
ATOM 3098 N N . LYS A 1 387 ? 18.887 -25.723 12.857 1.00 71.38 387 LYS A N 1
ATOM 3099 C CA . LYS A 1 387 ? 19.225 -24.505 13.592 1.00 71.38 387 LYS A CA 1
ATOM 3100 C C . LYS A 1 387 ? 19.667 -23.411 12.606 1.00 71.38 387 LYS A C 1
ATOM 3102 O O . LYS A 1 387 ? 20.791 -23.433 12.120 1.00 71.38 387 LYS A O 1
ATOM 3107 N N . GLY A 1 388 ? 18.800 -22.426 12.366 1.00 62.44 388 GLY A N 1
ATOM 3108 C CA . GLY A 1 388 ? 18.964 -21.361 11.357 1.00 62.44 388 GLY A CA 1
ATOM 3109 C C . GLY A 1 388 ? 20.069 -20.314 11.583 1.00 62.44 388 GLY A C 1
ATOM 3110 O O . GLY A 1 388 ? 20.030 -19.247 10.994 1.00 62.44 388 GLY A O 1
ATOM 3111 N N . TYR A 1 389 ? 21.085 -20.561 12.413 1.00 63.72 389 TYR A N 1
ATOM 3112 C CA . TYR A 1 389 ? 22.148 -19.573 12.692 1.00 63.72 389 TYR A CA 1
ATOM 3113 C C . TYR A 1 389 ? 23.214 -19.437 11.588 1.00 63.72 389 TYR A C 1
ATOM 3115 O O . TYR A 1 389 ? 24.276 -18.867 11.833 1.00 63.72 389 TYR A O 1
ATOM 3123 N N . LYS A 1 390 ? 22.964 -19.996 10.400 1.00 55.69 390 LYS A N 1
ATOM 3124 C CA . LYS A 1 390 ? 23.805 -19.832 9.206 1.00 55.69 390 LYS A CA 1
ATOM 3125 C C . LYS A 1 390 ? 23.150 -18.998 8.103 1.00 55.69 390 LYS A C 1
ATOM 3127 O O . LYS A 1 390 ? 23.779 -18.838 7.065 1.00 55.69 390 LYS A O 1
ATOM 3132 N N . GLN A 1 391 ? 21.949 -18.467 8.340 1.00 56.38 391 GLN A N 1
ATOM 3133 C CA . GLN A 1 391 ? 21.307 -17.561 7.394 1.00 56.38 391 GLN A CA 1
ATOM 3134 C C . GLN A 1 391 ? 22.198 -16.334 7.144 1.00 56.38 391 GLN A C 1
ATOM 3136 O O . GLN A 1 391 ? 22.763 -15.761 8.083 1.00 56.38 391 GLN A O 1
ATOM 3141 N N . ILE A 1 392 ? 22.340 -15.956 5.881 1.00 52.56 392 ILE A N 1
ATOM 3142 C CA . ILE A 1 392 ? 23.155 -14.858 5.376 1.00 52.56 392 ILE A CA 1
ATOM 3143 C C . ILE A 1 392 ? 22.225 -13.674 5.089 1.00 52.56 392 ILE A C 1
ATOM 3145 O O . ILE A 1 392 ? 21.296 -13.758 4.285 1.00 52.56 392 ILE A O 1
ATOM 3149 N N . HIS A 1 393 ? 22.479 -12.541 5.748 1.00 42.62 393 HIS A N 1
ATOM 3150 C CA . HIS A 1 393 ? 21.725 -11.305 5.532 1.00 42.62 393 HIS A CA 1
ATOM 3151 C C . HIS A 1 393 ? 21.791 -10.879 4.055 1.00 42.62 393 HIS A C 1
ATOM 3153 O O . HIS A 1 393 ? 22.869 -10.561 3.560 1.00 42.62 393 HIS A O 1
ATOM 3159 N N . GLY A 1 394 ? 20.639 -10.843 3.378 1.00 45.94 394 GLY A N 1
ATOM 3160 C CA . GLY A 1 394 ? 20.525 -10.520 1.950 1.00 45.94 394 GLY A CA 1
ATOM 3161 C C . GLY A 1 394 ? 20.437 -11.723 1.002 1.00 45.94 394 GLY A C 1
ATOM 3162 O O . GLY A 1 394 ? 20.278 -11.494 -0.190 1.00 45.94 394 GLY A O 1
ATOM 3163 N N . VAL A 1 395 ? 20.517 -12.962 1.509 1.00 53.72 395 VAL A N 1
ATOM 3164 C CA . VAL A 1 395 ? 20.338 -14.193 0.713 1.00 53.72 395 VAL A CA 1
ATOM 3165 C C . VAL A 1 395 ? 19.086 -14.946 1.173 1.00 53.72 395 VAL A C 1
ATOM 3167 O O . VAL A 1 395 ? 18.066 -14.885 0.510 1.00 53.72 395 VAL A O 1
ATOM 3170 N N . ASP A 1 396 ? 19.110 -15.563 2.356 1.00 44.72 396 ASP A N 1
ATOM 3171 C CA . ASP A 1 396 ? 18.037 -16.432 2.883 1.00 44.72 396 ASP A CA 1
ATOM 3172 C C . ASP A 1 396 ? 17.439 -15.905 4.209 1.00 44.72 396 ASP A C 1
ATOM 3174 O O . ASP A 1 396 ? 16.602 -16.541 4.854 1.00 44.72 396 ASP A O 1
ATOM 3178 N N . TYR A 1 397 ? 17.882 -14.722 4.652 1.00 48.69 397 TYR A N 1
ATOM 3179 C CA . TYR A 1 397 ? 17.502 -14.132 5.942 1.00 48.69 397 TYR A CA 1
ATOM 3180 C C . TYR A 1 397 ? 16.032 -13.659 5.977 1.00 48.69 397 TYR A C 1
ATOM 3182 O O . TYR A 1 397 ? 15.461 -13.518 7.062 1.00 48.69 397 TYR A O 1
ATOM 3190 N N . ASP A 1 398 ? 15.425 -13.366 4.818 1.00 48.03 398 ASP A N 1
ATOM 3191 C CA . ASP A 1 398 ? 14.014 -12.948 4.663 1.00 48.03 398 ASP A CA 1
ATOM 3192 C C . ASP A 1 398 ? 13.093 -14.081 4.175 1.00 48.03 398 ASP A C 1
ATOM 3194 O O . ASP A 1 398 ? 11.869 -13.937 4.193 1.00 48.03 398 ASP A O 1
ATOM 3198 N N . GLU A 1 399 ? 13.647 -15.221 3.763 1.00 45.53 399 GLU A N 1
ATOM 3199 C CA . GLU A 1 399 ? 12.865 -16.301 3.168 1.00 45.53 399 GLU A CA 1
ATOM 3200 C C . GLU A 1 399 ? 12.129 -17.101 4.251 1.00 45.53 399 GLU A C 1
ATOM 3202 O O . GLU A 1 399 ? 12.717 -17.834 5.048 1.00 45.53 399 GLU A O 1
ATOM 3207 N N . THR A 1 400 ? 10.802 -16.956 4.298 1.00 45.03 400 THR A N 1
ATOM 3208 C CA . THR A 1 400 ? 9.931 -17.834 5.087 1.00 45.03 400 THR A CA 1
ATOM 3209 C C . THR A 1 400 ? 9.175 -18.757 4.133 1.00 45.03 400 THR A C 1
ATOM 3211 O O . THR A 1 400 ? 8.210 -18.341 3.503 1.00 45.03 400 THR A O 1
ATOM 3214 N N . PHE A 1 401 ? 9.565 -20.031 4.067 1.00 45.34 401 PHE A N 1
ATOM 3215 C CA . PHE A 1 401 ? 8.979 -21.038 3.162 1.00 45.34 401 PHE A CA 1
ATOM 3216 C C . PHE A 1 401 ? 7.564 -21.524 3.538 1.00 45.34 401 PHE A C 1
ATOM 3218 O O . PHE A 1 401 ? 7.074 -22.498 2.976 1.00 45.34 401 PHE A O 1
ATOM 3225 N N . SER A 1 402 ? 6.883 -20.871 4.483 1.00 44.00 402 SER A N 1
ATOM 3226 C CA . SER A 1 402 ? 5.510 -21.224 4.849 1.00 44.00 402 SER A CA 1
ATOM 3227 C C . SER A 1 402 ? 4.612 -19.997 4.717 1.00 44.00 402 SER A C 1
ATOM 3229 O O . SER A 1 402 ? 4.627 -19.150 5.614 1.00 44.00 402 SER A O 1
ATOM 3231 N N . PRO A 1 403 ? 3.804 -19.884 3.648 1.00 45.50 403 PRO A N 1
ATOM 3232 C CA . PRO A 1 403 ? 2.779 -18.855 3.573 1.00 45.50 403 PRO A CA 1
ATOM 3233 C C . PRO A 1 403 ? 1.745 -19.117 4.673 1.00 45.50 403 PRO A C 1
ATOM 3235 O O . PRO A 1 403 ? 0.964 -20.064 4.614 1.00 45.50 403 PRO A O 1
ATOM 3238 N N . VAL A 1 404 ? 1.757 -18.296 5.722 1.00 52.19 404 VAL A N 1
ATOM 3239 C CA . VAL A 1 404 ? 0.721 -18.324 6.758 1.00 52.19 404 VAL A CA 1
ATOM 3240 C C . VAL A 1 404 ? -0.426 -17.435 6.289 1.00 52.19 404 VAL A C 1
ATOM 3242 O O . VAL A 1 404 ? -0.217 -16.264 5.969 1.00 52.19 404 VAL A O 1
ATOM 3245 N N . ALA A 1 405 ? -1.645 -17.977 6.245 1.00 53.88 405 ALA A N 1
ATOM 3246 C CA . ALA A 1 405 ? -2.829 -17.200 5.895 1.00 53.88 405 ALA A CA 1
ATOM 3247 C C . ALA A 1 405 ? -2.965 -15.984 6.830 1.00 53.88 405 ALA A C 1
ATOM 3249 O O . ALA A 1 405 ? -3.004 -16.117 8.054 1.00 53.88 405 ALA A O 1
ATOM 3250 N N . MET A 1 406 ? -3.043 -14.780 6.258 1.00 55.09 406 MET A N 1
ATOM 3251 C CA . MET A 1 406 ? -3.198 -13.562 7.048 1.00 55.09 406 MET A CA 1
ATOM 3252 C C . MET A 1 406 ? -4.546 -13.566 7.779 1.00 55.09 406 MET A C 1
ATOM 3254 O O . MET A 1 406 ? -5.593 -13.809 7.178 1.00 55.09 406 MET A O 1
ATOM 3258 N N . LEU A 1 407 ? -4.549 -13.169 9.056 1.00 59.00 407 LEU A N 1
ATOM 3259 C CA . LEU A 1 407 ? -5.782 -13.012 9.844 1.00 59.00 407 LEU A CA 1
ATOM 3260 C C . LEU A 1 407 ? -6.799 -12.079 9.174 1.00 59.00 407 LEU A C 1
ATOM 3262 O O . LEU A 1 407 ? -8.002 -12.270 9.329 1.00 59.00 407 LEU A O 1
ATOM 3266 N N . LYS A 1 408 ? -6.327 -11.075 8.423 1.00 58.78 408 LYS A N 1
ATOM 3267 C CA . LYS A 1 408 ? -7.186 -10.176 7.638 1.00 58.78 408 LYS A CA 1
ATOM 3268 C C . LYS A 1 408 ? -7.985 -10.956 6.590 1.00 58.78 408 LYS A C 1
ATOM 3270 O O . LYS A 1 408 ? -9.198 -10.797 6.527 1.00 58.78 408 LYS A O 1
ATOM 3275 N N . SER A 1 409 ? -7.323 -11.838 5.841 1.00 66.44 409 SER A N 1
ATOM 3276 C CA . SER A 1 409 ? -7.942 -12.689 4.820 1.00 66.44 409 SER A CA 1
ATOM 3277 C C . SER A 1 409 ? -8.968 -13.643 5.430 1.00 66.44 409 SER A C 1
ATOM 3279 O O . SER A 1 409 ? -10.088 -13.727 4.936 1.00 66.44 409 SER A O 1
ATOM 3281 N N . ILE A 1 410 ? -8.630 -14.285 6.556 1.00 74.31 410 ILE A N 1
ATOM 3282 C CA . ILE A 1 410 ? -9.560 -15.171 7.277 1.00 74.31 410 ILE A CA 1
ATOM 3283 C C . ILE A 1 410 ? -10.789 -14.385 7.757 1.00 74.31 410 ILE A C 1
ATOM 3285 O O . ILE A 1 410 ? -11.914 -14.816 7.536 1.00 74.31 410 ILE A O 1
ATOM 3289 N N . ARG A 1 411 ? -10.609 -13.201 8.361 1.00 71.38 411 ARG A N 1
ATOM 3290 C CA . ARG A 1 411 ? -11.729 -12.355 8.820 1.00 71.38 411 ARG A CA 1
ATOM 3291 C C . ARG A 1 411 ? -12.631 -11.892 7.681 1.00 71.38 411 ARG A C 1
ATOM 3293 O O . ARG A 1 411 ? -13.840 -11.848 7.871 1.00 71.38 411 ARG A O 1
ATOM 3300 N N . ILE A 1 412 ? -12.061 -11.552 6.526 1.00 73.62 412 ILE A N 1
ATOM 3301 C CA . ILE A 1 412 ? -12.839 -11.201 5.332 1.00 73.62 412 ILE A CA 1
ATOM 3302 C C . ILE A 1 412 ? -13.664 -12.409 4.882 1.00 73.62 412 ILE A C 1
ATOM 3304 O O . ILE A 1 412 ? -14.858 -12.265 4.648 1.00 73.62 412 ILE A O 1
ATOM 3308 N N . LEU A 1 413 ? -13.065 -13.601 4.833 1.00 79.31 413 LEU A N 1
ATOM 3309 C CA . LEU A 1 413 ? -13.762 -14.828 4.445 1.00 79.31 413 LEU A CA 1
ATOM 3310 C C . LEU A 1 413 ? -14.906 -15.166 5.413 1.00 79.31 413 LEU A C 1
ATOM 3312 O O . LEU A 1 413 ? -16.010 -15.464 4.966 1.00 79.31 413 LEU A O 1
ATOM 3316 N N . LEU A 1 414 ? -14.684 -15.020 6.723 1.00 82.19 414 LEU A N 1
ATOM 3317 C CA . LEU A 1 414 ? -15.728 -15.177 7.742 1.00 82.19 414 LEU A CA 1
ATOM 3318 C C . LEU A 1 414 ? -16.835 -14.120 7.613 1.00 82.19 414 LEU A C 1
ATOM 3320 O O . LEU A 1 414 ? -18.009 -14.445 7.757 1.00 82.19 414 LEU A O 1
ATOM 3324 N N . ALA A 1 415 ? -16.486 -12.862 7.327 1.00 78.94 415 ALA A N 1
ATOM 3325 C CA . ALA A 1 415 ? -17.464 -11.792 7.126 1.00 78.94 415 ALA A CA 1
ATOM 3326 C C . ALA A 1 415 ? -18.320 -12.025 5.870 1.00 78.94 415 ALA A C 1
ATOM 3328 O O . ALA A 1 415 ? -19.523 -11.779 5.899 1.00 78.94 415 ALA A O 1
ATOM 3329 N N . ILE A 1 416 ? -17.717 -12.534 4.791 1.00 78.44 416 ILE A N 1
ATOM 3330 C CA . ILE A 1 416 ? -18.424 -12.943 3.571 1.00 78.44 416 ILE A CA 1
ATOM 3331 C C . ILE A 1 416 ? -19.355 -14.117 3.878 1.00 78.44 416 ILE A C 1
ATOM 3333 O O . ILE A 1 416 ? -20.530 -14.052 3.530 1.00 78.44 416 ILE A O 1
ATOM 3337 N N . ALA A 1 417 ? -18.861 -15.151 4.563 1.00 89.12 417 ALA A N 1
ATOM 3338 C CA . ALA A 1 417 ? -19.671 -16.305 4.937 1.00 89.12 417 ALA A CA 1
ATOM 3339 C C . ALA A 1 417 ? -20.876 -15.894 5.795 1.00 89.12 417 ALA A C 1
ATOM 3341 O O . ALA A 1 417 ? -21.997 -16.263 5.479 1.00 89.12 417 ALA A O 1
ATOM 3342 N N . ALA A 1 418 ? -20.676 -15.038 6.801 1.00 84.62 418 ALA A N 1
ATOM 3343 C CA . ALA A 1 418 ? -21.769 -14.513 7.618 1.00 84.62 418 ALA A CA 1
ATOM 3344 C C . ALA A 1 418 ? -22.754 -13.639 6.819 1.00 84.62 418 ALA A C 1
ATOM 3346 O O . ALA A 1 418 ? -23.948 -13.645 7.100 1.00 84.62 418 ALA A O 1
ATOM 3347 N N . HIS A 1 419 ? -22.276 -12.873 5.832 1.00 77.19 419 HIS A N 1
ATOM 3348 C CA . HIS A 1 419 ? -23.136 -12.028 5.000 1.00 77.19 419 HIS A CA 1
ATOM 3349 C C . HIS A 1 419 ? -24.036 -12.841 4.062 1.00 77.19 419 HIS A C 1
ATOM 3351 O O . HIS A 1 419 ? -25.197 -12.482 3.875 1.00 77.19 419 HIS A O 1
ATOM 3357 N N . TYR A 1 420 ? -23.496 -13.909 3.474 1.00 86.50 420 TYR A N 1
ATOM 3358 C CA . TYR A 1 420 ? -24.219 -14.785 2.550 1.00 86.50 420 TYR A CA 1
ATOM 3359 C C . TYR A 1 420 ? -24.855 -16.007 3.224 1.00 86.50 420 TYR A C 1
ATOM 3361 O O . TYR A 1 420 ? -25.419 -16.843 2.524 1.00 86.50 420 TYR A O 1
ATOM 3369 N N . ASP A 1 421 ? -24.783 -16.095 4.555 1.00 87.94 421 ASP A N 1
ATOM 3370 C CA . ASP A 1 421 ? -25.285 -17.223 5.348 1.00 87.94 421 ASP A CA 1
ATOM 3371 C C . ASP A 1 421 ? -24.691 -18.576 4.904 1.00 87.94 421 ASP A C 1
ATOM 3373 O O . ASP A 1 421 ? -25.380 -19.580 4.737 1.00 87.94 421 ASP A O 1
ATOM 3377 N N . TYR A 1 422 ? -23.381 -18.589 4.645 1.00 91.25 422 TYR A N 1
ATOM 3378 C CA . TYR A 1 422 ? -22.649 -19.797 4.280 1.00 91.25 422 TYR A CA 1
ATOM 3379 C C . TYR A 1 422 ? -22.228 -20.593 5.510 1.00 91.25 422 TYR A C 1
ATOM 3381 O O . TYR A 1 422 ? -21.691 -20.054 6.480 1.00 91.25 422 TYR A O 1
ATOM 3389 N N . GLU A 1 423 ? -22.375 -21.909 5.409 1.00 86.62 423 GLU A N 1
ATOM 3390 C CA . GLU A 1 423 ? -21.845 -22.857 6.379 1.00 86.62 423 GLU A CA 1
ATOM 3391 C C . GLU A 1 423 ? -20.331 -23.033 6.178 1.00 86.62 423 GLU A C 1
ATOM 3393 O O . GLU A 1 423 ? -19.855 -23.270 5.064 1.00 86.62 423 GLU A O 1
ATOM 3398 N N . ILE A 1 424 ? -19.555 -22.891 7.256 1.00 79.75 424 ILE A N 1
ATOM 3399 C CA . ILE A 1 424 ? -18.093 -22.995 7.212 1.00 79.75 424 ILE A CA 1
ATOM 3400 C C . ILE A 1 424 ? -17.668 -24.372 7.707 1.00 79.75 424 ILE A C 1
ATOM 3402 O O . ILE A 1 424 ? -17.917 -24.738 8.853 1.00 79.75 424 ILE A O 1
ATOM 3406 N N . TRP A 1 425 ? -16.933 -25.083 6.858 1.00 77.44 425 TRP A N 1
ATOM 3407 C CA . TRP A 1 425 ? -16.342 -26.376 7.173 1.00 77.44 425 TRP A CA 1
ATOM 3408 C C . TRP A 1 425 ? -14.836 -26.214 7.378 1.00 77.44 425 TRP A C 1
ATOM 3410 O O . TRP A 1 425 ? -14.135 -25.694 6.509 1.00 77.44 425 TRP A O 1
ATOM 3420 N N . GLN A 1 426 ? -14.330 -26.649 8.532 1.00 70.06 426 GLN A N 1
ATOM 3421 C CA . GLN A 1 426 ? -12.900 -26.650 8.836 1.00 70.06 426 GLN A CA 1
ATOM 3422 C C . GLN A 1 426 ? -12.340 -28.068 8.696 1.00 70.06 426 GLN A C 1
ATOM 3424 O O . GLN A 1 426 ? -12.860 -29.007 9.291 1.00 70.06 426 GLN A O 1
ATOM 3429 N N . MET A 1 427 ? -11.243 -28.210 7.951 1.00 60.66 427 MET A N 1
ATOM 3430 C CA . MET A 1 427 ? -10.476 -29.451 7.843 1.00 60.66 427 MET A CA 1
ATOM 3431 C C . MET A 1 427 ? -9.043 -29.189 8.315 1.00 60.66 427 MET A C 1
ATOM 3433 O O . MET A 1 427 ? -8.340 -28.376 7.717 1.00 60.66 427 MET A O 1
ATOM 3437 N N . ASP A 1 428 ? -8.616 -29.854 9.391 1.00 60.62 428 ASP A N 1
ATOM 3438 C CA . ASP A 1 428 ? -7.223 -29.819 9.850 1.00 60.62 428 ASP A CA 1
ATOM 3439 C C . ASP A 1 428 ? -6.422 -30.923 9.147 1.00 60.62 428 ASP A C 1
ATOM 3441 O O . ASP A 1 428 ? -6.811 -32.093 9.154 1.00 60.62 428 ASP A O 1
ATOM 3445 N N . VAL A 1 429 ? -5.302 -30.558 8.526 1.00 58.22 429 VAL A N 1
ATOM 3446 C CA . VAL A 1 429 ? -4.420 -31.501 7.828 1.00 58.22 429 VAL A CA 1
ATOM 3447 C C . VAL A 1 429 ? -3.196 -31.741 8.710 1.00 58.22 429 VAL A C 1
ATOM 3449 O O . VAL A 1 429 ? -2.418 -30.824 8.968 1.00 58.22 429 VAL A O 1
ATOM 3452 N N . LYS A 1 430 ? -3.001 -32.986 9.175 1.00 57.09 430 LYS A N 1
ATOM 3453 C CA . LYS A 1 430 ? -1.909 -33.349 10.107 1.00 57.09 430 LYS A CA 1
ATOM 3454 C C . LYS A 1 430 ? -0.511 -33.006 9.566 1.00 57.09 430 LYS A C 1
ATOM 3456 O O . LYS A 1 430 ? 0.351 -32.554 10.329 1.00 57.09 430 LYS A O 1
ATOM 3461 N N . THR A 1 431 ? -0.314 -33.195 8.265 1.00 55.97 431 THR A N 1
ATOM 3462 C CA . THR A 1 431 ? 0.932 -32.956 7.528 1.00 55.97 431 THR A CA 1
ATOM 3463 C C . THR A 1 431 ? 0.582 -32.555 6.098 1.00 55.97 431 THR A C 1
ATOM 3465 O O . THR A 1 431 ? -0.001 -33.338 5.357 1.00 55.97 431 THR A O 1
ATOM 3468 N N . ALA A 1 432 ? 0.912 -31.322 5.712 1.00 51.16 432 ALA A N 1
ATOM 3469 C CA . ALA A 1 432 ? 0.788 -30.851 4.339 1.00 51.16 432 ALA A CA 1
ATOM 3470 C C . ALA A 1 432 ? 2.194 -30.738 3.743 1.00 51.16 432 ALA A C 1
ATOM 3472 O O . ALA A 1 432 ? 2.946 -29.829 4.093 1.00 51.16 432 ALA A O 1
ATOM 3473 N N . PHE A 1 433 ? 2.551 -31.676 2.870 1.00 53.16 433 PHE A N 1
ATOM 3474 C CA . PHE A 1 433 ? 3.677 -31.520 1.955 1.00 53.16 433 PHE A CA 1
ATOM 3475 C C . PHE A 1 433 ? 3.094 -31.034 0.627 1.00 53.16 433 PHE A C 1
ATOM 3477 O O . PHE A 1 433 ? 2.225 -31.693 0.057 1.00 53.16 433 PHE A O 1
ATOM 3484 N N . LEU A 1 434 ? 3.503 -29.849 0.166 1.00 50.66 434 LEU A N 1
ATOM 3485 C CA . LEU A 1 434 ? 3.094 -29.315 -1.135 1.00 50.66 434 LEU A CA 1
ATOM 3486 C C . LEU A 1 434 ? 3.795 -30.119 -2.240 1.00 50.66 434 LEU A C 1
ATOM 3488 O O . LEU A 1 434 ? 4.832 -29.711 -2.747 1.00 50.66 434 LEU A O 1
ATOM 3492 N N . ASN A 1 435 ? 3.237 -31.273 -2.598 1.00 44.09 435 ASN A N 1
ATOM 3493 C CA . ASN A 1 435 ? 3.642 -32.023 -3.783 1.00 44.09 435 ASN A CA 1
ATOM 3494 C C . ASN A 1 435 ? 2.820 -31.520 -4.974 1.00 44.09 435 ASN A C 1
ATOM 3496 O O . ASN A 1 435 ? 1.750 -32.047 -5.270 1.00 44.09 435 ASN A O 1
ATOM 3500 N N . GLY A 1 436 ? 3.294 -30.456 -5.621 1.00 47.25 436 GLY A N 1
ATOM 3501 C CA . GLY A 1 436 ? 2.823 -30.071 -6.949 1.00 47.25 436 GLY A CA 1
ATOM 3502 C C . GLY A 1 436 ? 3.670 -30.775 -8.002 1.00 47.25 436 GLY A C 1
ATOM 3503 O O . GLY A 1 436 ? 4.895 -30.716 -7.935 1.00 47.25 436 GLY A O 1
ATOM 3504 N N . ILE A 1 437 ? 3.041 -31.440 -8.970 1.00 52.91 437 ILE A N 1
ATOM 3505 C CA . ILE A 1 437 ? 3.743 -31.836 -10.193 1.00 52.91 437 ILE A CA 1
ATOM 3506 C C . ILE A 1 437 ? 3.899 -30.555 -11.014 1.00 52.91 437 ILE A C 1
ATOM 3508 O O . ILE A 1 437 ? 2.901 -29.969 -11.430 1.00 52.91 437 ILE A O 1
ATOM 3512 N N . LEU A 1 438 ? 5.133 -30.083 -11.182 1.00 55.22 438 LEU A N 1
ATOM 3513 C CA . LEU A 1 438 ? 5.436 -28.950 -12.047 1.00 55.22 438 LEU A CA 1
ATOM 3514 C C . LEU A 1 438 ? 5.604 -29.492 -13.474 1.00 55.22 438 LEU A C 1
ATOM 3516 O O . LEU A 1 438 ? 6.540 -30.241 -13.736 1.00 55.22 438 LEU A O 1
ATOM 3520 N N . GLU A 1 439 ? 4.672 -29.172 -14.375 1.00 67.81 439 GLU A N 1
ATOM 3521 C CA . GLU A 1 439 ? 4.809 -29.493 -15.811 1.00 67.81 439 GLU A CA 1
ATOM 3522 C C . GLU A 1 439 ? 5.833 -28.583 -16.511 1.00 67.81 439 GLU A C 1
ATOM 3524 O O . GLU A 1 439 ? 6.312 -28.888 -17.603 1.00 67.81 439 GLU A O 1
ATOM 3529 N N . GLU A 1 440 ? 6.162 -27.459 -15.876 1.00 73.88 440 GLU A N 1
ATOM 3530 C CA . GLU A 1 440 ? 7.129 -26.479 -16.350 1.00 73.88 440 GLU A CA 1
ATOM 3531 C C . GLU A 1 440 ? 8.542 -26.819 -15.863 1.00 73.88 440 GLU A C 1
ATOM 3533 O O . GLU A 1 440 ? 8.741 -27.220 -14.714 1.00 73.88 440 GLU A O 1
ATOM 3538 N N . GLU A 1 441 ? 9.545 -26.612 -16.713 1.00 82.56 441 GLU A N 1
ATOM 3539 C CA . GLU A 1 441 ? 10.939 -26.717 -16.294 1.00 82.56 441 GLU A CA 1
ATOM 3540 C C . GLU A 1 441 ? 11.379 -25.379 -15.690 1.00 82.56 441 GLU A C 1
ATOM 3542 O O . GLU A 1 441 ? 11.242 -24.315 -16.302 1.00 82.56 441 GLU A O 1
ATOM 3547 N N . VAL A 1 442 ? 11.918 -25.437 -14.473 1.00 86.00 442 VAL A N 1
ATOM 3548 C CA . VAL A 1 442 ? 12.439 -24.279 -13.743 1.00 86.00 442 VAL A CA 1
ATOM 3549 C C . VAL A 1 442 ? 13.876 -24.565 -13.345 1.00 86.00 442 VAL A C 1
ATOM 3551 O O . VAL A 1 442 ? 14.161 -25.558 -12.675 1.00 86.00 442 VAL A O 1
ATOM 3554 N N . LEU A 1 443 ? 14.779 -23.675 -13.745 1.00 87.62 443 LEU A N 1
ATOM 3555 C CA . LEU A 1 443 ? 16.176 -23.686 -13.336 1.00 87.62 443 LEU A CA 1
ATOM 3556 C C . LEU A 1 443 ? 16.444 -22.439 -12.503 1.00 87.62 443 LEU A C 1
ATOM 3558 O O . LEU A 1 443 ? 16.538 -21.338 -13.040 1.00 87.62 443 LEU A O 1
ATOM 3562 N N . ASP A 1 444 ? 16.564 -22.624 -11.192 1.00 89.19 444 ASP A N 1
ATOM 3563 C CA . ASP A 1 444 ? 16.982 -21.576 -10.266 1.00 89.19 444 ASP A CA 1
ATOM 3564 C C . ASP A 1 444 ? 18.341 -21.941 -9.676 1.00 89.19 444 ASP A C 1
ATOM 3566 O O . ASP A 1 444 ? 18.481 -22.870 -8.879 1.00 89.19 444 ASP A O 1
ATOM 3570 N N . PHE A 1 445 ? 19.351 -21.213 -10.125 1.00 89.31 445 PHE A N 1
ATOM 3571 C CA . PHE A 1 445 ? 20.714 -21.282 -9.634 1.00 89.31 445 PHE A CA 1
ATOM 3572 C C . PHE A 1 445 ? 21.168 -19.916 -9.118 1.00 89.31 445 PHE A C 1
ATOM 3574 O O . PHE A 1 445 ? 22.359 -19.585 -9.167 1.00 89.31 445 PHE A O 1
ATOM 3581 N N . SER A 1 446 ? 20.231 -19.089 -8.657 1.00 88.25 446 SER A N 1
ATOM 3582 C CA . SER A 1 446 ? 20.560 -17.799 -8.070 1.00 88.25 446 SER A CA 1
ATOM 3583 C C . SER A 1 446 ? 21.458 -17.973 -6.839 1.00 88.25 446 SER A C 1
ATOM 3585 O O . SER A 1 446 ? 21.370 -18.962 -6.110 1.00 88.25 446 SER A O 1
ATOM 3587 N N . ASN A 1 447 ? 22.373 -17.027 -6.609 1.00 91.62 447 ASN A N 1
ATOM 3588 C CA . ASN A 1 447 ? 23.253 -17.014 -5.429 1.00 91.62 447 ASN A CA 1
ATOM 3589 C C . ASN A 1 447 ? 24.119 -18.283 -5.233 1.00 91.62 447 ASN A C 1
ATOM 3591 O O . ASN A 1 447 ? 24.476 -18.630 -4.106 1.00 91.62 447 ASN A O 1
ATOM 3595 N N . CYS A 1 448 ? 24.494 -18.973 -6.313 1.00 85.88 448 CYS A N 1
ATOM 3596 C CA . CYS A 1 448 ? 25.237 -20.238 -6.258 1.00 85.88 448 CYS A CA 1
ATOM 3597 C C . CYS A 1 448 ? 26.758 -20.091 -6.478 1.00 85.88 448 CYS A C 1
ATOM 3599 O O . CYS A 1 448 ? 27.467 -21.095 -6.555 1.00 85.88 448 CYS A O 1
ATOM 3601 N N . SER A 1 449 ? 27.275 -18.859 -6.586 1.00 90.69 449 SER A N 1
ATOM 3602 C CA . SER A 1 449 ? 28.684 -18.558 -6.916 1.00 90.69 449 SER A CA 1
ATOM 3603 C C . SER A 1 449 ? 29.181 -19.225 -8.212 1.00 90.69 449 SER A C 1
ATOM 3605 O O . SER A 1 449 ? 30.369 -19.516 -8.349 1.00 90.69 449 SER A O 1
ATOM 3607 N N . ILE A 1 450 ? 28.281 -19.470 -9.169 1.00 89.81 450 ILE A N 1
ATOM 3608 C CA . ILE A 1 450 ? 28.589 -20.133 -10.442 1.00 89.81 450 ILE A CA 1
ATOM 3609 C C . ILE A 1 450 ? 29.505 -19.248 -11.287 1.00 89.81 450 ILE A C 1
ATOM 3611 O O . ILE A 1 450 ? 29.266 -18.050 -11.422 1.00 89.81 450 ILE A O 1
ATOM 3615 N N . THR A 1 451 ? 30.539 -19.848 -11.871 1.00 93.44 451 THR A N 1
ATOM 3616 C CA . THR A 1 451 ? 31.507 -19.193 -12.760 1.00 93.44 451 THR A CA 1
ATOM 3617 C C . THR A 1 451 ? 31.437 -19.768 -14.176 1.00 93.44 451 THR A C 1
ATOM 3619 O O . THR A 1 451 ? 30.821 -20.808 -14.415 1.00 93.44 451 THR A O 1
ATOM 3622 N N . GLY A 1 452 ? 32.110 -19.108 -15.121 1.00 94.00 452 GLY A N 1
ATOM 3623 C CA . GLY A 1 452 ? 32.185 -19.541 -16.516 1.00 94.00 452 GLY A CA 1
ATOM 3624 C C . GLY A 1 452 ? 31.067 -18.962 -17.382 1.00 94.00 452 GLY A C 1
ATOM 3625 O O . GLY A 1 452 ? 30.380 -18.022 -16.991 1.00 94.00 452 GLY A O 1
ATOM 3626 N N . THR A 1 453 ? 30.917 -19.506 -18.589 1.00 95.31 453 THR A N 1
ATOM 3627 C CA . THR A 1 453 ? 29.981 -18.986 -19.599 1.00 95.31 453 THR A CA 1
ATOM 3628 C C . THR A 1 453 ? 28.648 -19.725 -19.582 1.00 95.31 453 THR A C 1
ATOM 3630 O O . THR A 1 453 ? 28.588 -20.908 -19.239 1.00 95.31 453 THR A O 1
ATOM 3633 N N . MET A 1 454 ? 27.571 -19.044 -19.988 1.00 93.06 454 MET A N 1
ATOM 3634 C CA . MET A 1 454 ? 26.276 -19.701 -20.167 1.00 93.06 454 MET A CA 1
ATOM 3635 C C . MET A 1 454 ? 26.352 -20.749 -21.286 1.00 93.06 454 MET A C 1
ATOM 3637 O O . MET A 1 454 ? 26.759 -20.434 -22.410 1.00 93.06 454 MET A O 1
ATOM 3641 N N . PRO A 1 455 ? 25.950 -22.000 -21.017 1.00 89.81 455 PRO A N 1
ATOM 3642 C CA . PRO A 1 455 ? 26.077 -23.061 -21.995 1.00 89.81 455 PRO A CA 1
ATOM 3643 C C . PRO A 1 455 ? 25.025 -22.954 -23.103 1.00 89.81 455 PRO A C 1
ATOM 3645 O O . PRO A 1 455 ? 23.842 -22.732 -22.857 1.00 89.81 455 PRO A O 1
ATOM 3648 N N . LYS A 1 456 ? 25.443 -23.221 -24.345 1.00 88.19 456 LYS A N 1
ATOM 3649 C CA . LYS A 1 456 ? 24.571 -23.149 -25.533 1.00 88.19 456 LYS A CA 1
ATOM 3650 C C . LYS A 1 456 ? 23.383 -24.117 -25.505 1.00 88.19 456 LYS A C 1
ATOM 3652 O O . LYS A 1 456 ? 22.384 -23.856 -26.167 1.00 88.19 456 LYS A O 1
ATOM 3657 N N . TRP A 1 457 ? 23.467 -25.215 -24.748 1.00 85.88 457 TRP A N 1
ATOM 3658 C CA . TRP A 1 457 ? 22.359 -26.168 -24.606 1.00 85.88 457 TRP A CA 1
ATOM 3659 C C . TRP A 1 457 ? 21.165 -25.600 -23.823 1.00 85.88 457 TRP A C 1
ATOM 3661 O O . TRP A 1 457 ? 20.100 -26.203 -23.839 1.00 85.88 457 TRP A O 1
ATOM 3671 N N . LEU A 1 458 ? 21.266 -24.411 -23.214 1.00 85.00 458 LEU A N 1
ATOM 3672 C CA . LEU A 1 458 ? 20.090 -23.711 -22.674 1.00 85.00 458 LEU A CA 1
ATOM 3673 C C . LEU A 1 458 ? 19.020 -23.433 -23.748 1.00 85.00 458 LEU A C 1
ATOM 3675 O O . LEU A 1 458 ? 17.837 -23.347 -23.431 1.00 85.00 458 LEU A O 1
ATOM 3679 N N . SER A 1 459 ? 19.414 -23.358 -25.022 1.00 85.12 459 SER A N 1
ATOM 3680 C CA . SER A 1 459 ? 18.483 -23.254 -26.152 1.00 85.12 459 SER A CA 1
ATOM 3681 C C . SER A 1 459 ? 17.675 -24.529 -26.425 1.00 85.12 459 SER A C 1
ATOM 3683 O O . SER A 1 459 ? 16.640 -24.447 -27.078 1.00 85.12 459 SER A O 1
ATOM 3685 N N . SER A 1 460 ? 18.114 -25.706 -25.955 1.00 86.00 460 SER A N 1
ATOM 3686 C CA . SER A 1 460 ? 17.473 -26.985 -26.303 1.00 86.00 460 SER A CA 1
ATOM 3687 C C . SER A 1 460 ? 16.296 -27.376 -25.409 1.00 86.00 460 SER A C 1
ATOM 3689 O O . SER A 1 460 ? 15.615 -28.352 -25.719 1.00 86.00 460 SER A O 1
ATOM 3691 N N . PHE A 1 461 ? 16.048 -26.656 -24.311 1.00 83.88 461 PHE A N 1
ATOM 3692 C CA . PHE A 1 461 ? 14.875 -26.920 -23.476 1.00 83.88 461 PHE A CA 1
ATOM 3693 C C . PHE A 1 461 ? 13.603 -26.474 -24.185 1.00 83.88 461 PHE A C 1
ATOM 3695 O O . PHE A 1 461 ? 13.504 -25.329 -24.627 1.00 83.88 461 PHE A O 1
ATOM 3702 N N . MET A 1 462 ? 12.615 -27.362 -24.264 1.00 82.31 462 MET A N 1
ATOM 3703 C CA . MET A 1 462 ? 11.338 -27.053 -24.913 1.00 82.31 462 MET A CA 1
ATOM 3704 C C . MET A 1 462 ? 10.339 -26.386 -23.961 1.00 82.31 462 MET A C 1
ATOM 3706 O O . MET A 1 462 ? 9.492 -25.630 -24.429 1.00 82.31 462 MET A O 1
ATOM 3710 N N . ASN A 1 463 ? 10.468 -26.624 -22.647 1.00 85.44 463 ASN A N 1
ATOM 3711 C CA . ASN A 1 463 ? 9.498 -26.195 -21.633 1.00 85.44 463 ASN A CA 1
ATOM 3712 C C . ASN A 1 463 ? 10.137 -25.393 -20.482 1.00 85.44 463 ASN A C 1
ATOM 3714 O O . ASN A 1 463 ? 9.548 -25.289 -19.404 1.00 85.44 463 ASN A O 1
ATOM 3718 N N . LEU A 1 464 ? 11.328 -24.819 -20.686 1.00 89.00 464 LEU A N 1
ATOM 3719 C CA . LEU A 1 464 ? 11.988 -23.981 -19.682 1.00 89.00 464 LEU A CA 1
ATOM 3720 C C . LEU A 1 464 ? 11.259 -22.642 -19.573 1.00 89.00 464 LEU A C 1
ATOM 3722 O O . LEU A 1 464 ? 11.388 -21.789 -20.455 1.00 89.00 464 LEU A O 1
ATOM 3726 N N . THR A 1 465 ? 10.483 -22.468 -18.502 1.00 91.31 465 THR A N 1
ATOM 3727 C CA . THR A 1 465 ? 9.683 -21.255 -18.268 1.00 91.31 465 THR A CA 1
ATOM 3728 C C . THR A 1 465 ? 10.404 -20.254 -17.379 1.00 91.31 465 THR A C 1
ATOM 3730 O O . THR A 1 465 ? 10.207 -19.047 -17.534 1.00 91.31 465 THR A O 1
ATOM 3733 N N . ARG A 1 466 ? 11.273 -20.719 -16.476 1.00 93.25 466 ARG A N 1
ATOM 3734 C CA . ARG A 1 466 ? 12.052 -19.854 -15.584 1.00 93.25 466 ARG A CA 1
ATOM 3735 C C . ARG A 1 466 ? 13.521 -20.241 -15.583 1.00 93.25 466 ARG A C 1
ATOM 3737 O O . ARG A 1 466 ? 13.867 -21.375 -15.257 1.00 93.25 466 ARG A O 1
ATOM 3744 N N . LEU A 1 467 ? 14.365 -19.258 -15.877 1.00 94.12 467 LEU A N 1
ATOM 3745 C CA . LEU A 1 467 ? 15.809 -19.334 -15.706 1.00 94.12 467 LEU A CA 1
ATOM 3746 C C . LEU A 1 467 ? 16.262 -18.200 -14.786 1.00 94.12 467 LEU A C 1
ATOM 3748 O O . LEU A 1 467 ? 16.194 -17.027 -15.159 1.00 94.12 467 LEU A O 1
ATOM 3752 N N . ASP A 1 468 ? 16.739 -18.559 -13.599 1.00 95.88 468 ASP A N 1
ATOM 3753 C CA . ASP A 1 468 ? 17.356 -17.634 -12.655 1.00 95.88 468 ASP A CA 1
ATOM 3754 C C . ASP A 1 468 ? 18.826 -17.997 -12.447 1.00 95.88 468 ASP A C 1
ATOM 3756 O O . ASP A 1 468 ? 19.175 -19.027 -11.876 1.00 95.88 468 ASP A O 1
ATOM 3760 N N . LEU A 1 469 ? 19.700 -17.143 -12.963 1.00 94.75 469 LEU A N 1
ATOM 3761 C CA . LEU A 1 469 ? 21.147 -17.213 -12.793 1.00 94.75 469 LEU A CA 1
ATOM 3762 C C . LEU A 1 469 ? 21.665 -15.955 -12.086 1.00 94.75 469 LEU A C 1
ATOM 3764 O O . LEU A 1 469 ? 22.857 -15.645 -12.164 1.00 94.75 469 LEU A O 1
ATOM 3768 N N . SER A 1 470 ? 20.790 -15.202 -11.419 1.00 93.44 470 SER A N 1
ATOM 3769 C CA . SER A 1 470 ? 21.154 -13.938 -10.790 1.00 93.44 470 SER A CA 1
ATOM 3770 C C . SER A 1 470 ? 22.156 -14.117 -9.644 1.00 93.44 470 SER A C 1
ATOM 3772 O O . SER A 1 470 ? 22.216 -15.161 -8.992 1.00 93.44 470 SER A O 1
ATOM 3774 N N . ASN A 1 471 ? 22.943 -13.077 -9.363 1.00 93.94 471 ASN A N 1
ATOM 3775 C CA . ASN A 1 471 ? 23.893 -13.054 -8.244 1.00 93.94 471 ASN A CA 1
ATOM 3776 C C . ASN A 1 471 ? 24.946 -14.181 -8.307 1.00 93.94 471 ASN A C 1
ATOM 3778 O O . ASN A 1 471 ? 25.247 -14.836 -7.306 1.00 93.94 471 ASN A O 1
ATOM 3782 N N . ASN A 1 472 ? 25.508 -14.413 -9.492 1.00 93.75 472 ASN A N 1
ATOM 3783 C CA . ASN A 1 472 ? 26.615 -15.343 -9.715 1.00 93.75 472 ASN A CA 1
ATOM 3784 C C . ASN A 1 472 ? 27.846 -14.600 -10.282 1.00 93.75 472 ASN A C 1
ATOM 3786 O O . ASN A 1 472 ? 27.960 -13.378 -10.191 1.00 93.75 472 ASN A O 1
ATOM 3790 N N . HIS A 1 473 ? 28.811 -15.342 -10.823 1.00 95.12 473 HIS A N 1
ATOM 3791 C CA . HIS A 1 473 ? 30.037 -14.840 -11.451 1.00 95.12 473 HIS A CA 1
ATOM 3792 C C . HIS A 1 473 ? 30.129 -15.291 -12.915 1.00 95.12 473 HIS A C 1
ATOM 3794 O O . HIS A 1 473 ? 31.204 -15.647 -13.405 1.00 95.12 473 HIS A O 1
ATOM 3800 N N . ILE A 1 474 ? 28.986 -15.330 -13.599 1.00 95.81 474 ILE A N 1
ATOM 3801 C CA . ILE A 1 474 ? 28.898 -15.764 -14.990 1.00 95.81 474 ILE A CA 1
ATOM 3802 C C . ILE A 1 474 ? 29.505 -14.695 -15.899 1.00 95.81 474 ILE A C 1
ATOM 3804 O O . ILE A 1 474 ? 29.286 -13.493 -15.724 1.00 95.81 474 ILE A O 1
ATOM 3808 N N . GLU A 1 475 ? 30.263 -15.144 -16.891 1.00 95.88 475 GLU A N 1
ATOM 3809 C CA . GLU A 1 475 ? 30.974 -14.298 -17.841 1.00 95.88 475 GLU A CA 1
ATOM 3810 C C . GLU A 1 475 ? 30.605 -14.605 -19.295 1.00 95.88 475 GLU A C 1
ATOM 3812 O O . GLU A 1 475 ? 30.023 -15.641 -19.620 1.00 95.88 475 GLU A O 1
ATOM 3817 N N . GLY A 1 476 ? 30.976 -13.691 -20.191 1.00 96.62 476 GLY A N 1
ATOM 3818 C CA . GLY A 1 476 ? 30.766 -13.851 -21.628 1.00 96.62 476 GLY A CA 1
ATOM 3819 C C . GLY A 1 476 ? 29.360 -13.460 -22.100 1.00 96.62 476 GLY A C 1
ATOM 3820 O O . GLY A 1 476 ? 28.574 -12.902 -21.330 1.00 96.62 476 GLY A O 1
ATOM 3821 N N . PRO A 1 477 ? 29.059 -13.698 -23.388 1.00 96.75 477 PRO A N 1
ATOM 3822 C CA . PRO A 1 477 ? 27.811 -13.264 -23.995 1.00 96.75 477 PRO A CA 1
ATOM 3823 C C . PRO A 1 477 ? 26.621 -14.139 -23.616 1.00 96.75 477 PRO A C 1
ATOM 3825 O O . PRO A 1 477 ? 26.770 -15.324 -23.311 1.00 96.75 477 PRO A O 1
ATOM 3828 N N . ILE A 1 478 ? 25.424 -13.554 -23.700 1.00 96.06 478 ILE A N 1
ATOM 3829 C CA . ILE A 1 478 ? 24.170 -14.306 -23.623 1.00 96.06 478 ILE A CA 1
ATOM 3830 C C . ILE A 1 478 ? 24.046 -15.155 -24.902 1.00 96.06 478 ILE A C 1
ATOM 3832 O O . ILE A 1 478 ? 24.038 -14.584 -25.994 1.00 96.06 478 ILE A O 1
ATOM 3836 N N . PRO A 1 479 ? 24.007 -16.501 -24.812 1.00 94.31 479 PRO A N 1
ATOM 3837 C CA . PRO A 1 479 ? 23.788 -17.353 -25.976 1.00 94.31 479 PRO A CA 1
ATOM 3838 C C . PRO A 1 479 ? 22.330 -17.257 -26.439 1.00 94.31 479 PRO A C 1
ATOM 3840 O O . PRO A 1 479 ? 21.492 -16.675 -25.756 1.00 94.31 479 PRO A O 1
ATOM 3843 N N . GLU A 1 480 ? 21.998 -17.889 -27.563 1.00 91.50 480 GLU A N 1
ATOM 3844 C CA . GLU A 1 480 ? 20.591 -18.094 -27.916 1.00 91.50 480 GLU A CA 1
ATOM 3845 C C . GLU A 1 480 ? 19.877 -18.883 -26.806 1.00 91.50 480 GLU A C 1
ATOM 3847 O O . GLU A 1 480 ? 20.411 -19.871 -26.289 1.00 91.50 480 GLU A O 1
ATOM 3852 N N . LEU A 1 481 ? 18.680 -18.433 -26.433 1.00 89.81 481 LEU A N 1
ATOM 3853 C CA . LEU A 1 481 ? 17.876 -19.004 -25.352 1.00 89.81 481 LEU A CA 1
ATOM 3854 C C . LEU A 1 481 ? 16.555 -19.558 -25.896 1.00 89.81 481 LEU A C 1
ATOM 3856 O O . LEU A 1 481 ? 16.110 -19.192 -26.983 1.00 89.81 481 LEU A O 1
ATOM 3860 N N . SER A 1 482 ? 15.925 -20.452 -25.134 1.00 88.19 482 SER A N 1
ATOM 3861 C CA . SER A 1 482 ? 14.637 -21.030 -25.523 1.00 88.19 482 SER A CA 1
ATOM 3862 C C . SER A 1 482 ? 13.513 -19.990 -25.524 1.00 88.19 482 SER A C 1
ATOM 3864 O O . SER A 1 482 ? 13.367 -19.209 -24.586 1.00 88.19 482 SER A O 1
ATOM 3866 N N . SER A 1 483 ? 12.665 -20.031 -26.555 1.00 90.88 483 SER A N 1
ATOM 3867 C CA . SER A 1 483 ? 11.509 -19.137 -26.700 1.00 90.88 483 SER A CA 1
ATOM 3868 C C . SER A 1 483 ? 10.385 -19.367 -25.673 1.00 90.88 483 SER A C 1
ATOM 3870 O O . SER A 1 483 ? 9.482 -18.539 -25.581 1.00 90.88 483 SER A O 1
ATOM 3872 N N . SER A 1 484 ? 10.426 -20.465 -24.900 1.00 90.56 484 SER A N 1
ATOM 3873 C CA . SER A 1 484 ? 9.399 -20.830 -23.907 1.00 90.56 484 SER A CA 1
ATOM 3874 C C . SER A 1 484 ? 9.468 -20.035 -22.594 1.00 90.56 484 SER A C 1
ATOM 3876 O O . SER A 1 484 ? 8.623 -20.226 -21.719 1.00 90.56 484 SER A O 1
ATOM 3878 N N . MET A 1 485 ? 10.479 -19.179 -22.420 1.00 92.06 485 MET A N 1
ATOM 3879 C CA . MET A 1 485 ? 10.716 -18.474 -21.159 1.00 92.06 485 MET A CA 1
ATOM 3880 C C . MET A 1 485 ? 9.624 -17.446 -20.842 1.00 92.06 485 MET A C 1
ATOM 3882 O O . MET A 1 485 ? 9.246 -16.622 -21.672 1.00 92.06 485 MET A O 1
ATOM 3886 N N . ARG A 1 486 ? 9.191 -17.463 -19.580 1.00 93.94 486 ARG A N 1
ATOM 3887 C CA . ARG A 1 486 ? 8.327 -16.464 -18.936 1.00 93.94 486 ARG A CA 1
ATOM 3888 C C . ARG A 1 486 ? 9.130 -15.551 -18.013 1.00 93.94 486 ARG A C 1
ATOM 3890 O O . ARG A 1 486 ? 8.859 -14.356 -17.935 1.00 93.94 486 ARG A O 1
ATOM 3897 N N . PHE A 1 487 ? 10.155 -16.091 -17.357 1.00 95.44 487 PHE A N 1
ATOM 3898 C CA . PHE A 1 487 ? 10.987 -15.355 -16.410 1.00 95.44 487 PHE A CA 1
ATOM 3899 C C . PHE A 1 487 ? 12.472 -15.582 -16.694 1.00 95.44 487 PHE A C 1
ATOM 3901 O O . PHE A 1 487 ? 12.961 -16.710 -16.590 1.00 95.44 487 PHE A O 1
ATOM 3908 N N . LEU A 1 488 ? 13.193 -14.507 -17.015 1.00 96.88 488 LEU A N 1
ATOM 3909 C CA . LEU A 1 488 ? 14.636 -14.533 -17.248 1.00 96.88 488 LEU A CA 1
ATOM 3910 C C . LEU A 1 488 ? 15.349 -13.561 -16.302 1.00 96.88 488 LEU A C 1
ATOM 3912 O O . LEU A 1 488 ? 15.251 -12.343 -16.465 1.00 96.88 488 LEU A O 1
ATOM 3916 N N . TYR A 1 489 ? 16.100 -14.107 -15.344 1.00 97.31 489 TYR A N 1
ATOM 3917 C CA . TYR A 1 489 ? 16.878 -13.341 -14.369 1.00 97.31 489 TYR A CA 1
ATOM 3918 C C . TYR A 1 489 ? 18.371 -13.639 -14.522 1.00 97.31 489 TYR A C 1
ATOM 3920 O O . TYR A 1 489 ? 18.853 -14.699 -14.133 1.00 97.31 489 TYR A O 1
ATOM 3928 N N . LEU A 1 490 ? 19.125 -12.686 -15.066 1.00 97.12 490 LEU A N 1
ATOM 3929 C CA . LEU A 1 490 ? 20.585 -12.760 -15.229 1.00 97.12 490 LEU A CA 1
ATOM 3930 C C . LEU A 1 490 ? 21.308 -11.645 -14.456 1.00 97.12 490 LEU A C 1
ATOM 3932 O O . LEU A 1 490 ? 22.483 -11.355 -14.706 1.00 97.12 490 LEU A O 1
ATOM 3936 N N . SER A 1 491 ? 20.611 -10.978 -13.538 1.00 97.12 491 SER A N 1
ATOM 3937 C CA . SER A 1 491 ? 21.110 -9.770 -12.890 1.00 97.12 491 SER A CA 1
ATOM 3938 C C . SER A 1 491 ? 22.289 -10.021 -11.952 1.00 97.12 491 SER A C 1
ATOM 3940 O O . SER A 1 491 ? 22.464 -11.107 -11.403 1.00 97.12 491 SER A O 1
ATOM 3942 N N . ASN A 1 492 ? 23.108 -8.989 -11.749 1.00 95.81 492 ASN A N 1
ATOM 3943 C CA . ASN A 1 492 ? 24.212 -8.997 -10.787 1.00 95.81 492 ASN A CA 1
ATOM 3944 C C . ASN A 1 492 ? 25.242 -10.126 -11.010 1.00 95.81 492 ASN A C 1
ATOM 3946 O O . ASN A 1 492 ? 25.693 -10.748 -10.052 1.00 95.81 492 ASN A O 1
ATOM 3950 N N . ASN A 1 493 ? 25.621 -10.387 -12.267 1.00 94.69 493 ASN A N 1
ATOM 3951 C CA . ASN A 1 493 ? 26.718 -11.304 -12.610 1.00 94.69 493 ASN A CA 1
ATOM 3952 C C . ASN A 1 493 ? 28.049 -10.585 -12.889 1.00 94.69 493 ASN A C 1
ATOM 3954 O O . ASN A 1 493 ? 29.096 -11.223 -12.984 1.00 94.69 493 ASN A O 1
ATOM 3958 N N . MET A 1 494 ? 28.031 -9.250 -13.000 1.00 89.81 494 MET A N 1
ATOM 3959 C CA . MET A 1 494 ? 29.182 -8.347 -13.177 1.00 89.81 494 MET A CA 1
ATOM 3960 C C . MET A 1 494 ? 30.042 -8.534 -14.442 1.00 89.81 494 MET A C 1
ATOM 3962 O O . MET A 1 494 ? 30.757 -7.593 -14.796 1.00 89.81 494 MET A O 1
ATOM 3966 N N . MET A 1 495 ? 30.016 -9.696 -15.106 1.00 93.06 495 MET A N 1
ATOM 3967 C CA . MET A 1 495 ? 30.907 -10.061 -16.220 1.00 93.06 495 MET A CA 1
ATOM 3968 C C . MET A 1 495 ? 30.179 -10.548 -17.484 1.00 93.06 495 MET A C 1
ATOM 3970 O O . MET A 1 495 ? 30.840 -10.751 -18.506 1.00 93.06 495 MET A O 1
ATOM 3974 N N . ILE A 1 496 ? 28.847 -10.682 -17.463 1.00 97.25 496 ILE A N 1
ATOM 3975 C CA . ILE A 1 496 ? 28.057 -10.927 -18.681 1.00 97.25 496 ILE A CA 1
ATOM 3976 C C . ILE A 1 496 ? 28.203 -9.714 -19.608 1.00 97.25 496 ILE A C 1
ATOM 3978 O O . ILE A 1 496 ? 28.021 -8.578 -19.165 1.00 97.25 496 ILE A O 1
ATOM 3982 N N . ASN A 1 497 ? 28.560 -9.944 -20.871 1.00 97.00 497 ASN A N 1
ATOM 3983 C CA . ASN A 1 497 ? 28.915 -8.898 -21.834 1.00 97.00 497 ASN A CA 1
ATOM 3984 C C . ASN A 1 497 ? 28.300 -9.135 -23.225 1.00 97.00 497 ASN A C 1
ATOM 3986 O O . ASN A 1 497 ? 27.508 -10.051 -23.409 1.00 97.00 497 ASN A O 1
ATOM 3990 N N . GLY A 1 498 ? 28.630 -8.287 -24.202 1.00 96.75 498 GLY A N 1
ATOM 3991 C CA . GLY A 1 498 ? 28.055 -8.370 -25.548 1.00 96.75 498 GLY A CA 1
ATOM 3992 C C . GLY A 1 498 ? 26.619 -7.845 -25.622 1.00 96.75 498 GLY A C 1
ATOM 3993 O O . GLY A 1 498 ? 26.119 -7.246 -24.670 1.00 96.75 498 GLY A O 1
ATOM 3994 N N . SER A 1 499 ? 25.976 -8.036 -26.773 1.00 97.00 499 SER A N 1
ATOM 3995 C CA . SER A 1 499 ? 24.607 -7.581 -27.028 1.00 97.00 499 SER A CA 1
ATOM 3996 C C . SER A 1 499 ? 23.556 -8.594 -26.583 1.00 97.00 499 SER A C 1
ATOM 3998 O O . SER A 1 499 ? 23.839 -9.775 -26.388 1.00 97.00 499 SER A O 1
ATOM 4000 N N . ILE A 1 500 ? 22.318 -8.119 -26.451 1.00 96.44 500 ILE A N 1
ATOM 4001 C CA . ILE A 1 500 ? 21.146 -8.985 -26.298 1.00 96.44 500 ILE A CA 1
ATOM 4002 C C . ILE A 1 500 ? 20.979 -9.807 -27.596 1.00 96.44 500 ILE A C 1
ATOM 4004 O O . ILE A 1 500 ? 21.028 -9.207 -28.672 1.00 96.44 500 ILE A O 1
ATOM 4008 N N . PRO A 1 501 ? 20.810 -11.141 -27.526 1.00 93.62 501 PRO A N 1
ATOM 4009 C CA . PRO A 1 501 ? 20.650 -11.997 -28.700 1.00 93.62 501 PRO A CA 1
ATOM 4010 C C . PRO A 1 501 ? 19.257 -11.855 -29.327 1.00 93.62 501 PRO A C 1
ATOM 4012 O O . PRO A 1 501 ? 18.269 -11.608 -28.631 1.00 93.62 501 PRO A O 1
ATOM 4015 N N . ASP A 1 502 ? 19.166 -12.077 -30.640 1.00 88.94 502 ASP A N 1
ATOM 4016 C CA . ASP A 1 502 ? 17.920 -11.915 -31.402 1.00 88.94 502 ASP A CA 1
ATOM 4017 C C . ASP A 1 502 ? 16.834 -12.933 -31.006 1.00 88.94 502 ASP A C 1
ATOM 4019 O O . ASP A 1 502 ? 15.645 -12.649 -31.173 1.00 88.94 502 ASP A O 1
ATOM 4023 N N . SER A 1 503 ? 17.189 -14.091 -30.422 1.00 89.62 503 SER A N 1
ATOM 4024 C CA . SER A 1 503 ? 16.196 -15.023 -29.845 1.00 89.62 503 SER A CA 1
ATOM 4025 C C . SER A 1 503 ? 15.310 -14.386 -28.786 1.00 89.62 503 SER A C 1
ATOM 4027 O O . SER A 1 503 ? 14.178 -14.843 -28.617 1.00 89.62 503 SER A O 1
ATOM 4029 N N . LEU A 1 504 ? 15.752 -13.312 -28.117 1.00 93.38 504 LEU A N 1
ATOM 4030 C CA . LEU A 1 504 ? 14.895 -12.587 -27.181 1.00 93.38 504 LEU A CA 1
ATOM 4031 C C . LEU A 1 504 ? 13.592 -12.144 -27.871 1.00 93.38 504 LEU A C 1
ATOM 4033 O O . LEU A 1 504 ? 12.518 -12.266 -27.293 1.00 93.38 504 LEU A O 1
ATOM 4037 N N . CYS A 1 505 ? 13.654 -11.739 -29.144 1.00 92.50 505 CYS A N 1
ATOM 4038 C CA . CYS A 1 505 ? 12.493 -11.306 -29.926 1.00 92.50 505 CYS A CA 1
ATOM 4039 C C . CYS A 1 505 ? 11.453 -12.409 -30.194 1.00 92.50 505 CYS A C 1
ATOM 4041 O O . CYS A 1 505 ? 10.367 -12.109 -30.698 1.00 92.50 505 CYS A O 1
ATOM 4043 N N . GLN A 1 506 ? 11.783 -13.674 -29.917 1.00 92.50 506 GLN A N 1
ATOM 4044 C CA . GLN A 1 506 ? 10.903 -14.828 -30.114 1.00 92.50 506 GLN A CA 1
ATOM 4045 C C . GLN A 1 506 ? 10.117 -15.192 -28.842 1.00 92.50 506 GLN A C 1
ATOM 4047 O O . GLN A 1 506 ? 9.162 -15.964 -28.918 1.00 92.50 506 GLN A O 1
ATOM 4052 N N . MET A 1 507 ? 10.476 -14.631 -27.681 1.00 94.00 507 MET A N 1
ATOM 4053 C CA . MET A 1 507 ? 9.889 -14.968 -26.378 1.00 94.00 507 MET A CA 1
ATOM 4054 C C . MET A 1 507 ? 8.578 -14.214 -26.120 1.00 94.00 507 MET A C 1
ATOM 4056 O O . MET A 1 507 ? 8.505 -13.318 -25.282 1.00 94.00 507 MET A O 1
ATOM 4060 N N . LYS A 1 508 ? 7.507 -14.563 -26.834 1.00 94.25 508 LYS A N 1
ATOM 4061 C CA . LYS A 1 508 ? 6.213 -13.857 -26.732 1.00 94.25 508 LYS A CA 1
ATOM 4062 C C . LYS A 1 508 ? 5.599 -13.868 -25.330 1.00 94.25 508 LYS A C 1
ATOM 4064 O O . LYS A 1 508 ? 4.942 -12.904 -24.941 1.00 94.25 508 LYS A O 1
ATOM 4069 N N . SER A 1 509 ? 5.821 -14.955 -24.594 1.00 93.69 509 SER A N 1
ATOM 4070 C CA . SER A 1 509 ? 5.288 -15.189 -23.247 1.00 93.69 509 SER A CA 1
ATOM 4071 C C . SER A 1 509 ? 6.178 -14.641 -22.129 1.00 93.69 509 SER A C 1
ATOM 4073 O O . SER A 1 509 ? 5.898 -14.905 -20.963 1.00 93.69 509 SER A O 1
ATOM 4075 N N . LEU A 1 510 ? 7.246 -13.904 -22.456 1.00 96.38 510 LEU A N 1
ATOM 4076 C CA . LEU A 1 510 ? 8.135 -13.322 -21.456 1.00 96.38 510 LEU A CA 1
ATOM 4077 C C . LEU A 1 510 ? 7.369 -12.291 -20.619 1.00 96.38 510 LEU A C 1
ATOM 4079 O O . LEU A 1 510 ? 6.842 -11.328 -21.164 1.00 96.38 510 LEU A O 1
ATOM 4083 N N . GLU A 1 511 ? 7.319 -12.497 -19.307 1.00 96.00 511 GLU A N 1
ATOM 4084 C CA . GLU A 1 511 ? 6.669 -11.623 -18.322 1.00 96.00 511 GLU A CA 1
ATOM 4085 C C . GLU A 1 511 ? 7.699 -10.717 -17.642 1.00 96.00 511 GLU A C 1
ATOM 4087 O O . GLU A 1 511 ? 7.498 -9.508 -17.521 1.00 96.00 511 GLU A O 1
ATOM 4092 N N . THR A 1 512 ? 8.843 -11.288 -17.245 1.00 97.31 512 THR A N 1
ATOM 4093 C CA . THR A 1 512 ? 9.932 -10.553 -16.592 1.00 97.31 512 THR A CA 1
ATOM 4094 C C . THR A 1 512 ? 11.276 -10.804 -17.263 1.00 97.31 512 THR A C 1
ATOM 4096 O O . THR A 1 512 ? 11.722 -11.946 -17.395 1.00 97.31 512 THR A O 1
ATOM 4099 N N . LEU A 1 513 ? 11.960 -9.706 -17.581 1.00 98.12 513 LEU A N 1
ATOM 4100 C CA . LEU A 1 513 ? 13.342 -9.667 -18.039 1.00 98.12 513 LEU A CA 1
ATOM 4101 C C . LEU A 1 513 ? 14.190 -8.833 -17.073 1.00 98.12 513 LEU A C 1
ATOM 4103 O O . LEU A 1 513 ? 13.995 -7.621 -16.963 1.00 98.12 513 LEU A O 1
ATOM 4107 N N . ASP A 1 514 ? 15.160 -9.453 -16.404 1.00 98.31 514 ASP A N 1
ATOM 4108 C CA . ASP A 1 514 ? 16.135 -8.744 -15.572 1.00 98.31 514 ASP A CA 1
ATOM 4109 C C . ASP A 1 514 ? 17.571 -9.075 -15.979 1.00 98.31 514 ASP A C 1
ATOM 4111 O O . ASP A 1 514 ? 18.110 -10.137 -15.671 1.00 98.31 514 ASP A O 1
ATOM 4115 N N . LEU A 1 515 ? 18.203 -8.120 -16.655 1.00 98.12 515 LEU A N 1
ATOM 4116 C CA . LEU A 1 515 ? 19.595 -8.172 -17.099 1.00 98.12 515 LEU A CA 1
ATOM 4117 C C . LEU A 1 515 ? 20.471 -7.142 -16.365 1.00 98.12 515 LEU A C 1
ATOM 4119 O O . LEU A 1 515 ? 21.592 -6.855 -16.796 1.00 98.12 515 LEU A O 1
ATOM 4123 N N . SER A 1 516 ? 19.963 -6.539 -15.287 1.00 97.88 516 SER A N 1
ATOM 4124 C CA . SER A 1 516 ? 20.612 -5.411 -14.614 1.00 97.88 516 SER A CA 1
ATOM 4125 C C . SER A 1 516 ? 21.962 -5.768 -13.972 1.00 97.88 516 SER A C 1
ATOM 4127 O O . SER A 1 516 ? 22.212 -6.912 -13.597 1.00 97.88 516 SER A O 1
ATOM 4129 N N . LYS A 1 517 ? 22.839 -4.770 -13.795 1.00 97.69 517 LYS A N 1
ATOM 4130 C CA . LYS A 1 517 ? 24.154 -4.909 -13.133 1.00 97.69 517 LYS A CA 1
ATOM 4131 C C . LYS A 1 517 ? 25.081 -5.924 -13.823 1.00 97.69 517 LYS A C 1
ATOM 4133 O O . LYS A 1 517 ? 25.621 -6.834 -13.188 1.00 97.69 517 LYS A O 1
ATOM 4138 N N . ASN A 1 518 ? 25.276 -5.739 -15.123 1.00 98.25 518 ASN A N 1
ATOM 4139 C CA . ASN A 1 518 ? 26.189 -6.519 -15.960 1.00 98.25 518 ASN A CA 1
ATOM 4140 C C . ASN A 1 518 ? 27.060 -5.579 -16.823 1.00 98.25 518 ASN A C 1
ATOM 4142 O O . ASN A 1 518 ? 27.161 -4.381 -16.555 1.00 98.25 518 ASN A O 1
ATOM 4146 N N . ARG A 1 519 ? 27.752 -6.117 -17.834 1.00 98.12 519 ARG A N 1
ATOM 4147 C CA . ARG A 1 519 ? 28.558 -5.369 -18.818 1.00 98.12 519 ARG A CA 1
ATOM 4148 C C . ARG A 1 519 ? 27.992 -5.513 -20.234 1.00 98.12 519 ARG A C 1
ATOM 4150 O O . ARG A 1 519 ? 28.755 -5.502 -21.201 1.00 98.12 519 ARG A O 1
ATOM 4157 N N . LEU A 1 520 ? 26.678 -5.698 -20.360 1.00 98.31 520 LEU A N 1
ATOM 4158 C CA . LEU A 1 520 ? 26.015 -5.808 -21.660 1.00 98.31 520 LEU A CA 1
ATOM 4159 C C . LEU A 1 520 ? 26.137 -4.491 -22.425 1.00 98.31 520 LEU A C 1
ATOM 4161 O O . LEU A 1 520 ? 26.074 -3.423 -21.821 1.00 98.31 520 LEU A O 1
ATOM 4165 N N . SER A 1 521 ? 26.331 -4.567 -23.735 1.00 97.56 521 SER A N 1
ATOM 4166 C CA . SER A 1 521 ? 26.621 -3.425 -24.601 1.00 97.56 521 SER A CA 1
ATOM 4167 C C . SER A 1 521 ? 25.890 -3.519 -25.942 1.00 97.56 521 SER A C 1
ATOM 4169 O O . SER A 1 521 ? 25.198 -4.494 -26.225 1.00 97.56 521 SER A O 1
ATOM 4171 N N . GLY A 1 522 ? 26.021 -2.486 -26.775 1.00 97.19 522 GLY A N 1
ATOM 4172 C CA . GLY A 1 522 ? 25.283 -2.380 -28.035 1.00 97.19 522 GLY A CA 1
ATOM 4173 C C . GLY A 1 522 ? 23.877 -1.809 -27.847 1.00 97.19 522 GLY A C 1
ATOM 4174 O O . GLY A 1 522 ? 23.536 -1.303 -26.775 1.00 97.19 522 GLY A O 1
ATOM 4175 N N . ASN A 1 523 ? 23.080 -1.870 -28.910 1.00 97.69 523 ASN A N 1
ATOM 4176 C CA . ASN A 1 523 ? 21.736 -1.296 -28.942 1.00 97.69 523 ASN A CA 1
ATOM 4177 C C . ASN A 1 523 ? 20.700 -2.294 -28.409 1.00 97.69 523 ASN A C 1
ATOM 4179 O O . ASN A 1 523 ? 20.899 -3.508 -28.479 1.00 97.69 523 ASN A O 1
ATOM 4183 N N . LEU A 1 524 ? 19.561 -1.787 -27.929 1.00 97.50 524 LEU A N 1
ATOM 4184 C CA . LEU A 1 524 ? 18.401 -2.644 -27.679 1.00 97.50 524 LEU A CA 1
ATOM 4185 C C . LEU A 1 524 ? 17.817 -3.134 -29.019 1.00 97.50 524 LEU A C 1
ATOM 4187 O O . LEU A 1 524 ? 17.745 -2.343 -29.964 1.00 97.50 524 LEU A O 1
ATOM 4191 N N . PRO A 1 525 ? 17.371 -4.400 -29.115 1.00 95.25 525 PRO A N 1
ATOM 4192 C CA . PRO A 1 525 ? 16.768 -4.927 -30.337 1.00 95.25 525 PRO A CA 1
ATOM 4193 C C . PRO A 1 525 ? 15.434 -4.230 -30.635 1.00 95.25 525 PRO A C 1
ATOM 4195 O O . PRO A 1 525 ? 14.668 -3.939 -29.718 1.00 95.25 525 PRO A O 1
ATOM 4198 N N . ASP A 1 526 ? 15.123 -3.976 -31.908 1.00 94.94 526 ASP A N 1
ATOM 4199 C CA . ASP A 1 526 ? 13.906 -3.255 -32.318 1.00 94.94 526 ASP A CA 1
ATOM 4200 C C . ASP A 1 526 ? 12.703 -4.200 -32.519 1.00 94.94 526 ASP A C 1
ATOM 4202 O O . ASP A 1 526 ? 12.110 -4.282 -33.592 1.00 94.94 526 ASP A O 1
ATOM 4206 N N . CYS A 1 527 ? 12.372 -4.975 -31.484 1.00 95.25 527 CYS A N 1
ATOM 4207 C CA . CYS A 1 527 ? 11.328 -6.005 -31.531 1.00 95.25 527 CYS A CA 1
ATOM 4208 C C . CYS A 1 527 ? 10.447 -6.049 -30.275 1.00 95.25 527 CYS A C 1
ATOM 4210 O O . CYS A 1 527 ? 9.737 -7.025 -30.045 1.00 95.25 527 CYS A O 1
ATOM 4212 N N . TRP A 1 528 ? 10.465 -4.999 -29.452 1.00 95.50 528 TRP A N 1
ATOM 4213 C CA . TRP A 1 528 ? 9.776 -4.992 -28.155 1.00 95.50 528 TRP A CA 1
ATOM 4214 C C . TRP A 1 528 ? 8.252 -5.124 -28.256 1.00 95.50 528 TRP A C 1
ATOM 4216 O O . TRP A 1 528 ? 7.606 -5.562 -27.309 1.00 95.50 528 TRP A O 1
ATOM 4226 N N . GLY A 1 529 ? 7.676 -4.819 -29.419 1.00 93.75 529 GLY A N 1
ATOM 4227 C CA . GLY A 1 529 ? 6.263 -5.064 -29.699 1.00 93.75 529 GLY A CA 1
ATOM 4228 C C . GLY A 1 529 ? 5.881 -6.543 -29.826 1.00 93.75 529 GLY A C 1
ATOM 4229 O O . GLY A 1 529 ? 4.693 -6.844 -29.845 1.00 93.75 529 GLY A O 1
ATOM 4230 N N . ASN A 1 530 ? 6.848 -7.464 -29.898 1.00 94.81 530 ASN A N 1
ATOM 4231 C CA . ASN A 1 530 ? 6.578 -8.904 -29.945 1.00 94.81 530 ASN A CA 1
ATOM 4232 C C . ASN A 1 530 ? 6.240 -9.497 -28.569 1.00 94.81 530 ASN A C 1
ATOM 4234 O O . ASN A 1 530 ? 5.731 -10.616 -28.504 1.00 94.81 530 ASN A O 1
ATOM 4238 N N . PHE A 1 531 ? 6.553 -8.793 -27.478 1.00 95.12 531 PHE A N 1
ATOM 4239 C CA . PHE A 1 531 ? 6.315 -9.286 -26.128 1.00 95.12 531 PHE A CA 1
ATOM 4240 C C . PHE A 1 531 ? 4.854 -9.065 -25.719 1.00 95.12 531 PHE A C 1
ATOM 4242 O O . PHE A 1 531 ? 4.461 -7.967 -25.325 1.00 95.12 531 PHE A O 1
ATOM 4249 N N . GLU A 1 532 ? 4.045 -10.120 -25.793 1.00 93.19 532 GLU A N 1
ATOM 4250 C CA . GLU A 1 532 ? 2.602 -10.058 -25.524 1.00 93.19 532 GLU A CA 1
ATOM 4251 C C . GLU A 1 532 ? 2.296 -10.009 -24.014 1.00 93.19 532 GLU A C 1
ATOM 4253 O O . GLU A 1 532 ? 1.238 -9.519 -23.609 1.00 93.19 532 GLU A O 1
ATOM 4258 N N . SER A 1 533 ? 3.219 -10.482 -23.167 1.00 94.12 533 SER A N 1
ATOM 4259 C CA . SER A 1 533 ? 3.026 -10.616 -21.712 1.00 94.12 533 SER A CA 1
ATOM 4260 C C . SER A 1 533 ? 3.991 -9.798 -20.848 1.00 94.12 533 SER A C 1
ATOM 4262 O O . SER A 1 533 ? 3.839 -9.806 -19.630 1.00 94.12 533 SER A O 1
ATOM 4264 N N . LEU A 1 534 ? 4.948 -9.076 -21.440 1.00 96.88 534 LEU A N 1
ATOM 4265 C CA . LEU A 1 534 ? 6.025 -8.430 -20.683 1.00 96.88 534 LEU A CA 1
ATOM 4266 C C . LEU A 1 534 ? 5.493 -7.298 -19.807 1.00 96.88 534 LEU A C 1
ATOM 4268 O O . LEU A 1 534 ? 4.958 -6.311 -20.313 1.00 96.88 534 LEU A O 1
ATOM 4272 N N . ASP A 1 535 ? 5.694 -7.434 -18.498 1.00 94.50 535 ASP A N 1
ATOM 4273 C CA . ASP A 1 535 ? 5.325 -6.434 -17.497 1.00 94.50 535 ASP A CA 1
ATOM 4274 C C . ASP A 1 535 ? 6.549 -5.731 -16.888 1.00 94.50 535 ASP A C 1
ATOM 4276 O O . ASP A 1 535 ? 6.469 -4.553 -16.527 1.00 94.50 535 ASP A O 1
ATOM 4280 N N . THR A 1 536 ? 7.701 -6.405 -16.835 1.00 97.12 536 THR A N 1
ATOM 4281 C CA . THR A 1 536 ? 8.887 -5.926 -16.121 1.00 97.12 536 THR A CA 1
ATOM 4282 C C . THR A 1 536 ? 10.132 -6.087 -16.980 1.00 97.12 536 THR A C 1
ATOM 4284 O O . THR A 1 536 ? 10.548 -7.202 -17.291 1.00 97.12 536 THR A O 1
ATOM 4287 N N . ALA A 1 537 ? 10.791 -4.968 -17.280 1.00 98.06 537 ALA A N 1
ATOM 4288 C CA . ALA A 1 537 ? 12.086 -4.930 -17.949 1.00 98.06 537 ALA A CA 1
ATOM 4289 C C . ALA A 1 537 ? 13.104 -4.126 -17.126 1.00 98.06 537 ALA A C 1
ATOM 4291 O O . ALA A 1 537 ? 12.992 -2.905 -16.967 1.00 98.06 537 ALA A O 1
ATOM 4292 N N . ARG A 1 538 ? 14.130 -4.811 -16.611 1.00 98.25 538 ARG A N 1
ATOM 4293 C CA . ARG A 1 538 ? 15.257 -4.215 -15.882 1.00 98.25 538 ARG A CA 1
ATOM 4294 C C . ARG A 1 538 ? 16.556 -4.424 -16.646 1.00 98.25 538 ARG A C 1
ATOM 4296 O O . ARG A 1 538 ? 17.054 -5.536 -16.772 1.00 98.25 538 ARG A O 1
ATOM 4303 N N . LEU A 1 539 ? 17.125 -3.328 -17.125 1.00 98.38 539 LEU A N 1
ATOM 4304 C CA . LEU A 1 539 ? 18.359 -3.283 -17.918 1.00 98.38 539 LEU A CA 1
ATOM 4305 C C . LEU A 1 539 ? 19.394 -2.330 -17.301 1.00 98.38 539 LEU A C 1
ATOM 4307 O O . LEU A 1 539 ? 20.410 -2.011 -17.921 1.00 98.38 539 LEU A O 1
ATOM 4311 N N . SER A 1 540 ? 19.133 -1.847 -16.086 1.00 98.06 540 SER A N 1
ATOM 4312 C CA . SER A 1 540 ? 19.923 -0.802 -15.446 1.00 98.06 540 SER A CA 1
ATOM 4313 C C . SER A 1 540 ? 21.352 -1.238 -15.126 1.00 98.06 540 SER A C 1
ATOM 4315 O O . SER A 1 540 ? 21.618 -2.414 -14.878 1.00 98.06 540 SER A O 1
ATOM 4317 N N . SER A 1 541 ? 22.278 -0.278 -15.063 1.00 98.25 541 SER A N 1
ATOM 4318 C CA . SER A 1 541 ? 23.695 -0.530 -14.749 1.00 98.25 541 SER A CA 1
ATOM 4319 C C . SER A 1 541 ? 24.349 -1.516 -15.722 1.00 98.25 541 SER A C 1
ATOM 4321 O O . SER A 1 541 ? 24.819 -2.580 -15.320 1.00 98.25 541 SER A O 1
ATOM 4323 N N . ASN A 1 542 ? 24.341 -1.148 -17.001 1.00 98.69 542 ASN A N 1
ATOM 4324 C CA . ASN A 1 542 ? 25.001 -1.844 -18.105 1.00 98.69 542 ASN A CA 1
ATOM 4325 C C . ASN A 1 542 ? 25.761 -0.817 -18.975 1.00 98.69 542 ASN A C 1
ATOM 4327 O O . ASN A 1 542 ? 25.991 0.321 -18.566 1.00 98.69 542 ASN A O 1
ATOM 4331 N N . GLN A 1 543 ? 26.203 -1.227 -20.162 1.00 98.31 543 GLN A N 1
ATOM 4332 C CA . GLN A 1 543 ? 26.909 -0.407 -21.151 1.00 98.31 543 GLN A CA 1
ATOM 4333 C C . GLN A 1 543 ? 26.097 -0.272 -22.452 1.00 98.31 543 GLN A C 1
ATOM 4335 O O . GLN A 1 543 ? 26.680 -0.096 -23.524 1.00 98.31 543 GLN A O 1
ATOM 4340 N N . PHE A 1 544 ? 24.765 -0.387 -22.384 1.00 98.56 544 PHE A N 1
ATOM 4341 C CA . PHE A 1 544 ? 23.909 -0.229 -23.561 1.00 98.56 544 PHE A CA 1
ATOM 4342 C C . PHE A 1 544 ? 24.027 1.183 -24.135 1.00 98.56 544 PHE A C 1
ATOM 4344 O O . PHE A 1 544 ? 24.187 2.153 -23.391 1.00 98.56 544 PHE A O 1
ATOM 4351 N N . SER A 1 545 ? 23.958 1.295 -25.457 1.00 97.75 545 SER A N 1
ATOM 4352 C CA . SER A 1 545 ? 24.136 2.543 -26.196 1.00 97.75 545 SER A CA 1
ATOM 4353 C C . SER A 1 545 ? 23.142 2.661 -27.353 1.00 97.75 545 SER A C 1
ATOM 4355 O O . SER A 1 545 ? 22.277 1.804 -27.534 1.00 97.75 545 SER A O 1
ATOM 4357 N N . GLY A 1 546 ? 23.235 3.757 -28.110 1.00 97.50 546 GLY A N 1
ATOM 4358 C CA . GLY A 1 546 ? 22.296 4.058 -29.186 1.00 97.50 546 GLY A CA 1
ATOM 4359 C C . GLY A 1 546 ? 20.947 4.539 -28.659 1.00 97.50 546 GLY A C 1
ATOM 4360 O O . GLY A 1 546 ? 20.801 4.868 -27.479 1.00 97.50 546 GLY A O 1
ATOM 4361 N N . ASP A 1 547 ? 19.971 4.604 -29.556 1.00 97.94 547 ASP A N 1
ATOM 4362 C CA . ASP A 1 547 ? 18.641 5.116 -29.244 1.00 97.94 547 ASP A CA 1
ATOM 4363 C C . ASP A 1 547 ? 17.770 4.033 -28.595 1.00 97.94 547 ASP A C 1
ATOM 4365 O O . ASP A 1 547 ? 17.894 2.839 -28.886 1.00 97.94 547 ASP A O 1
ATOM 4369 N N . ILE A 1 548 ? 16.845 4.452 -27.731 1.00 98.06 548 ILE A N 1
ATOM 4370 C CA . ILE A 1 548 ? 15.795 3.565 -27.223 1.00 98.06 548 ILE A CA 1
ATOM 4371 C C . ILE A 1 548 ? 14.821 3.289 -28.390 1.00 98.06 548 ILE A C 1
ATOM 4373 O O . ILE A 1 548 ? 14.313 4.241 -28.984 1.00 98.06 548 ILE A O 1
ATOM 4377 N N . PRO A 1 549 ? 14.544 2.024 -28.756 1.00 96.75 549 PRO A N 1
ATOM 4378 C CA . PRO A 1 549 ? 13.778 1.701 -29.957 1.00 96.75 549 PRO A CA 1
ATOM 4379 C C . PRO A 1 549 ? 12.302 2.098 -29.835 1.00 96.75 549 PRO A C 1
ATOM 4381 O O . PRO A 1 549 ? 11.669 1.900 -28.798 1.00 96.75 549 PRO A O 1
ATOM 4384 N N . ASN A 1 550 ? 11.710 2.587 -30.930 1.00 96.06 550 ASN A N 1
ATOM 4385 C CA . ASN A 1 550 ? 10.288 2.951 -30.964 1.00 96.06 550 ASN A CA 1
ATOM 4386 C C . ASN A 1 550 ? 9.362 1.747 -30.727 1.00 96.06 550 ASN A C 1
ATOM 4388 O O . ASN A 1 550 ? 8.243 1.934 -30.240 1.00 96.06 550 ASN A O 1
ATOM 4392 N N . SER A 1 551 ? 9.815 0.522 -31.024 1.00 96.62 551 SER A N 1
ATOM 4393 C CA . SER A 1 551 ? 9.055 -0.706 -30.763 1.00 96.62 551 SER A CA 1
ATOM 4394 C C . SER A 1 551 ? 8.728 -0.936 -29.285 1.00 96.62 551 SER A C 1
ATOM 4396 O O . SER A 1 551 ? 7.797 -1.689 -29.010 1.00 96.62 551 SER A O 1
ATOM 4398 N N . ILE A 1 552 ? 9.402 -0.268 -28.332 1.00 95.75 552 ILE A N 1
ATOM 4399 C CA . ILE A 1 552 ? 9.077 -0.358 -26.893 1.00 95.75 552 ILE A CA 1
ATOM 4400 C C . ILE A 1 552 ? 7.620 0.011 -26.605 1.00 95.75 552 ILE A C 1
ATOM 4402 O O . ILE A 1 552 ? 6.997 -0.604 -25.745 1.00 95.75 552 ILE A O 1
ATOM 4406 N N . GLY A 1 553 ? 7.046 0.940 -27.374 1.00 92.19 553 GLY A N 1
ATOM 4407 C CA . GLY A 1 553 ? 5.631 1.301 -27.262 1.00 92.19 553 GLY A CA 1
ATOM 4408 C C . GLY A 1 553 ? 4.653 0.181 -27.637 1.00 92.19 553 GLY A C 1
ATOM 4409 O O . GLY A 1 553 ? 3.456 0.317 -27.406 1.00 92.19 553 GLY A O 1
ATOM 4410 N N . GLY A 1 554 ? 5.132 -0.910 -28.241 1.00 93.00 554 GLY A N 1
ATOM 4411 C CA . GLY A 1 554 ? 4.333 -2.098 -28.536 1.00 93.00 554 GLY A CA 1
ATOM 4412 C C . GLY A 1 554 ? 4.175 -3.050 -27.346 1.00 93.00 554 GLY A C 1
ATOM 4413 O O . GLY A 1 554 ? 3.271 -3.877 -27.370 1.00 93.00 554 GLY A O 1
ATOM 4414 N N . ALA A 1 555 ? 4.994 -2.922 -26.295 1.00 93.62 555 ALA A N 1
ATOM 4415 C CA . ALA A 1 555 ? 4.869 -3.709 -25.068 1.00 93.62 555 ALA A CA 1
ATOM 4416 C C . ALA A 1 555 ? 3.761 -3.125 -24.169 1.00 93.62 555 ALA A C 1
ATOM 4418 O O . ALA A 1 555 ? 4.013 -2.528 -23.124 1.00 93.62 555 ALA A O 1
ATOM 4419 N N . TYR A 1 556 ? 2.504 -3.267 -24.592 1.00 89.12 556 TYR A N 1
ATOM 4420 C CA . TYR A 1 556 ? 1.340 -2.624 -23.964 1.00 89.12 556 TYR A CA 1
ATOM 4421 C C . TYR A 1 556 ? 1.077 -3.060 -22.510 1.00 89.12 556 TYR A C 1
ATOM 4423 O O . TYR A 1 556 ? 0.395 -2.351 -21.771 1.00 89.12 556 TYR A O 1
ATOM 4431 N N . ASN A 1 557 ? 1.611 -4.214 -22.094 1.00 90.00 557 ASN A N 1
ATOM 4432 C CA . ASN A 1 557 ? 1.508 -4.728 -20.727 1.00 90.00 557 ASN A CA 1
ATOM 4433 C C . ASN A 1 557 ? 2.595 -4.208 -19.775 1.00 90.00 557 ASN A C 1
ATOM 4435 O O . ASN A 1 557 ? 2.505 -4.468 -18.574 1.00 90.00 557 ASN A O 1
ATOM 4439 N N . LEU A 1 558 ? 3.579 -3.461 -20.284 1.00 93.06 558 LEU A N 1
ATOM 4440 C CA . LEU A 1 558 ? 4.748 -3.038 -19.524 1.00 93.06 558 LEU A CA 1
ATOM 4441 C C . LEU A 1 558 ? 4.353 -2.112 -18.367 1.00 93.06 558 LEU A C 1
ATOM 4443 O O . LEU A 1 558 ? 3.775 -1.048 -18.580 1.00 93.06 558 LEU A O 1
ATOM 4447 N N . GLN A 1 559 ? 4.707 -2.510 -17.146 1.00 92.25 559 GLN A N 1
ATOM 4448 C CA . GLN A 1 559 ? 4.483 -1.764 -15.906 1.00 92.25 559 GLN A CA 1
ATOM 4449 C C . GLN A 1 559 ? 5.761 -1.115 -15.381 1.00 92.25 559 GLN A C 1
ATOM 4451 O O . GLN A 1 559 ? 5.717 -0.036 -14.787 1.00 92.25 559 GLN A O 1
ATOM 4456 N N . LEU A 1 560 ? 6.910 -1.753 -15.597 1.00 94.69 560 LEU A N 1
ATOM 4457 C CA . LEU A 1 560 ? 8.194 -1.292 -15.090 1.00 94.69 560 LEU A CA 1
ATOM 4458 C C . LEU A 1 560 ? 9.252 -1.347 -16.188 1.00 94.69 560 LEU A C 1
ATOM 4460 O O . LEU A 1 560 ? 9.588 -2.421 -16.683 1.00 94.69 560 LEU A O 1
ATOM 4464 N N . LEU A 1 561 ? 9.833 -0.187 -16.494 1.00 97.75 561 LEU A N 1
ATOM 4465 C CA . LEU A 1 561 ? 10.970 -0.047 -17.395 1.00 97.75 561 LEU A CA 1
ATOM 4466 C C . LEU A 1 561 ? 12.120 0.682 -16.689 1.00 97.75 561 LEU A C 1
ATOM 4468 O O . LEU A 1 561 ? 12.026 1.871 -16.379 1.00 97.75 561 LEU A O 1
ATOM 4472 N N . GLN A 1 562 ? 13.219 -0.032 -16.439 1.00 98.25 562 GLN A N 1
ATOM 4473 C CA . GLN A 1 562 ? 14.436 0.516 -15.831 1.00 98.25 562 GLN A CA 1
ATOM 4474 C C . GLN A 1 562 ? 15.620 0.407 -16.790 1.00 98.25 562 GLN A C 1
ATOM 4476 O O . GLN A 1 562 ? 16.184 -0.670 -16.976 1.00 98.25 562 GLN A O 1
ATOM 4481 N N . LEU A 1 563 ? 16.021 1.543 -17.354 1.00 98.44 563 LEU A N 1
ATOM 4482 C CA . LEU A 1 563 ? 17.142 1.705 -18.285 1.00 98.44 563 LEU A CA 1
ATOM 4483 C C . LEU A 1 563 ? 18.283 2.545 -17.691 1.00 98.44 563 LEU A C 1
ATOM 4485 O O . LEU A 1 563 ? 19.261 2.846 -18.377 1.00 98.44 563 LEU A O 1
ATOM 4489 N N . ASN A 1 564 ? 18.162 2.954 -16.430 1.00 98.38 564 ASN A N 1
ATOM 4490 C CA . ASN A 1 564 ? 19.078 3.898 -15.810 1.00 98.38 564 ASN A CA 1
ATOM 4491 C C . ASN A 1 564 ? 20.520 3.378 -15.698 1.00 98.38 564 ASN A C 1
ATOM 4493 O O . ASN A 1 564 ? 20.741 2.172 -15.587 1.00 98.38 564 ASN A O 1
ATOM 4497 N N . ASN A 1 565 ? 21.494 4.288 -15.645 1.00 98.44 565 ASN A N 1
ATOM 4498 C CA . ASN A 1 565 ? 22.921 3.966 -15.555 1.00 98.44 565 ASN A CA 1
ATOM 4499 C C . ASN A 1 565 ? 23.395 3.132 -16.763 1.00 98.44 565 ASN A C 1
ATOM 4501 O O . ASN A 1 565 ? 23.818 1.984 -16.622 1.00 98.44 565 ASN A O 1
ATOM 4505 N N . ASN A 1 566 ? 23.250 3.710 -17.955 1.00 98.75 566 ASN A N 1
ATOM 4506 C CA . ASN A 1 566 ? 23.683 3.167 -19.246 1.00 98.75 566 ASN A CA 1
ATOM 4507 C C . ASN A 1 566 ? 24.301 4.304 -20.092 1.00 98.75 566 ASN A C 1
ATOM 4509 O O . ASN A 1 566 ? 24.649 5.367 -19.580 1.00 98.75 566 ASN A O 1
ATOM 4513 N N . SER A 1 567 ? 24.502 4.083 -21.392 1.00 98.31 567 SER A N 1
ATOM 4514 C CA . SER A 1 567 ? 24.997 5.075 -22.357 1.00 98.31 567 SER A CA 1
ATOM 4515 C C . SER A 1 567 ? 23.995 5.350 -23.486 1.00 98.31 567 SER A C 1
ATOM 4517 O O . SER A 1 567 ? 24.416 5.647 -24.606 1.00 98.31 567 SER A O 1
ATOM 4519 N N . PHE A 1 568 ? 22.686 5.253 -23.216 1.00 98.56 568 PHE A N 1
ATOM 4520 C CA . PHE A 1 568 ? 21.648 5.546 -24.210 1.00 98.56 568 PHE A CA 1
ATOM 4521 C C . PHE A 1 568 ? 21.712 7.001 -24.679 1.00 98.56 568 PHE A C 1
ATOM 4523 O O . PHE A 1 568 ? 21.923 7.908 -23.872 1.00 98.56 568 PHE A O 1
ATOM 4530 N N . THR A 1 569 ? 21.518 7.201 -25.979 1.00 97.69 569 THR A N 1
ATOM 4531 C CA . THR A 1 569 ? 21.531 8.492 -26.679 1.00 97.69 569 THR A CA 1
ATOM 4532 C C . THR A 1 569 ? 20.182 8.760 -27.349 1.00 97.69 569 THR A C 1
ATOM 4534 O O . THR A 1 569 ? 19.234 7.992 -27.193 1.00 97.69 569 THR A O 1
ATOM 4537 N N . GLY A 1 570 ? 20.087 9.863 -28.094 1.00 96.19 570 GLY A N 1
ATOM 4538 C CA . GLY A 1 570 ? 18.885 10.198 -28.852 1.00 96.19 570 GLY A CA 1
ATOM 4539 C C . GLY A 1 570 ? 17.733 10.655 -27.963 1.00 96.19 570 GLY A C 1
ATOM 4540 O O . GLY A 1 570 ? 17.938 11.062 -26.818 1.00 96.19 570 GLY A O 1
ATOM 4541 N N . GLN A 1 571 ? 16.525 10.633 -28.523 1.00 96.00 571 GLN A N 1
ATOM 4542 C CA . GLN A 1 571 ? 15.313 11.116 -27.861 1.00 96.00 571 GLN A CA 1
ATOM 4543 C C . GLN A 1 571 ? 14.554 9.985 -27.171 1.00 96.00 571 GLN A C 1
ATOM 4545 O O . GLN A 1 571 ? 14.587 8.837 -27.611 1.00 96.00 571 GLN A O 1
ATOM 4550 N N . LEU A 1 572 ? 13.808 10.325 -26.117 1.00 95.25 572 LEU A N 1
ATOM 4551 C CA . LEU A 1 572 ? 12.833 9.404 -25.537 1.00 95.25 572 LEU A CA 1
ATOM 4552 C C . LEU A 1 572 ? 11.719 9.106 -26.561 1.00 95.25 572 LEU A C 1
ATOM 4554 O O . LEU A 1 572 ? 11.095 10.050 -27.056 1.00 95.25 572 LEU A O 1
ATOM 4558 N N . PRO A 1 573 ? 11.429 7.827 -26.870 1.00 94.62 573 PRO A N 1
ATOM 4559 C CA . PRO A 1 573 ? 10.419 7.466 -27.858 1.00 94.62 573 PRO A CA 1
ATOM 4560 C C . PRO A 1 573 ? 9.039 8.003 -27.498 1.00 94.62 573 PRO A C 1
ATOM 4562 O O . PRO A 1 573 ? 8.501 7.715 -26.429 1.00 94.62 573 PRO A O 1
ATOM 4565 N N . THR A 1 574 ? 8.408 8.716 -28.430 1.00 92.12 574 THR A N 1
ATOM 4566 C CA . THR A 1 574 ? 7.019 9.180 -28.256 1.00 92.12 574 THR A CA 1
ATOM 4567 C C . THR A 1 574 ? 6.020 8.024 -28.203 1.00 92.12 574 THR A C 1
ATOM 4569 O O . THR A 1 574 ? 4.909 8.193 -27.707 1.00 92.12 574 THR A O 1
ATOM 4572 N N . THR A 1 575 ? 6.409 6.835 -28.675 1.00 93.25 575 THR A N 1
ATOM 4573 C CA . THR A 1 575 ? 5.607 5.608 -28.614 1.00 93.25 575 THR A CA 1
ATOM 4574 C C . THR A 1 575 ? 5.443 5.066 -27.195 1.00 93.25 575 THR A C 1
ATOM 4576 O O . THR A 1 575 ? 4.517 4.293 -26.973 1.00 93.25 575 THR A O 1
ATOM 4579 N N . LEU A 1 576 ? 6.250 5.505 -26.217 1.00 91.81 576 LEU A N 1
ATOM 4580 C CA . LEU A 1 576 ? 6.093 5.139 -24.801 1.00 91.81 576 LEU A CA 1
ATOM 4581 C C . LEU A 1 576 ? 4.707 5.485 -24.239 1.00 91.81 576 LEU A C 1
ATOM 4583 O O . LEU A 1 576 ? 4.244 4.816 -23.321 1.00 91.81 576 LEU A O 1
ATOM 4587 N N . LYS A 1 577 ? 4.010 6.471 -24.821 1.00 87.69 577 LYS A N 1
ATOM 4588 C CA . LYS A 1 577 ? 2.619 6.794 -24.468 1.00 87.69 577 LYS A CA 1
ATOM 4589 C C . LYS A 1 577 ? 1.647 5.626 -24.686 1.00 87.69 577 LYS A C 1
ATOM 4591 O O . LYS A 1 577 ? 0.596 5.578 -24.067 1.00 87.69 577 LYS A O 1
ATOM 4596 N N . ASN A 1 578 ? 1.988 4.682 -25.567 1.00 89.12 578 ASN A N 1
ATOM 4597 C CA . ASN A 1 578 ? 1.163 3.507 -25.838 1.00 89.12 578 ASN A CA 1
ATOM 4598 C C . ASN A 1 578 ? 1.300 2.435 -24.739 1.00 89.12 578 ASN A C 1
ATOM 4600 O O . ASN A 1 578 ? 0.464 1.533 -24.664 1.00 89.12 578 ASN A O 1
ATOM 4604 N N . CYS A 1 579 ? 2.310 2.532 -23.865 1.00 88.62 579 CYS A N 1
ATOM 4605 C CA . CYS A 1 579 ? 2.474 1.660 -22.702 1.00 88.62 579 CYS A CA 1
ATOM 4606 C C . CYS A 1 579 ? 1.505 2.074 -21.585 1.00 88.62 579 CYS A C 1
ATOM 4608 O O . CYS A 1 579 ? 1.904 2.546 -20.522 1.00 88.62 579 CYS A O 1
ATOM 4610 N N . SER A 1 580 ? 0.212 1.863 -21.835 1.00 83.06 580 SER A N 1
ATOM 4611 C CA . SER A 1 580 ? -0.913 2.267 -20.978 1.00 83.06 580 SER A CA 1
ATOM 4612 C C . SER A 1 580 ? -0.968 1.604 -19.592 1.00 83.06 580 SER A C 1
ATOM 4614 O O . SER A 1 580 ? -1.944 1.748 -18.874 1.00 83.06 580 SER A O 1
ATOM 4616 N N . ARG A 1 581 ? 0.043 0.829 -19.196 1.00 85.44 581 ARG A N 1
ATOM 4617 C CA . ARG A 1 581 ? 0.147 0.215 -17.863 1.00 85.44 581 ARG A CA 1
ATOM 4618 C C . ARG A 1 581 ? 1.429 0.602 -17.138 1.00 85.44 581 ARG A C 1
ATOM 4620 O O . ARG A 1 581 ? 1.688 0.085 -16.057 1.00 85.44 581 ARG A O 1
ATOM 4627 N N . LEU A 1 582 ? 2.227 1.501 -17.717 1.00 87.75 582 LEU A N 1
ATOM 4628 C CA . LEU A 1 582 ? 3.536 1.863 -17.197 1.00 87.75 582 LEU A CA 1
ATOM 4629 C C . LEU A 1 582 ? 3.393 2.639 -15.884 1.00 87.75 582 LEU A C 1
ATOM 4631 O O . LEU A 1 582 ? 2.858 3.740 -15.860 1.00 87.75 582 LEU A O 1
ATOM 4635 N N . ILE A 1 583 ? 3.910 2.065 -14.799 1.00 88.44 583 ILE A N 1
ATOM 4636 C CA . ILE A 1 583 ? 3.904 2.628 -13.443 1.00 88.44 583 ILE A CA 1
ATOM 4637 C C . ILE A 1 583 ? 5.245 3.302 -13.144 1.00 88.44 583 ILE A C 1
ATOM 4639 O O . ILE A 1 583 ? 5.291 4.343 -12.482 1.00 88.44 583 ILE A O 1
ATOM 4643 N N . LEU A 1 584 ? 6.348 2.711 -13.611 1.00 91.12 584 LEU A N 1
ATOM 4644 C CA . LEU A 1 584 ? 7.704 3.193 -13.358 1.00 91.12 584 LEU A CA 1
ATOM 4645 C C . LEU A 1 584 ? 8.518 3.240 -14.649 1.00 91.12 584 LEU A C 1
ATOM 4647 O O . LEU A 1 584 ? 8.748 2.211 -15.281 1.00 91.12 584 LEU A O 1
ATOM 4651 N N . LEU A 1 585 ? 9.022 4.432 -14.964 1.00 95.06 585 LEU A N 1
ATOM 4652 C CA . LEU A 1 585 ? 10.012 4.692 -16.001 1.00 95.06 585 LEU A CA 1
ATOM 4653 C C . LEU A 1 585 ? 11.253 5.329 -15.368 1.00 95.06 585 LEU A C 1
ATOM 4655 O O . LEU A 1 585 ? 11.213 6.470 -14.904 1.00 95.06 585 LEU A O 1
ATOM 4659 N N . ASP A 1 586 ? 12.365 4.597 -15.360 1.00 97.50 586 ASP A N 1
ATOM 4660 C CA . ASP A 1 586 ? 13.657 5.099 -14.885 1.00 97.50 586 ASP A CA 1
ATOM 4661 C C . ASP A 1 586 ? 14.684 5.057 -16.012 1.00 97.50 586 ASP A C 1
ATOM 4663 O O . ASP A 1 586 ? 15.177 3.994 -16.385 1.00 97.50 586 ASP A O 1
ATOM 4667 N N . VAL A 1 587 ? 14.998 6.227 -16.556 1.00 97.56 587 VAL A N 1
ATOM 4668 C CA . VAL A 1 587 ? 15.986 6.422 -17.628 1.00 97.56 587 VAL A CA 1
ATOM 4669 C C . VAL A 1 587 ? 17.132 7.325 -17.169 1.00 97.56 587 VAL A C 1
ATOM 4671 O O . VAL A 1 587 ? 17.890 7.842 -17.989 1.00 97.56 587 VAL A O 1
ATOM 4674 N N . GLY A 1 588 ? 17.265 7.540 -15.856 1.00 97.62 588 GLY A N 1
ATOM 4675 C CA . GLY A 1 588 ? 18.292 8.417 -15.305 1.00 97.62 588 GLY A CA 1
ATOM 4676 C C . GLY A 1 588 ? 19.720 7.923 -15.557 1.00 97.62 588 GLY A C 1
ATOM 4677 O O . GLY A 1 588 ? 19.936 6.751 -15.838 1.00 97.62 588 GLY A O 1
ATOM 4678 N N . ASP A 1 589 ? 20.711 8.799 -15.428 1.00 98.31 589 ASP A N 1
ATOM 4679 C CA . ASP A 1 589 ? 22.128 8.477 -15.653 1.00 98.31 589 ASP A CA 1
ATOM 4680 C C . ASP A 1 589 ? 22.368 7.874 -17.058 1.00 98.31 589 ASP A C 1
ATOM 4682 O O . ASP A 1 589 ? 22.818 6.735 -17.199 1.00 98.31 589 ASP A O 1
ATOM 4686 N N . ASN A 1 590 ? 22.009 8.630 -18.099 1.00 98.62 590 ASN A N 1
ATOM 4687 C CA . ASN A 1 590 ? 22.212 8.306 -19.517 1.00 98.62 590 ASN A CA 1
ATOM 4688 C C . ASN A 1 590 ? 22.655 9.574 -20.286 1.00 98.62 590 ASN A C 1
ATOM 4690 O O . ASN A 1 590 ? 23.003 10.589 -19.682 1.00 98.62 590 ASN A O 1
ATOM 4694 N N . LYS A 1 591 ? 22.679 9.524 -21.624 1.00 98.06 591 LYS A N 1
ATOM 4695 C CA . LYS A 1 591 ? 22.997 10.652 -22.521 1.00 98.06 591 LYS A CA 1
ATOM 4696 C C . LYS A 1 591 ? 21.803 11.007 -23.417 1.00 98.06 591 LYS A C 1
ATOM 4698 O O . LYS A 1 591 ? 21.970 11.380 -24.579 1.00 98.06 591 LYS A O 1
ATOM 4703 N N . LEU A 1 592 ? 20.583 10.825 -22.906 1.00 97.81 592 LEU A N 1
ATOM 4704 C CA . LEU A 1 592 ? 19.362 11.132 -23.650 1.00 97.81 592 LEU A CA 1
ATOM 4705 C C . LEU A 1 592 ? 19.240 12.642 -23.828 1.00 97.81 592 LEU A C 1
ATOM 4707 O O . LEU A 1 592 ? 19.475 13.396 -22.889 1.00 97.81 592 LEU A O 1
ATOM 4711 N N . SER A 1 593 ? 18.835 13.074 -25.014 1.00 95.56 593 SER A N 1
ATOM 4712 C CA . SER A 1 593 ? 18.659 14.481 -25.376 1.00 95.56 593 SER A CA 1
ATOM 4713 C C . SER A 1 593 ? 17.299 14.703 -26.032 1.00 95.56 593 SER A C 1
ATOM 4715 O O . SER A 1 593 ? 16.546 13.764 -26.280 1.00 95.56 593 SER A O 1
ATOM 4717 N N . GLY A 1 594 ? 16.945 15.954 -26.311 1.00 93.69 594 GLY A N 1
ATOM 4718 C CA . GLY A 1 594 ? 15.656 16.281 -26.917 1.00 93.69 594 GLY A CA 1
ATOM 4719 C C . GLY A 1 594 ? 14.583 16.656 -25.906 1.00 93.69 594 GLY A C 1
ATOM 4720 O O . GLY A 1 594 ? 14.839 16.814 -24.710 1.00 93.69 594 GLY A O 1
ATOM 4721 N N . LYS A 1 595 ? 13.371 16.829 -26.438 1.00 92.50 595 LYS A N 1
ATOM 4722 C CA . LYS A 1 595 ? 12.183 17.209 -25.673 1.00 92.50 595 LYS A CA 1
ATOM 4723 C C . LYS A 1 595 ? 11.566 15.989 -24.999 1.00 92.50 595 LYS A C 1
ATOM 4725 O O . LYS A 1 595 ? 11.630 14.881 -25.533 1.00 92.50 595 LYS A O 1
ATOM 4730 N N . LEU A 1 596 ? 10.907 16.210 -23.868 1.00 89.81 596 LEU A N 1
ATOM 4731 C CA . LEU A 1 596 ? 10.112 15.175 -23.214 1.00 89.81 596 LEU A CA 1
ATOM 4732 C C . LEU A 1 596 ? 8.837 14.877 -24.025 1.00 89.81 596 LEU A C 1
ATOM 4734 O O . LEU A 1 596 ? 8.125 15.819 -24.381 1.00 89.81 596 LEU A O 1
ATOM 4738 N N . PRO A 1 597 ? 8.529 13.601 -24.328 1.00 87.31 597 PRO A N 1
ATOM 4739 C CA . PRO A 1 597 ? 7.280 13.241 -24.991 1.00 87.31 597 PRO A CA 1
ATOM 4740 C C . PRO A 1 597 ? 6.085 13.453 -24.056 1.00 87.31 597 PRO A C 1
ATOM 4742 O O . PRO A 1 597 ? 6.204 13.287 -22.847 1.00 87.31 597 PRO A O 1
ATOM 4745 N N . GLU A 1 598 ? 4.903 13.749 -24.593 1.00 83.31 598 GLU A N 1
ATOM 4746 C CA . GLU A 1 598 ? 3.677 13.662 -23.794 1.00 83.31 598 GLU A CA 1
ATOM 4747 C C . GLU A 1 598 ? 3.412 12.192 -23.443 1.00 83.31 598 GLU A C 1
ATOM 4749 O O . GLU A 1 598 ? 3.186 11.354 -24.317 1.00 83.31 598 GLU A O 1
ATOM 4754 N N . LEU A 1 599 ? 3.496 11.891 -22.151 1.00 81.00 599 LEU A N 1
ATOM 4755 C CA . LEU A 1 599 ? 3.129 10.616 -21.544 1.00 81.00 599 LEU A CA 1
ATOM 4756 C C . LEU A 1 599 ? 1.910 10.845 -20.653 1.00 81.00 599 LEU A C 1
ATOM 4758 O O . LEU A 1 599 ? 1.772 11.917 -20.054 1.00 81.00 599 LEU A O 1
ATOM 4762 N N . ASP A 1 600 ? 1.064 9.827 -20.551 1.00 70.81 600 ASP A N 1
ATOM 4763 C CA . ASP A 1 600 ? -0.068 9.831 -19.634 1.00 70.81 600 ASP A CA 1
ATOM 4764 C C . ASP A 1 600 ? 0.444 9.619 -18.202 1.00 70.81 600 ASP A C 1
ATOM 4766 O O . ASP A 1 600 ? 0.879 8.531 -17.813 1.00 70.81 600 ASP A O 1
ATOM 4770 N N . ILE A 1 601 ? 0.429 10.696 -17.418 1.00 63.91 601 ILE A N 1
ATOM 4771 C CA . ILE A 1 601 ? 0.788 10.694 -16.000 1.00 63.91 601 ILE A CA 1
ATOM 4772 C C . ILE A 1 601 ? -0.509 10.847 -15.205 1.00 63.91 601 ILE A C 1
ATOM 4774 O O . ILE A 1 601 ? -1.220 11.837 -15.350 1.00 63.91 601 ILE A O 1
ATOM 4778 N N . GLY A 1 602 ? -0.854 9.851 -14.386 1.00 58.69 602 GLY A N 1
ATOM 4779 C CA . GLY A 1 602 ? -2.092 9.858 -13.596 1.00 58.69 602 GLY A CA 1
ATOM 4780 C C . GLY A 1 602 ? -2.873 8.547 -13.662 1.00 58.69 602 GLY A C 1
ATOM 4781 O O . GLY A 1 602 ? -2.363 7.540 -14.130 1.00 58.69 602 GLY A O 1
ATOM 4782 N N . GLN A 1 603 ? -4.104 8.528 -13.144 1.00 55.19 603 GLN A N 1
ATOM 4783 C CA . GLN A 1 603 ? -4.993 7.367 -13.281 1.00 55.19 603 GLN A CA 1
ATOM 4784 C C . GLN A 1 603 ? -5.561 7.309 -14.700 1.00 55.19 603 GLN A C 1
ATOM 4786 O O . GLN A 1 603 ? -6.142 8.291 -15.168 1.00 55.19 603 GLN A O 1
ATOM 4791 N N . TYR A 1 604 ? -5.439 6.159 -15.363 1.00 55.25 604 TYR A N 1
ATOM 4792 C CA . TYR A 1 604 ? -6.124 5.931 -16.631 1.00 55.25 604 TYR A CA 1
ATOM 4793 C C . TYR A 1 604 ? -7.650 5.941 -16.423 1.00 55.25 604 TYR A C 1
ATOM 4795 O O . TYR A 1 604 ? -8.128 5.683 -15.313 1.00 55.25 604 TYR A O 1
ATOM 4803 N N . PRO A 1 605 ? -8.452 6.214 -17.473 1.00 48.97 605 PRO A N 1
ATOM 4804 C CA . PRO A 1 605 ? -9.916 6.279 -17.378 1.00 48.97 605 PRO A CA 1
ATOM 4805 C C . PRO A 1 605 ? -10.590 5.009 -16.829 1.00 48.97 605 PRO A C 1
ATOM 4807 O O . PRO A 1 605 ? -11.743 5.060 -16.405 1.00 48.97 605 PRO A O 1
ATOM 4810 N N . ASP A 1 606 ? -9.887 3.875 -16.841 1.00 52.03 606 ASP A N 1
ATOM 4811 C CA . ASP A 1 606 ? -10.332 2.585 -16.307 1.00 52.03 606 ASP A CA 1
ATOM 4812 C C . ASP A 1 606 ? -9.999 2.371 -14.812 1.00 52.03 606 ASP A C 1
ATOM 4814 O O . ASP A 1 606 ? -10.356 1.343 -14.231 1.00 52.03 606 ASP A O 1
ATOM 4818 N N . GLY A 1 607 ? -9.356 3.348 -14.165 1.00 52.03 607 GLY A N 1
ATOM 4819 C CA . GLY A 1 607 ? -8.970 3.306 -12.756 1.00 52.03 607 GLY A CA 1
ATOM 4820 C C . GLY A 1 607 ? -7.648 2.588 -12.478 1.00 52.03 607 GLY A C 1
ATOM 4821 O O . GLY A 1 607 ? -7.318 2.393 -11.306 1.00 52.03 607 GLY A O 1
ATOM 4822 N N . THR A 1 608 ? -6.891 2.198 -13.508 1.00 55.00 608 THR A N 1
ATOM 4823 C CA . THR A 1 608 ? -5.526 1.683 -13.339 1.00 55.00 608 THR A CA 1
ATOM 4824 C C . THR A 1 608 ? -4.532 2.820 -13.094 1.00 55.00 608 THR A C 1
ATOM 4826 O O . THR A 1 608 ? -4.710 3.953 -13.546 1.00 55.00 608 THR A O 1
ATOM 4829 N N . ASP A 1 609 ? -3.493 2.537 -12.307 1.00 59.06 609 ASP A N 1
ATOM 4830 C CA . ASP A 1 609 ? -2.436 3.503 -12.031 1.00 59.06 609 ASP A CA 1
ATOM 4831 C C . ASP A 1 609 ? -1.561 3.684 -13.277 1.00 59.06 609 ASP A C 1
ATOM 4833 O O . ASP A 1 609 ? -0.889 2.742 -13.692 1.00 59.06 609 ASP A O 1
ATOM 4837 N N . GLY A 1 610 ? -1.557 4.881 -13.862 1.00 70.88 610 GLY A N 1
ATOM 4838 C CA . GLY A 1 610 ? -0.570 5.267 -14.866 1.00 70.88 610 GLY A CA 1
ATOM 4839 C C . GLY A 1 610 ? 0.754 5.673 -14.251 1.00 70.88 610 GLY A C 1
ATOM 4840 O O . GLY A 1 610 ? 1.075 5.286 -13.125 1.00 70.88 610 GLY A O 1
ATOM 4841 N N . LEU A 1 611 ? 1.558 6.420 -15.002 1.00 81.12 611 LEU A N 1
ATOM 4842 C CA . LEU A 1 611 ? 2.951 6.651 -14.641 1.00 81.12 611 LEU A CA 1
ATOM 4843 C C . LEU A 1 611 ? 3.056 7.340 -13.271 1.00 81.12 611 LEU A C 1
ATOM 4845 O O . LEU A 1 611 ? 2.628 8.477 -13.098 1.00 81.12 611 LEU A O 1
ATOM 4849 N N . ARG A 1 612 ? 3.617 6.638 -12.279 1.00 81.69 612 ARG A N 1
ATOM 4850 C CA . ARG A 1 612 ? 3.789 7.116 -10.893 1.00 81.69 612 ARG A CA 1
ATOM 4851 C C . ARG A 1 612 ? 5.209 7.558 -10.599 1.00 81.69 612 ARG A C 1
ATOM 4853 O O . ARG A 1 612 ? 5.433 8.471 -9.810 1.00 81.69 612 ARG A O 1
ATOM 4860 N N . PHE A 1 613 ? 6.173 6.869 -11.195 1.00 84.75 613 PHE A N 1
ATOM 4861 C CA . PHE A 1 613 ? 7.587 7.114 -10.972 1.00 84.75 613 PHE A CA 1
ATOM 4862 C C . PHE A 1 613 ? 8.254 7.399 -12.309 1.00 84.75 613 PHE A C 1
ATOM 4864 O O . PHE A 1 613 ? 8.534 6.480 -13.072 1.00 84.75 613 PHE A O 1
ATOM 4871 N N . LEU A 1 614 ? 8.531 8.674 -12.565 1.00 91.06 614 LEU A N 1
ATOM 4872 C CA . LEU A 1 614 ? 9.311 9.120 -13.710 1.00 91.06 614 LEU A CA 1
ATOM 4873 C C . LEU A 1 614 ? 10.657 9.652 -13.218 1.00 91.06 614 LEU A C 1
ATOM 4875 O O . LEU A 1 614 ? 10.719 10.640 -12.487 1.00 91.06 614 LEU A O 1
ATOM 4879 N N . ARG A 1 615 ? 11.748 8.982 -13.592 1.00 92.56 615 ARG A N 1
ATOM 4880 C CA . ARG A 1 615 ? 13.110 9.360 -13.202 1.00 92.56 615 ARG A CA 1
ATOM 4881 C C . ARG A 1 615 ? 13.947 9.639 -14.441 1.00 92.56 615 ARG A C 1
ATOM 4883 O O . ARG A 1 615 ? 14.251 8.743 -15.222 1.00 92.56 615 ARG A O 1
ATOM 4890 N N . LEU A 1 616 ? 14.318 10.908 -14.585 1.00 94.31 616 LEU A N 1
ATOM 4891 C CA . LEU A 1 616 ? 14.993 11.460 -15.766 1.00 94.31 616 LEU A CA 1
ATOM 4892 C C . LEU A 1 616 ? 16.386 12.034 -15.458 1.00 94.31 616 LEU A C 1
ATOM 4894 O O . LEU A 1 616 ? 17.055 12.530 -16.361 1.00 94.31 616 LEU A O 1
ATOM 4898 N N . ARG A 1 617 ? 16.807 12.011 -14.184 1.00 95.50 617 ARG A N 1
ATOM 4899 C CA . ARG A 1 617 ? 18.017 12.692 -13.686 1.00 95.50 617 ARG A CA 1
ATOM 4900 C C . ARG A 1 617 ? 19.263 12.350 -14.504 1.00 95.50 617 ARG A C 1
ATOM 4902 O O . ARG A 1 617 ? 19.374 11.231 -14.982 1.00 95.50 617 ARG A O 1
ATOM 4909 N N . ASN A 1 618 ? 20.230 13.263 -14.568 1.00 96.25 618 ASN A N 1
ATOM 4910 C CA . ASN A 1 618 ? 21.525 13.038 -15.222 1.00 96.25 618 ASN A CA 1
ATOM 4911 C C . ASN A 1 618 ? 21.378 12.565 -16.685 1.00 96.25 618 ASN A C 1
ATOM 4913 O O . ASN A 1 618 ? 21.783 11.459 -17.030 1.00 96.25 618 ASN A O 1
ATOM 4917 N N . ASN A 1 619 ? 20.758 13.414 -17.507 1.00 97.56 619 ASN A N 1
ATOM 4918 C CA . ASN A 1 619 ? 20.639 13.307 -18.964 1.00 97.56 619 ASN A CA 1
ATOM 4919 C C . ASN A 1 619 ? 20.852 14.703 -19.592 1.00 97.56 619 ASN A C 1
ATOM 4921 O O . ASN A 1 619 ? 21.006 15.689 -18.872 1.00 97.56 619 ASN A O 1
ATOM 4925 N N . GLU A 1 620 ? 20.806 14.801 -20.920 1.00 96.75 620 GLU A N 1
ATOM 4926 C CA . GLU A 1 620 ? 20.961 16.025 -21.729 1.00 96.75 620 GLU A CA 1
ATOM 4927 C C . GLU A 1 620 ? 19.607 16.548 -22.271 1.00 96.75 620 GLU A C 1
ATOM 4929 O O . GLU A 1 620 ? 19.515 17.124 -23.359 1.00 96.75 620 GLU A O 1
ATOM 4934 N N . LEU A 1 621 ? 18.522 16.312 -21.527 1.00 94.38 621 LEU A N 1
ATOM 4935 C CA . LEU A 1 621 ? 17.158 16.714 -21.894 1.00 94.38 621 LEU A CA 1
ATOM 4936 C C . LEU A 1 621 ? 16.988 18.240 -21.804 1.00 94.38 621 LEU A C 1
ATOM 4938 O O . LEU A 1 621 ? 17.514 18.876 -20.889 1.00 94.38 621 LEU A O 1
ATOM 4942 N N . TYR A 1 622 ? 16.228 18.825 -22.731 1.00 89.00 622 TYR A N 1
ATOM 4943 C CA . TYR A 1 622 ? 15.976 20.270 -22.796 1.00 89.00 622 TYR A CA 1
ATOM 4944 C C . TYR A 1 622 ? 14.499 20.582 -23.091 1.00 89.00 622 TYR A C 1
ATOM 4946 O O . TYR A 1 622 ? 13.710 19.678 -23.364 1.00 89.00 622 TYR A O 1
ATOM 4954 N N . ASP A 1 623 ? 14.157 21.878 -23.097 1.00 86.19 623 ASP A N 1
ATOM 4955 C CA . ASP A 1 623 ? 12.798 22.421 -23.281 1.00 86.19 623 ASP A CA 1
ATOM 4956 C C . ASP A 1 623 ? 11.907 22.325 -22.022 1.00 86.19 623 ASP A C 1
ATOM 4958 O O . ASP A 1 623 ? 12.360 21.955 -20.937 1.00 86.19 623 ASP A O 1
ATOM 4962 N N . ILE A 1 624 ? 10.652 22.760 -22.146 1.00 85.88 624 ILE A N 1
ATOM 4963 C CA . ILE A 1 624 ? 9.663 22.779 -21.068 1.00 85.88 624 ILE A CA 1
ATOM 4964 C C . ILE A 1 624 ? 9.213 21.369 -20.674 1.00 85.88 624 ILE A C 1
ATOM 4966 O O . ILE A 1 624 ? 9.063 20.478 -21.511 1.00 85.88 624 ILE A O 1
ATOM 4970 N N . ILE A 1 625 ? 8.935 21.187 -19.383 1.00 85.56 625 ILE A N 1
ATOM 4971 C CA . ILE A 1 625 ? 8.254 19.993 -18.879 1.00 85.56 625 ILE A CA 1
ATOM 4972 C C . ILE A 1 625 ? 6.798 20.036 -19.390 1.00 85.56 625 ILE A C 1
ATOM 4974 O O . ILE A 1 625 ? 6.132 21.052 -19.164 1.00 85.56 625 ILE A O 1
ATOM 4978 N N . PRO A 1 626 ? 6.298 18.991 -20.084 1.00 83.38 626 PRO A N 1
ATOM 4979 C CA . PRO A 1 626 ? 4.926 18.956 -20.584 1.00 83.38 626 PRO A CA 1
ATOM 4980 C C . PRO A 1 626 ? 3.911 19.185 -19.464 1.00 83.38 626 PRO A C 1
ATOM 4982 O O . PRO A 1 626 ? 4.049 18.624 -18.379 1.00 83.38 626 PRO A O 1
ATOM 4985 N N . SER A 1 627 ? 2.855 19.961 -19.721 1.00 79.19 627 SER A N 1
ATOM 4986 C CA . SER A 1 627 ? 1.821 20.222 -18.710 1.00 79.19 627 SER A CA 1
ATOM 4987 C C . SER A 1 627 ? 1.068 18.963 -18.282 1.00 79.19 627 SER A C 1
ATOM 4989 O O . SER A 1 627 ? 0.482 18.967 -17.212 1.00 79.19 627 SER A O 1
ATOM 4991 N N . SER A 1 628 ? 1.092 17.888 -19.080 1.00 73.94 628 SER A N 1
ATOM 4992 C CA . SER A 1 628 ? 0.552 16.582 -18.680 1.00 73.94 628 SER A CA 1
ATOM 4993 C C . SER A 1 628 ? 1.314 15.938 -17.515 1.00 73.94 628 SER A C 1
ATOM 4995 O O . SER A 1 628 ? 0.853 14.938 -16.978 1.00 73.94 628 SER A O 1
ATOM 4997 N N . TYR A 1 629 ? 2.482 16.474 -17.138 1.00 72.06 629 TYR A N 1
ATOM 4998 C CA . TYR A 1 629 ? 3.314 15.969 -16.044 1.00 72.06 629 TYR A CA 1
ATOM 4999 C C . TYR A 1 629 ? 3.148 16.763 -14.738 1.00 72.06 629 TYR A C 1
ATOM 5001 O O . TYR A 1 629 ? 3.756 16.400 -13.728 1.00 72.06 629 TYR A O 1
ATOM 5009 N N . CYS A 1 630 ? 2.391 17.863 -14.769 1.00 60.66 630 CYS A N 1
ATOM 5010 C CA . CYS A 1 630 ? 2.080 18.736 -13.635 1.00 60.66 630 CYS A CA 1
ATOM 5011 C C . CYS A 1 630 ? 0.625 18.534 -13.213 1.00 60.66 630 CYS A C 1
ATOM 5013 O O . CYS A 1 630 ? 0.373 18.577 -11.988 1.00 60.66 630 CYS A O 1
#

Organism: NCBI:txid1961234

Foldseek 3Di:
DDDDDDDDDDDADPDWLAEWFKEKFAQKPDQAPVQFRIKMKIATRQLRQIDIDTDNDLLCVQVVVVVVQVVQCVLPVHHRAEYEYEPPPNCVDPVNVVVCVVSNYHYHYDDPPPVVVSVSHVVVVVQLVVQLLVLQLLAPDDLSLSVLSSQQSSVVQQLDDDPSDPARSVCSSPVDRDDPPPDDRARFWWWDADPDDDDPDDRTATWTFRHDDPPDQFTWTAHPVVRDIDTDNDIGTPRVVSVVPPDNGARDRIHHDDDDPDPPDDDDDDDDDDDDDDDDDDDDPDPDPPDDDDDCLPVPLVVPPDPPPPVPPDPWDPALVSCCVDPCVVQLVVQVVVQVVVCVVVVVDDDDDDDPPDDDFDKGKDWDFDADPVRHTDGIHIDIGTDPPPDDVPPCPNDDPDPDDRPVNVVVVVVVCVVVVHDDDDDDDPDDDPDDDDPADEAACAPVQDEEEDDQCQQVDARHAYDAPEQYQHAEEDHQHHLNYQYDHHYDNAHHEEEDDPNVLSNQNHAEDAPYNYAYEEEDDQRLLSNPRHAYDHHEQYAYEEAHHLSVLNNLNHAYDAQENYAYEEADHLSVQSVANHQEDAHAHYAYEEEDHDHQQAQDPVRHHDHNYDHHHHYHYDDDDDPNND

pLDDT: mean 78.91, std 20.55, range [21.89, 98.75]